Protein AF-0000000071587353 (afdb_homodimer)

pLDDT: mean 92.04, std 7.07, range [58.09, 98.75]

Sequence (510 aa):
MYQLKDVKVVREERVILNVEDLTIDPNALTVVLGHNGSGKSTLVNLLANQFAPEEGEVMLNQQKLTALNAKEFAKKVAFLPQKLPEVAGLNVEELVRLGRYPWRGVLGRFNKDDAVIIEDSMLKTGVNEFRNTLANQLSGGERQRAWVAMLLAQQSDILILDEPTSALDIHHQYQLMELLSDLNQKTGKGIIVILHDLNLTLRYATDIIALKSGDIAFHGKAHHLLDETLLSDLYTTSIKLIDHPEHNHKVAIVCMYQLKDVKVVREERVILNVEDLTIDPNALTVVLGHNGSGKSTLVNLLANQFAPEEGEVMLNQQKLTALNAKEFAKKVAFLPQKLPEVAGLNVEELVRLGRYPWRGVLGRFNKDDAVIIEDSMLKTGVNEFRNTLANQLSGGERQRAWVAMLLAQQSDILILDEPTSALDIHHQYQLMELLSDLNQKTGKGIIVILHDLNLTLRYATDIIALKSGDIAFHGKAHHLLDETLLSDLYTTSIKLIDHPEHNHKVAIVC

Solvent-accessible surface area (backbone atoms only — not comparable to full-atom values): 26531 Å² total; per-residue (Å²): 69,43,38,36,40,49,27,31,33,67,54,95,90,35,77,43,33,47,42,63,71,48,74,47,66,45,55,29,40,29,33,40,36,51,48,73,84,11,28,62,69,59,52,54,36,42,76,63,62,72,53,79,60,79,34,57,46,51,25,47,67,89,34,52,54,87,75,49,51,71,51,63,41,40,46,44,42,28,72,41,61,67,74,71,77,86,54,81,95,34,24,34,48,57,49,20,49,57,23,43,50,58,71,41,53,101,80,45,64,89,45,75,65,51,54,52,40,39,51,50,22,26,55,75,47,68,39,53,93,40,34,82,38,48,42,72,74,45,53,66,36,53,37,48,34,42,51,50,16,12,44,55,31,35,66,28,48,26,40,36,30,36,44,76,45,63,60,37,28,62,44,52,34,52,49,49,52,50,52,52,46,50,46,23,70,75,69,41,31,12,33,39,34,34,57,71,51,63,50,62,45,64,70,60,33,51,24,36,39,30,29,49,80,15,26,75,70,41,74,46,53,36,74,71,58,77,32,46,68,58,44,16,60,63,48,68,38,54,40,44,74,41,77,38,93,87,46,98,46,65,36,70,41,80,105,69,42,39,34,40,49,28,29,34,67,54,98,91,35,77,41,32,47,40,62,72,48,75,45,66,46,53,29,40,28,34,40,35,51,48,73,83,10,30,62,68,58,51,53,36,44,76,63,62,74,53,80,61,78,35,58,46,51,26,48,68,89,32,52,52,87,76,49,51,70,53,64,40,39,47,43,40,29,73,43,60,67,74,72,78,88,53,81,93,35,26,35,48,57,50,20,48,55,23,45,51,58,73,41,53,102,80,45,65,89,46,77,65,52,55,52,40,40,50,49,22,25,56,76,48,67,39,52,92,40,34,82,38,48,42,73,74,46,52,66,37,55,36,47,33,41,53,48,16,12,46,54,31,35,66,28,48,26,40,37,30,36,44,76,47,65,60,37,28,61,43,53,34,53,51,49,52,48,51,52,46,49,47,24,71,74,69,40,30,12,33,39,34,35,56,72,51,63,50,61,44,64,71,61,33,51,24,35,37,30,29,49,81,16,26,75,72,43,72,47,52,36,73,72,58,78,32,44,68,59,44,15,61,63,48,68,39,54,41,44,74,41,77,39,93,86,47,99,44,64,35,69,42,80,105

Foldseek 3Di:
DKWWAQFWADDPRHTQAGEHIDDDQQLFAEEEAFDVSLCRLVVLCVVLVVDDTPDTFMDDPNHTPVVDDPLRSLQAEFEAHPDHDDDPPDFLLRLLLVLCVSVADPPRDDDPVLVVLLVVLCVLLVLVVRRGPRLVPDQPQSNLSSNSSSRSSNVHLEYEYEASCVRPDPVSSLSVLVSVQVCSVVPSRHYYYYHDDPQSCQVRGQWYFQGGSNYTPDTGGSVVVQDQVNVCVRVVFRWDWDADPPDGTIDIDTD/DKWWAQFWADDPRHTQAGEHIDDDQQLFAEEEAFDVSLCRLVVLCVVLVVDDTPDTFMDDPNHTPVPDDPLRSLQAEFEAHPDHDDDPPDFLLRLLLVLCVSVADPPRDCDPVLVVLLVVLCVLLVLVVRRGPRLVPDQPQSNLSSNSSSRSSNVHLEYEYEASCVRPDPVSSLSVLVSVQVCSVPPSRHYYYYHDDPQSCQVRGQWYFQGGSNYTPDTGGSVVVQDQVNVCVRVVFRWDWDADPPDGTIDIDTD

Secondary structure (DSSP, 8-state):
-EEEEEEEEEETTEEEEEEEEEEE-TTSEE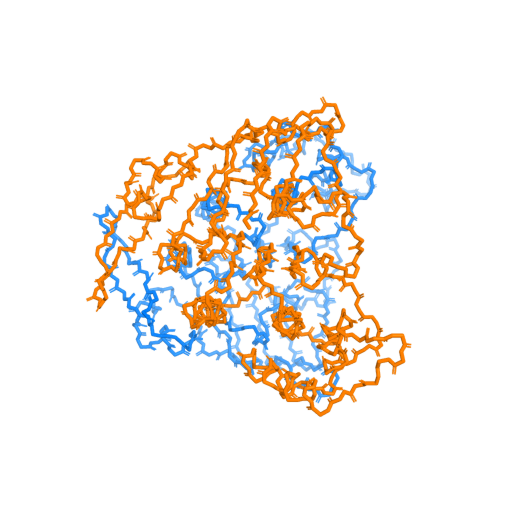EEEE-TTSSHHHHHHHHTTSS--SEEEEEETTEEGGGS-HHHHHHHEEEE-SSPPP--S-BHHHHHHGGGGGG--TT----HHHHHHHHHHHHHHT-GGGTTSBGGGS-HHHHHHHHHHHHHHH--SEEEEESTTTTS-HHHHHHHHHHHHHHHHHH--EEEEE---HHHHHHH-SEEEEEETTEEEEEEEGGGG--HHHHHHHHTS-EEEEE-SSSSSEEEEE-/-EEEEEEEEEETTEEEEEEEEEEE-TTSEEEEEE-TTSSHHHHHHHHTTSS--SEEEEEETTEEGGGS-HHHHHHHEEEE-SSPPP--S-BHHHHHHGGGGGG--TT----HHHHHHHHHHHHHHT-GGGTTSBGGGS-HHHHHHHHHHHHHHH--SEEEEESTTTTS-HHHHHHHHHHHHHHHHHH--EEEEE---HHHHHHH-SEEEEEETTEEEEEEEGGGG--HHHHHHHHTS-EEEEE-SSSSSEEEEE-

Radius of gyration: 23.6 Å; Cα contacts (8 Å, |Δi|>4): 1058; chains: 2; bounding box: 52×68×58 Å

Nearest PDB structures (foldseek):
  4g1u-assembly1_D  TM=8.991E-01  e=6.982E-24  Yersinia pestis
  7lb8-assembly1_C  TM=9.152E-01  e=4.080E-24  Escherichia coli K-12
  6xgz-assembly4_G  TM=8.792E-01  e=3.523E-18  Escherichia coli LAU-EC10
  6xgz-assembly2_C  TM=8.674E-01  e=6.029E-18  Escherichia coli LAU-EC10
  6xgz-assembly3_E  TM=8.321E-01  e=5.679E-18  Escherichia coli LAU-EC10

InterPro domains:
  IPR003439 ABC transporter-like, ATP-binding domain [PF00005] (21-166)
  IPR003439 ABC transporter-like, ATP-binding domain [PS50893] (2-238)
  IPR003593 AAA+ ATPase domain [SM00382] (26-215)
  IPR017871 ABC transporter-like, conserved site [PS00211] (138-152)
  IPR027417 P-loop containing nucleoside triphosphate hydrolase [G3DSA:3.40.50.300] (1-255)
  IPR027417 P-loop containing nucleoside triphosphate hydrolase [SSF52540] (4-229)
  IPR051535 Bacterial siderophore ABC transporter ATP-binding [PTHR42771] (2-254)

Structure (mmCIF, N/CA/C/O backbone):
data_AF-0000000071587353-model_v1
#
loop_
_entity.id
_entity.type
_entity.pdbx_description
1 polymer 'Ferrichrome transport ATP-binding protein FhuC'
#
loop_
_atom_site.group_PDB
_atom_site.id
_atom_site.type_symbol
_atom_site.label_atom_id
_atom_site.label_alt_id
_atom_site.label_comp_id
_atom_site.label_asym_id
_atom_site.label_entity_id
_atom_site.label_seq_id
_atom_site.pdbx_PDB_ins_code
_atom_site.Cartn_x
_atom_site.Cartn_y
_atom_site.Cartn_z
_atom_site.occupancy
_atom_site.B_iso_or_equiv
_atom_site.auth_seq_id
_atom_site.auth_comp_id
_atom_site.auth_asym_id
_atom_site.auth_atom_id
_atom_site.pdbx_PDB_model_num
ATOM 1 N N . MET A 1 1 ? -8.727 23.844 14.5 1 91.88 1 MET A N 1
ATOM 2 C CA . MET A 1 1 ? -9.484 22.688 14.961 1 91.88 1 MET A CA 1
ATOM 3 C C . MET A 1 1 ? -10.617 22.359 13.992 1 91.88 1 MET A C 1
ATOM 5 O O . MET A 1 1 ? -11.32 23.25 13.523 1 91.88 1 MET A O 1
ATOM 9 N N . TYR A 1 2 ? -10.742 21.062 13.609 1 97.75 2 TYR A N 1
ATOM 10 C CA . TYR A 1 2 ? -11.867 20.641 12.781 1 97.75 2 TYR A CA 1
ATOM 11 C C . TYR A 1 2 ? -13.078 20.297 13.641 1 97.75 2 TYR A C 1
ATOM 13 O O . TYR A 1 2 ? -12.945 19.703 14.711 1 97.75 2 TYR A O 1
ATOM 21 N N . GLN A 1 3 ? -14.234 20.703 13.18 1 98.12 3 GLN A N 1
ATOM 22 C CA . GLN A 1 3 ? -15.516 20.312 13.773 1 98.12 3 GLN A CA 1
ATOM 23 C C . GLN A 1 3 ? -16.516 19.891 12.711 1 98.12 3 GLN A C 1
ATOM 25 O O . GLN A 1 3 ? -16.734 20.609 11.734 1 98.12 3 GLN A O 1
ATOM 30 N N . LEU A 1 4 ? -16.984 18.719 12.852 1 98 4 LEU A N 1
ATOM 31 C CA . LEU A 1 4 ? -18.047 18.203 12 1 98 4 LEU A CA 1
ATOM 32 C C . LEU A 1 4 ? -19.344 18.031 12.781 1 98 4 LEU A C 1
ATOM 34 O O . LEU A 1 4 ? -19.344 17.453 13.867 1 98 4 LEU A O 1
ATOM 38 N N . LYS A 1 5 ? -20.391 18.562 12.258 1 97.44 5 LYS A N 1
ATOM 39 C CA . LYS A 1 5 ? -21.703 18.469 12.883 1 97.44 5 LYS A CA 1
ATOM 40 C C . LYS A 1 5 ? -22.75 17.953 11.898 1 97.44 5 LYS A C 1
ATOM 42 O O . LYS A 1 5 ? -23.016 18.609 10.883 1 97.44 5 LYS A O 1
ATOM 47 N N . ASP A 1 6 ? -23.359 16.844 12.18 1 97.38 6 ASP A N 1
ATOM 48 C CA . ASP A 1 6 ? -24.453 16.234 11.43 1 97.38 6 ASP A CA 1
ATOM 49 C C . ASP A 1 6 ? -24.109 16.125 9.945 1 97.38 6 ASP A C 1
ATOM 51 O O . ASP A 1 6 ? -24.891 16.547 9.086 1 97.38 6 ASP A O 1
ATOM 55 N N . VAL A 1 7 ? -22.953 15.586 9.695 1 97.75 7 VAL A N 1
ATOM 56 C CA . VAL A 1 7 ? -22.422 15.539 8.336 1 97.75 7 VAL A CA 1
ATOM 57 C C . VAL A 1 7 ? -22.844 14.227 7.672 1 97.75 7 VAL A C 1
ATOM 59 O O . VAL A 1 7 ? -22.672 13.148 8.25 1 97.75 7 VAL A O 1
ATOM 62 N N . LYS A 1 8 ? -23.391 14.344 6.504 1 97.56 8 LYS A N 1
ATOM 63 C CA . LYS A 1 8 ? -23.719 13.188 5.676 1 97.56 8 LYS A CA 1
ATOM 64 C C . LYS A 1 8 ? -23.172 13.352 4.262 1 97.56 8 LYS A C 1
ATOM 66 O O . LYS A 1 8 ? -23.281 14.422 3.664 1 97.56 8 LYS A O 1
ATOM 71 N N . VAL A 1 9 ? -22.469 12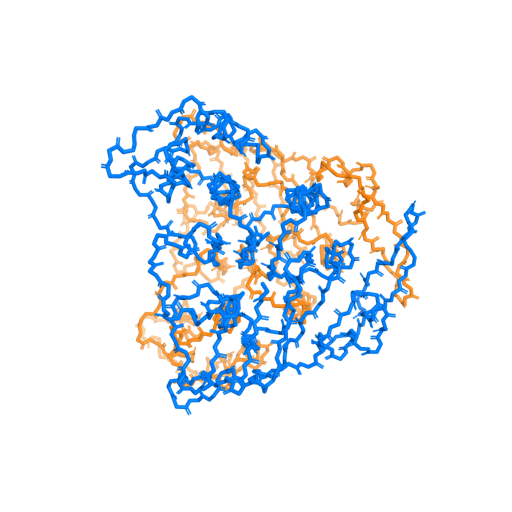.375 3.848 1 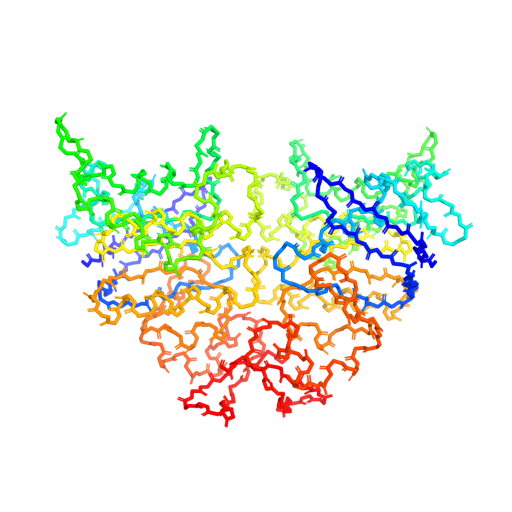96.56 9 VAL A N 1
ATOM 72 C CA . VAL A 1 9 ? -22 12.32 2.465 1 96.56 9 VAL A CA 1
ATOM 73 C C . VAL A 1 9 ? -22.703 11.18 1.729 1 96.56 9 VAL A C 1
ATOM 75 O O . VAL A 1 9 ? -22.688 10.039 2.189 1 96.56 9 VAL A O 1
ATOM 78 N N . VAL A 1 10 ? -23.25 11.508 0.632 1 93.06 10 VAL A N 1
ATOM 79 C CA . VAL A 1 10 ? -24.031 10.555 -0.151 1 93.06 10 VAL A CA 1
ATOM 80 C C . VAL A 1 10 ? -23.438 10.422 -1.548 1 93.06 10 VAL A C 1
ATOM 82 O O . VAL A 1 10 ? -23.078 11.422 -2.174 1 93.06 10 VAL A O 1
ATOM 85 N N . ARG A 1 11 ? -23.156 9.195 -1.943 1 83.88 11 ARG A N 1
ATOM 86 C CA . ARG A 1 11 ? -22.719 8.891 -3.303 1 83.88 11 ARG A CA 1
ATOM 87 C C . ARG A 1 11 ? -23.609 7.836 -3.943 1 83.88 11 ARG A C 1
ATOM 89 O O . ARG A 1 11 ? -23.828 6.766 -3.369 1 83.88 11 ARG A O 1
ATOM 96 N N . GLU A 1 12 ? -24.047 8.086 -5.18 1 80.06 12 GLU A N 1
ATOM 97 C CA . GLU A 1 12 ? -24.906 7.16 -5.906 1 80.06 12 GLU A CA 1
ATOM 98 C C . GLU A 1 12 ? -26.047 6.652 -5.023 1 80.06 12 GLU A C 1
ATOM 100 O O . GLU A 1 12 ? -26.25 5.441 -4.91 1 80.06 12 GLU A O 1
ATOM 105 N N . GLU A 1 13 ? -26.594 7.398 -4.266 1 82.12 13 GLU A N 1
ATOM 106 C CA . GLU A 1 13 ? -27.781 7.16 -3.451 1 82.12 13 GLU A CA 1
ATOM 107 C C . GLU A 1 13 ? -27.438 6.324 -2.219 1 82.12 13 GLU A C 1
ATOM 109 O O . GLU A 1 13 ? -28.328 5.723 -1.606 1 82.12 13 GLU A O 1
ATOM 114 N N . ARG A 1 14 ? -26.266 6.199 -1.945 1 85.69 14 ARG A N 1
ATOM 115 C CA . ARG A 1 14 ? -25.828 5.488 -0.75 1 85.69 14 ARG A CA 1
ATOM 116 C C . ARG A 1 14 ? -25.094 6.422 0.207 1 85.69 14 ARG A C 1
ATOM 118 O O . ARG A 1 14 ? -24.297 7.266 -0.224 1 85.69 14 ARG A O 1
ATOM 125 N N . VAL A 1 15 ? -25.453 6.324 1.495 1 90.56 15 VAL A N 1
ATOM 126 C CA . VAL A 1 15 ? -24.734 7.082 2.508 1 90.56 15 VAL A CA 1
ATOM 127 C C . VAL A 1 15 ? -23.359 6.461 2.736 1 90.56 15 VAL A C 1
ATOM 129 O O . VAL A 1 15 ? -23.25 5.32 3.195 1 90.56 15 VAL A O 1
ATOM 132 N N . ILE A 1 16 ? -22.344 7.242 2.475 1 91.69 16 ILE A N 1
ATOM 133 C CA . ILE A 1 16 ? -20.984 6.73 2.566 1 91.69 16 ILE A CA 1
ATOM 134 C C . ILE A 1 16 ? -20.359 7.188 3.879 1 91.69 16 ILE A C 1
ATOM 136 O O . ILE A 1 16 ? -19.438 6.543 4.387 1 91.69 16 ILE A O 1
ATOM 140 N N . LEU A 1 17 ? -20.812 8.312 4.359 1 96.38 17 LEU A N 1
ATOM 141 C CA . LEU A 1 17 ? -20.297 8.859 5.609 1 96.38 17 LEU A CA 1
ATOM 142 C C . LEU A 1 17 ? -21.422 9.5 6.426 1 96.38 17 LEU A C 1
ATOM 144 O O . LEU A 1 17 ? -22.25 10.234 5.879 1 96.38 17 LEU A O 1
ATOM 148 N N . ASN A 1 18 ? -21.5 9.133 7.574 1 97.38 18 ASN A N 1
ATOM 149 C CA . ASN A 1 18 ? -22.453 9.68 8.531 1 97.38 18 ASN A CA 1
ATOM 150 C C . ASN A 1 18 ? -21.781 10.023 9.859 1 97.38 18 ASN A C 1
ATOM 152 O O . ASN A 1 18 ? -21.578 9.148 10.703 1 97.38 18 ASN A O 1
ATOM 156 N N . VAL A 1 19 ? -21.531 11.312 10.039 1 97.25 19 VAL A N 1
ATOM 157 C CA . VAL A 1 19 ? -20.812 11.781 11.219 1 97.25 19 VAL A CA 1
ATOM 158 C C . VAL A 1 19 ? -21.703 12.758 12.008 1 97.25 19 VAL A C 1
ATOM 160 O O . VAL A 1 19 ? -21.938 13.883 11.562 1 97.25 19 VAL A O 1
ATOM 163 N N . GLU A 1 20 ? -22.156 12.352 13.141 1 96.56 20 GLU A N 1
ATOM 164 C CA . GLU A 1 20 ? -23.016 13.203 13.961 1 96.56 20 GLU A CA 1
ATOM 165 C C . GLU A 1 20 ? -22.219 14.336 14.602 1 96.56 20 GLU A C 1
ATOM 167 O O . GLU A 1 20 ? -22.641 15.492 14.578 1 96.56 20 GLU A O 1
ATOM 172 N N . ASP A 1 21 ? -21.203 13.969 15.25 1 97.19 21 ASP A N 1
ATOM 173 C CA . ASP A 1 21 ? -20.328 14.93 15.922 1 97.19 21 ASP A CA 1
ATOM 174 C C . ASP A 1 21 ? -18.891 14.438 15.961 1 97.19 21 ASP A C 1
ATOM 176 O O . ASP A 1 21 ? -18.625 13.289 16.297 1 97.19 21 ASP A O 1
ATOM 180 N N . LEU A 1 22 ? -17.938 15.281 15.547 1 97.94 22 LEU A N 1
ATOM 181 C CA . LEU A 1 22 ? -16.516 14.953 15.555 1 97.94 22 LEU A CA 1
ATOM 182 C C . LEU A 1 22 ? -15.664 16.203 15.68 1 97.94 22 LEU A C 1
ATOM 184 O O . LEU A 1 22 ? -15.867 17.172 14.938 1 97.94 22 LEU A O 1
ATOM 188 N N . THR A 1 23 ? -14.852 16.219 16.672 1 98.12 23 THR A N 1
ATOM 189 C CA . THR A 1 23 ? -13.867 17.281 16.844 1 98.12 23 THR A CA 1
ATOM 190 C C . THR A 1 23 ? -12.453 16.734 16.781 1 98.12 23 THR A C 1
ATOM 192 O O . THR A 1 23 ? -12.125 15.773 17.484 1 98.12 23 THR A O 1
ATOM 195 N N . ILE A 1 24 ? -11.648 17.281 15.969 1 98 24 ILE A N 1
ATOM 196 C CA . ILE A 1 24 ? -10.289 16.781 15.797 1 98 24 ILE A CA 1
ATOM 197 C C . ILE A 1 24 ? -9.289 17.781 16.375 1 98 24 ILE A C 1
ATOM 199 O O . ILE A 1 24 ? -9.312 18.969 16.031 1 98 24 ILE A O 1
ATOM 203 N N . ASP A 1 25 ? -8.438 17.281 17.219 1 96.38 25 ASP A N 1
ATOM 204 C CA . ASP A 1 25 ? -7.406 18.094 17.859 1 96.38 25 ASP A CA 1
ATOM 205 C C . ASP A 1 25 ? -6.395 18.609 16.844 1 96.38 25 ASP A C 1
ATOM 207 O O . ASP A 1 25 ? -5.742 17.828 16.156 1 96.38 25 ASP A O 1
ATOM 211 N N . PRO A 1 26 ? -6.207 19.875 16.734 1 95.81 26 PRO A N 1
ATOM 212 C CA . PRO A 1 26 ? -5.312 20.469 15.742 1 95.81 26 PRO A CA 1
ATOM 213 C C . PRO A 1 26 ? -3.838 20.266 16.078 1 95.81 26 PRO A C 1
ATOM 215 O O . PRO A 1 26 ? -2.965 20.609 15.273 1 95.81 26 PRO A O 1
ATOM 218 N N . ASN A 1 27 ? -3.559 19.734 17.219 1 97.31 27 ASN A N 1
ATOM 219 C CA . ASN A 1 27 ? -2.172 19.547 17.641 1 97.31 27 ASN A CA 1
ATOM 220 C C . ASN A 1 27 ? -1.81 18.078 17.75 1 97.31 27 ASN A C 1
ATOM 222 O O . ASN A 1 27 ? -0.724 17.734 18.234 1 97.31 27 ASN A O 1
ATOM 226 N N . ALA A 1 28 ? -2.684 17.25 17.281 1 98.19 28 ALA A N 1
ATOM 227 C CA . ALA A 1 28 ? -2.49 15.805 17.438 1 98.19 28 ALA A CA 1
ATOM 228 C C . ALA A 1 28 ? -1.989 15.18 16.125 1 98.19 28 ALA A C 1
ATOM 230 O O . ALA A 1 28 ? -2.107 15.781 15.062 1 98.19 28 ALA A O 1
ATOM 231 N N . LEU A 1 29 ? -1.311 14.102 16.281 1 98.5 29 LEU A N 1
ATOM 232 C CA . LEU A 1 29 ? -1.133 13.164 15.188 1 98.5 29 LEU A CA 1
ATOM 233 C C . LEU A 1 29 ? -2.248 12.117 15.172 1 98.5 29 LEU A C 1
ATOM 235 O O . LEU A 1 29 ? -2.143 11.086 15.836 1 98.5 29 LEU A O 1
ATOM 239 N N . THR A 1 30 ? -3.262 12.422 14.398 1 98.56 30 THR A N 1
ATOM 240 C CA . THR A 1 30 ? -4.473 11.609 14.352 1 98.56 30 THR A CA 1
ATOM 241 C C . THR A 1 30 ? -4.395 10.586 13.219 1 98.56 30 THR A C 1
ATOM 243 O O . THR A 1 30 ? -4.156 10.945 12.07 1 98.56 30 THR A O 1
ATOM 246 N N . VAL A 1 31 ? -4.551 9.344 13.562 1 97.69 31 VAL A N 1
ATOM 247 C CA . VAL A 1 31 ? -4.598 8.289 12.562 1 97.69 31 VAL A CA 1
ATOM 248 C C . VAL A 1 31 ? -6.043 7.867 12.328 1 97.69 31 VAL A C 1
ATOM 250 O O . VAL A 1 31 ? -6.797 7.652 13.281 1 97.69 31 VAL A O 1
ATOM 253 N N . VAL A 1 32 ? -6.41 7.844 11.078 1 96.69 32 VAL A N 1
ATOM 254 C CA . VAL A 1 32 ? -7.727 7.367 10.664 1 96.69 32 VAL A CA 1
ATOM 255 C C . VAL A 1 32 ? -7.641 5.898 10.258 1 96.69 32 VAL A C 1
ATOM 257 O O . VAL A 1 32 ? -6.871 5.539 9.367 1 96.69 32 VAL A O 1
ATOM 260 N N . LEU A 1 33 ? -8.453 5.102 10.93 1 93 33 LEU A N 1
ATOM 261 C CA . LEU A 1 33 ? -8.453 3.656 10.719 1 93 33 LEU A CA 1
ATOM 262 C C . LEU A 1 33 ? -9.82 3.174 10.25 1 93 33 LEU A C 1
ATOM 264 O O . LEU A 1 33 ? -10.828 3.867 10.438 1 93 33 LEU A O 1
ATOM 268 N N . GLY A 1 34 ? -9.812 1.915 9.727 1 89.31 34 GLY A N 1
ATOM 269 C CA . GLY A 1 34 ? -11.031 1.267 9.266 1 89.31 34 GLY A CA 1
ATOM 270 C C . GLY A 1 34 ? -10.805 0.346 8.086 1 89.31 34 GLY A C 1
ATOM 271 O O . GLY A 1 34 ? -9.758 0.411 7.43 1 89.31 34 GLY A O 1
ATOM 272 N N . HIS A 1 35 ? -11.766 -0.451 7.828 1 86.94 35 HIS A N 1
ATOM 273 C CA . HIS A 1 35 ? -11.672 -1.396 6.723 1 86.94 35 HIS A CA 1
ATOM 274 C C . HIS A 1 35 ? -11.828 -0.69 5.379 1 86.94 35 HIS A C 1
ATOM 276 O O . HIS A 1 35 ? -12.18 0.49 5.332 1 86.94 35 HIS A O 1
ATOM 282 N N . ASN A 1 36 ? -11.477 -1.414 4.316 1 85.06 36 ASN A N 1
ATOM 283 C CA . ASN A 1 36 ? -11.719 -0.875 2.984 1 85.06 36 ASN A CA 1
ATOM 284 C C . ASN A 1 36 ? -13.195 -0.533 2.775 1 85.06 36 ASN A C 1
ATOM 286 O O . ASN A 1 36 ? -14.07 -1.323 3.123 1 85.06 36 ASN A O 1
ATOM 290 N N . GLY A 1 37 ? -13.477 0.661 2.34 1 82.69 37 GLY A N 1
ATOM 291 C CA . GLY A 1 37 ? -14.852 1.077 2.1 1 82.69 37 GLY A CA 1
ATOM 292 C C . GLY A 1 37 ? -15.516 1.669 3.326 1 82.69 37 GLY A C 1
ATOM 293 O O . GLY A 1 37 ? -16.703 2.006 3.293 1 82.69 37 GLY A O 1
ATOM 294 N N . SER A 1 38 ? -14.773 1.884 4.371 1 88.75 38 SER A N 1
ATOM 295 C CA . SER A 1 38 ? -15.383 2.348 5.617 1 88.75 38 SER A CA 1
ATOM 296 C C . SER A 1 38 ? -15.648 3.848 5.574 1 88.75 38 SER A C 1
ATOM 298 O O . SER A 1 38 ? -16.359 4.379 6.43 1 88.75 38 SER A O 1
ATOM 300 N N . GLY A 1 39 ? -15.086 4.539 4.637 1 91.56 39 GLY A N 1
ATOM 301 C CA . GLY A 1 39 ? -15.328 5.969 4.508 1 91.56 39 GLY A CA 1
ATOM 302 C C . GLY A 1 39 ? -14.109 6.809 4.848 1 91.56 39 GLY A C 1
ATOM 303 O O . GLY A 1 39 ? -14.188 8.039 4.906 1 91.56 39 GLY A O 1
ATOM 304 N N . LYS A 1 40 ? -12.953 6.184 5.078 1 94 40 LYS A N 1
ATOM 305 C CA . LYS A 1 40 ? -11.734 6.883 5.484 1 94 40 LYS A CA 1
ATOM 306 C C . LYS A 1 40 ? -11.359 7.965 4.477 1 94 40 LYS A C 1
ATOM 308 O O . LYS A 1 40 ? -11.195 9.133 4.844 1 94 40 LYS A O 1
ATOM 313 N N . SER A 1 41 ? -11.258 7.539 3.191 1 92.88 41 SER A N 1
ATOM 314 C CA . SER A 1 41 ? -10.875 8.484 2.148 1 92.88 41 SER A CA 1
ATOM 315 C C . SER A 1 41 ? -11.93 9.578 1.979 1 92.88 41 SER A C 1
ATOM 317 O O . SER A 1 41 ? -11.594 10.734 1.747 1 92.88 41 SER A O 1
ATOM 319 N N . THR A 1 42 ? -13.188 9.234 2.105 1 93.5 42 THR A N 1
ATOM 320 C CA . THR A 1 42 ? -14.266 10.219 2.033 1 93.5 42 THR A CA 1
ATOM 321 C C . THR A 1 42 ? -14.117 11.266 3.137 1 93.5 42 THR A C 1
ATOM 323 O O . THR A 1 42 ? -14.227 12.469 2.881 1 93.5 42 THR A O 1
ATOM 326 N N . LEU A 1 43 ? -13.805 10.758 4.324 1 96.88 43 LEU A N 1
ATOM 327 C CA . LEU A 1 43 ? -13.633 11.672 5.449 1 96.88 43 LEU A CA 1
ATOM 328 C C . LEU A 1 43 ? -12.461 12.617 5.207 1 96.88 43 LEU A C 1
ATOM 330 O O . LEU A 1 43 ? -12.602 13.836 5.332 1 96.88 43 LEU A O 1
ATOM 334 N N . VAL A 1 44 ? -11.32 12.078 4.797 1 96.88 44 VAL A N 1
ATOM 335 C CA . VAL A 1 44 ? -10.117 12.898 4.652 1 96.88 44 VAL A CA 1
ATOM 336 C C . VAL A 1 44 ? -10.297 13.867 3.488 1 96.88 44 VAL A C 1
ATOM 338 O O . VAL A 1 44 ? -9.828 15.008 3.551 1 96.88 44 VAL A O 1
ATOM 341 N N . ASN A 1 45 ? -10.969 13.469 2.436 1 96.5 45 ASN A N 1
ATOM 342 C CA . ASN A 1 45 ? -11.25 14.367 1.322 1 96.5 45 ASN A CA 1
ATOM 343 C C . ASN A 1 45 ? -12.195 15.492 1.735 1 96.5 45 ASN A C 1
ATOM 345 O O . ASN A 1 45 ? -12.062 16.625 1.271 1 96.5 45 ASN A O 1
ATOM 349 N N . LEU A 1 46 ? -13.125 15.125 2.525 1 97 46 LEU A N 1
ATOM 350 C CA . LEU A 1 46 ? -14.039 16.125 3.074 1 97 46 LEU A CA 1
ATOM 351 C C . LEU A 1 46 ? -13.281 17.156 3.895 1 97 46 LEU A C 1
ATOM 353 O O . LEU A 1 46 ? -13.477 18.359 3.719 1 97 46 LEU A O 1
ATOM 357 N N . LEU A 1 47 ? -12.375 16.688 4.777 1 97.88 47 LEU A N 1
ATOM 358 C CA . LEU A 1 47 ? -11.57 17.562 5.613 1 97.88 47 LEU A CA 1
ATOM 359 C C . LEU A 1 47 ? -10.641 18.422 4.762 1 97.88 47 LEU A C 1
ATOM 361 O O . LEU A 1 47 ? -10.336 19.562 5.121 1 97.88 47 LEU A O 1
ATOM 365 N N . ALA A 1 48 ? -10.234 17.875 3.66 1 97.31 48 ALA A N 1
ATOM 366 C CA . ALA A 1 48 ? -9.336 18.578 2.748 1 97.31 48 ALA A CA 1
ATOM 367 C C . ALA A 1 48 ? -10.102 19.531 1.833 1 97.31 48 ALA A C 1
ATOM 369 O O . ALA A 1 48 ? -9.531 20.094 0.9 1 97.31 48 ALA A O 1
ATOM 370 N N . ASN A 1 49 ? -11.367 19.625 2.012 1 96.94 49 ASN A N 1
ATOM 371 C CA . ASN A 1 49 ? -12.234 20.547 1.291 1 96.94 49 ASN A CA 1
ATOM 372 C C . ASN A 1 49 ? -12.281 20.219 -0.199 1 96.94 49 ASN A C 1
ATOM 374 O O . ASN A 1 49 ? -12.344 21.125 -1.034 1 96.94 49 ASN A O 1
ATOM 378 N N . GLN A 1 50 ? -12.164 18.969 -0.475 1 94.62 50 GLN A N 1
ATOM 379 C CA . GLN A 1 50 ? -12.242 18.531 -1.863 1 94.62 50 GLN A CA 1
ATOM 380 C C . GLN A 1 50 ? -13.688 18.547 -2.361 1 94.62 50 GLN A C 1
ATOM 382 O O . GLN A 1 50 ? -13.93 18.562 -3.568 1 94.62 50 GLN A O 1
ATOM 387 N N . PHE A 1 51 ? -14.633 18.453 -1.528 1 93.88 51 PHE A N 1
ATOM 388 C CA . PHE A 1 51 ? -16.062 18.547 -1.812 1 93.88 51 PHE A CA 1
ATOM 389 C C . PHE A 1 51 ? -16.828 18.969 -0.565 1 93.88 51 PHE A C 1
ATOM 391 O O . PHE A 1 51 ? -16.297 18.938 0.543 1 93.88 51 PHE A O 1
ATOM 398 N N . ALA A 1 52 ? -18.078 19.391 -0.769 1 94.62 52 ALA A N 1
ATOM 399 C CA . ALA A 1 52 ? -18.969 19.719 0.341 1 94.62 52 ALA A CA 1
ATOM 400 C C . ALA A 1 52 ? -19.938 18.578 0.638 1 94.62 52 ALA A C 1
ATOM 402 O O . ALA A 1 52 ? -20.359 17.859 -0.276 1 94.62 52 ALA A O 1
ATOM 403 N N . PRO A 1 53 ? -20.219 18.359 1.925 1 95.69 53 PRO A N 1
ATOM 404 C CA . PRO A 1 53 ? -21.203 17.328 2.258 1 95.69 53 PRO A CA 1
ATOM 405 C C . PRO A 1 53 ? -22.625 17.703 1.864 1 95.69 53 PRO A C 1
ATOM 407 O O . PRO A 1 53 ? -22.922 18.891 1.68 1 95.69 53 PRO A O 1
ATOM 410 N N . GLU A 1 54 ? -23.453 16.656 1.696 1 95.81 54 GLU A N 1
ATOM 411 C CA . GLU A 1 54 ? -24.859 16.906 1.363 1 95.81 54 GLU A CA 1
ATOM 412 C C . GLU A 1 54 ? -25.609 17.469 2.559 1 95.81 54 GLU A C 1
ATOM 414 O O . GLU A 1 54 ? -26.547 18.25 2.393 1 95.81 54 GLU A O 1
ATOM 419 N N . GLU A 1 55 ? -25.297 17.016 3.654 1 96.75 55 GLU A N 1
ATOM 420 C CA . GLU A 1 55 ? -25.891 17.5 4.895 1 96.75 55 GLU A CA 1
ATOM 421 C C . GLU A 1 55 ? -24.828 17.828 5.938 1 96.75 55 GLU A C 1
ATOM 423 O O . GLU A 1 55 ? -23.734 17.25 5.91 1 96.75 55 GLU A O 1
ATOM 428 N N . GLY A 1 56 ? -25.141 18.781 6.773 1 96.75 56 GLY A N 1
ATOM 429 C CA . GLY A 1 56 ? -24.266 19.109 7.883 1 96.75 56 GLY A CA 1
ATOM 430 C C . GLY A 1 56 ? -23.219 20.141 7.527 1 96.75 56 GLY A C 1
ATOM 431 O O . GLY A 1 56 ? -23.328 20.812 6.5 1 96.75 56 GLY A O 1
ATOM 432 N N . GLU A 1 57 ? -22.266 20.297 8.484 1 96.31 57 GLU A N 1
ATOM 433 C CA . GLU A 1 57 ? -21.25 21.328 8.273 1 96.31 57 GLU A CA 1
ATOM 434 C C . GLU A 1 57 ? -19.891 20.844 8.766 1 96.31 57 GLU A C 1
ATOM 436 O O . GLU A 1 57 ? -19.797 20.078 9.719 1 96.31 57 GLU A O 1
ATOM 441 N N . VAL A 1 58 ? -18.922 21.281 8.086 1 97.69 58 VAL A N 1
ATOM 442 C CA . VAL A 1 58 ? -17.516 21.094 8.469 1 97.69 58 VAL A CA 1
ATOM 443 C C . VAL A 1 58 ? -16.859 22.453 8.703 1 97.69 58 VAL A C 1
ATOM 445 O O . VAL A 1 58 ? -16.891 23.328 7.824 1 97.69 58 VAL A O 1
ATOM 448 N N . MET A 1 59 ? -16.344 22.578 9.883 1 97.75 59 MET A N 1
ATOM 449 C CA . MET A 1 59 ? -15.703 23.844 10.242 1 97.75 59 MET A CA 1
ATOM 450 C C . MET A 1 59 ? -14.227 23.641 10.539 1 97.75 59 MET A C 1
ATOM 452 O O . MET A 1 59 ? -13.828 22.578 11.039 1 97.75 59 MET A O 1
ATOM 456 N N . LEU A 1 60 ? -13.453 24.578 10.203 1 97.19 60 LEU A N 1
ATOM 457 C CA . LEU A 1 60 ? -12.047 24.688 10.586 1 97.19 60 LEU A CA 1
ATOM 458 C C . LEU A 1 60 ? -11.789 26 11.336 1 97.19 60 LEU A C 1
ATOM 460 O O . LEU A 1 60 ? -12.008 27.078 10.789 1 97.19 60 LEU A O 1
ATOM 464 N N . ASN A 1 61 ? -11.367 25.875 12.562 1 95.5 61 ASN A N 1
ATOM 465 C CA . ASN A 1 61 ? -11.172 27.047 13.414 1 95.5 61 ASN A CA 1
ATOM 466 C C . ASN A 1 61 ? -12.398 27.953 13.422 1 95.5 61 ASN A C 1
ATOM 468 O O . ASN A 1 61 ? -12.297 29.156 13.195 1 95.5 61 ASN A O 1
ATOM 472 N N . GLN A 1 62 ? -13.516 27.359 13.555 1 94.44 62 GLN A N 1
ATOM 473 C CA . GLN A 1 62 ? -14.797 28.016 13.727 1 94.44 62 GLN A CA 1
ATOM 474 C C . GLN A 1 62 ? -15.242 28.703 12.438 1 94.44 62 GLN A C 1
ATOM 476 O O . GLN A 1 62 ? -16.188 29.5 12.445 1 94.44 62 GLN A O 1
ATOM 481 N N . GLN A 1 63 ? -14.602 28.406 11.367 1 95.44 63 GLN A N 1
ATOM 482 C CA . GLN A 1 63 ? -15.008 28.891 10.055 1 95.44 63 GLN A CA 1
ATOM 483 C C . GLN A 1 63 ? -15.438 27.734 9.148 1 95.44 63 GLN A C 1
ATOM 485 O O . GLN A 1 63 ? -14.773 26.688 9.109 1 95.44 63 GLN A O 1
ATOM 490 N N . LYS A 1 64 ? -16.469 28.016 8.445 1 95.31 64 LYS A N 1
ATOM 491 C CA . LYS A 1 64 ? -16.906 27 7.492 1 95.31 64 LYS A CA 1
ATOM 492 C C . LYS A 1 64 ? -15.867 26.781 6.395 1 95.31 64 LYS A C 1
ATOM 494 O O . LYS A 1 64 ? -15.305 27.75 5.875 1 95.31 64 LYS A O 1
ATOM 499 N N . LEU A 1 65 ? -15.648 25.531 6.059 1 95.19 65 LEU A N 1
ATOM 500 C CA . LEU A 1 65 ? -14.672 25.234 5.016 1 95.19 65 LEU A CA 1
ATOM 501 C C . LEU A 1 65 ? -15.086 25.875 3.695 1 95.19 65 LEU A C 1
ATOM 503 O O . LEU A 1 65 ? -14.234 26.375 2.953 1 95.19 65 LEU A O 1
ATOM 507 N N . THR A 1 66 ? -16.375 25.875 3.482 1 90.38 66 THR A N 1
ATOM 508 C CA . THR A 1 66 ? -16.906 26.375 2.219 1 90.38 66 THR A CA 1
ATOM 509 C C . THR A 1 66 ? -16.703 27.891 2.102 1 90.38 66 THR A C 1
ATOM 511 O O . THR A 1 66 ? -16.828 28.453 1.012 1 90.38 66 THR A O 1
ATOM 514 N N . ALA A 1 67 ? -16.422 28.516 3.135 1 92.12 67 ALA A N 1
ATOM 515 C CA . ALA A 1 67 ? -16.234 29.969 3.145 1 92.12 67 ALA A CA 1
ATOM 516 C C . ALA A 1 67 ? -14.789 30.328 2.811 1 92.12 67 ALA A C 1
ATOM 518 O O . ALA A 1 67 ? -14.492 31.484 2.52 1 92.12 67 ALA A O 1
ATOM 519 N N . LEU A 1 68 ? -13.914 29.391 2.881 1 92.69 68 LEU A N 1
ATOM 520 C CA . LEU A 1 68 ? -12.5 29.641 2.609 1 92.69 68 LEU A CA 1
ATOM 521 C C . LEU A 1 68 ? -12.195 29.5 1.12 1 92.69 68 LEU A C 1
ATOM 523 O O . LEU A 1 68 ? -12.664 28.562 0.47 1 92.69 68 LEU A O 1
ATOM 527 N N . ASN A 1 69 ? -11.438 30.484 0.61 1 92.56 69 ASN A N 1
ATOM 528 C CA . ASN A 1 69 ? -10.969 30.281 -0.757 1 92.56 69 ASN A CA 1
ATOM 529 C C . ASN A 1 69 ? -9.781 29.328 -0.806 1 92.56 69 ASN A C 1
ATOM 531 O O . ASN A 1 69 ? -9.227 28.969 0.234 1 92.56 69 ASN A O 1
ATOM 535 N N . ALA A 1 70 ? -9.391 28.984 -1.988 1 92.62 70 ALA A N 1
ATOM 536 C CA . ALA A 1 70 ? -8.391 27.938 -2.188 1 92.62 70 ALA A CA 1
ATOM 537 C C . ALA A 1 70 ? -7.051 28.344 -1.587 1 92.62 70 ALA A C 1
ATOM 539 O O . ALA A 1 70 ? -6.379 27.531 -0.946 1 92.62 70 ALA A O 1
ATOM 540 N N . LYS A 1 71 ? -6.699 29.562 -1.777 1 93.25 71 LYS A N 1
ATOM 541 C CA . LYS A 1 71 ? -5.41 30.047 -1.289 1 93.25 71 LYS A CA 1
ATOM 542 C C . LYS A 1 71 ? -5.375 30.078 0.236 1 93.25 71 LYS A C 1
ATOM 544 O O . LYS A 1 71 ? -4.414 29.609 0.853 1 93.25 71 LYS A O 1
ATOM 549 N N . GLU A 1 72 ? -6.414 30.609 0.803 1 93.31 72 GLU A N 1
ATOM 550 C CA . GLU A 1 72 ? -6.516 30.672 2.258 1 93.31 72 GLU A CA 1
ATOM 551 C C . GLU A 1 72 ? -6.527 29.281 2.871 1 93.31 72 GLU A C 1
ATOM 553 O O . GLU A 1 72 ? -5.871 29.031 3.887 1 93.31 72 GLU A O 1
ATOM 558 N N . PHE A 1 73 ? -7.277 28.438 2.268 1 96.44 73 PHE A N 1
ATOM 559 C CA . PHE A 1 73 ? -7.348 27.062 2.756 1 96.44 73 PHE A CA 1
ATOM 560 C C . PHE A 1 73 ? -5.984 26.391 2.674 1 96.44 73 PHE A C 1
ATOM 562 O O . PHE A 1 73 ? -5.574 25.688 3.604 1 96.44 73 PHE A O 1
ATOM 569 N N . ALA A 1 74 ? -5.281 26.641 1.609 1 95.25 74 ALA A N 1
ATOM 570 C CA . ALA A 1 74 ? -3.99 26 1.375 1 95.25 74 ALA A CA 1
ATOM 571 C C . ALA A 1 74 ? -2.961 26.453 2.41 1 95.25 74 ALA A C 1
ATOM 573 O O . ALA A 1 74 ? -2.023 25.719 2.719 1 95.25 74 ALA A O 1
ATOM 574 N N . LYS A 1 75 ? -3.113 27.578 2.93 1 95.12 75 LYS A N 1
ATOM 575 C CA . LYS A 1 75 ? -2.23 28.062 3.988 1 95.12 75 LYS A CA 1
ATOM 576 C C . LYS A 1 75 ? -2.498 27.328 5.301 1 95.12 75 LYS A C 1
ATOM 578 O O . LYS A 1 75 ? -1.597 27.172 6.129 1 95.12 75 LYS A O 1
ATOM 583 N N . LYS A 1 76 ? -3.691 26.859 5.418 1 96.88 76 LYS A N 1
ATOM 584 C CA . LYS A 1 76 ? -4.102 26.234 6.672 1 96.88 76 LYS A CA 1
ATOM 585 C C . LYS A 1 76 ? -3.932 24.719 6.613 1 96.88 76 LYS A C 1
ATOM 587 O O . LYS A 1 76 ? -3.584 24.094 7.613 1 96.88 76 LYS A O 1
ATOM 592 N N . VAL A 1 77 ? -4.219 24.188 5.434 1 97.88 77 VAL A N 1
ATOM 593 C CA . VAL A 1 77 ? -4.258 22.734 5.316 1 97.88 77 VAL A CA 1
ATOM 594 C C . VAL A 1 77 ? -3.482 22.281 4.078 1 97.88 77 VAL A C 1
ATOM 596 O O . VAL A 1 77 ? -3.721 22.781 2.979 1 97.88 77 VAL A O 1
ATOM 599 N N . ALA A 1 78 ? -2.516 21.406 4.262 1 97.88 78 ALA A N 1
ATOM 600 C CA . ALA A 1 78 ? -1.85 20.703 3.168 1 97.88 78 ALA A CA 1
ATOM 601 C C . ALA A 1 78 ? -2.391 19.281 3.014 1 97.88 78 ALA A C 1
ATOM 603 O O . ALA A 1 78 ? -2.555 18.562 4 1 97.88 78 ALA A O 1
ATOM 604 N N . PHE A 1 79 ? -2.676 18.922 1.796 1 97.75 79 PHE A N 1
ATOM 605 C CA . PHE A 1 79 ? -3.35 17.656 1.576 1 97.75 79 PHE A CA 1
ATOM 606 C C . PHE A 1 79 ? -2.59 16.812 0.562 1 97.75 79 PHE A C 1
ATOM 608 O O . PHE A 1 79 ? -2.215 17.297 -0.505 1 97.75 79 PHE A O 1
ATOM 615 N N . LEU A 1 80 ? -2.264 15.602 0.955 1 97.12 80 LEU A N 1
ATOM 616 C CA . LEU A 1 80 ? -1.712 14.586 0.068 1 97.12 80 LEU A CA 1
ATOM 617 C C . LEU A 1 80 ? -2.734 13.484 -0.2 1 97.12 80 LEU A C 1
ATOM 619 O O . LEU A 1 80 ? -2.994 12.648 0.667 1 97.12 80 LEU A O 1
ATOM 623 N N . PRO A 1 81 ? -3.285 13.383 -1.462 1 94.31 81 PRO A N 1
ATOM 624 C CA . PRO A 1 81 ? -4.285 12.367 -1.779 1 94.31 81 PRO A CA 1
ATOM 625 C C . PRO A 1 81 ? -3.676 10.977 -1.977 1 94.31 81 PRO A C 1
ATOM 627 O O . PRO A 1 81 ? -2.455 10.852 -2.109 1 94.31 81 PRO A O 1
ATOM 630 N N . GLN A 1 82 ? -4.559 10.016 -1.894 1 87.19 82 GLN A N 1
ATOM 631 C CA . GLN A 1 82 ? -4.133 8.633 -2.1 1 87.19 82 GLN A CA 1
ATOM 632 C C . GLN A 1 82 ? -3.496 8.453 -3.475 1 87.19 82 GLN A C 1
ATOM 634 O O . GLN A 1 82 ? -2.391 7.922 -3.588 1 87.19 82 GLN A O 1
ATOM 639 N N . LYS A 1 83 ? -4.238 8.82 -4.445 1 84.44 83 LYS A N 1
ATOM 640 C CA . LYS A 1 83 ? -3.684 8.828 -5.797 1 84.44 83 LYS A CA 1
ATOM 641 C C . LYS A 1 83 ? -2.949 10.133 -6.082 1 84.44 83 LYS A C 1
ATOM 643 O O . LYS A 1 83 ? -3.559 11.203 -6.094 1 84.44 83 LYS A O 1
ATOM 648 N N . LEU A 1 84 ? -1.685 9.984 -6.352 1 89.88 84 LEU A N 1
ATOM 649 C CA . LEU A 1 84 ? -0.884 11.18 -6.613 1 89.88 84 LEU A CA 1
ATOM 650 C C . LEU A 1 84 ? -1.173 11.734 -8 1 89.88 84 LEU A C 1
ATOM 652 O O . LEU A 1 84 ? -1.305 10.977 -8.961 1 89.88 84 LEU A O 1
ATOM 656 N N . PRO A 1 85 ? -1.328 13.023 -8.07 1 87.44 85 PRO A N 1
ATOM 657 C CA . PRO A 1 85 ? -1.549 13.625 -9.391 1 87.44 85 PRO A CA 1
ATOM 658 C C . PRO A 1 85 ? -0.391 13.383 -10.352 1 87.44 85 PRO A C 1
ATOM 660 O O . PRO A 1 85 ? 0.747 13.18 -9.922 1 87.44 85 PRO A O 1
ATOM 663 N N . GLU A 1 86 ? -0.748 13.305 -11.586 1 83.31 86 GLU A N 1
ATOM 664 C CA . GLU A 1 86 ? 0.293 13.211 -12.609 1 83.31 86 GLU A CA 1
ATOM 665 C C . GLU A 1 86 ? 0.96 14.562 -12.836 1 83.31 86 GLU A C 1
ATOM 667 O O . GLU A 1 86 ? 0.289 15.602 -12.859 1 83.31 86 GLU A O 1
ATOM 672 N N . VAL A 1 87 ? 2.221 14.555 -12.641 1 80.88 87 VAL A N 1
ATOM 673 C CA . VAL A 1 87 ? 2.959 15.781 -12.898 1 80.88 87 VAL A CA 1
ATOM 674 C C . VAL A 1 87 ? 3.898 15.578 -14.086 1 80.88 87 VAL A C 1
ATOM 676 O O . VAL A 1 87 ? 4.754 14.688 -14.062 1 80.88 87 VAL A O 1
ATOM 679 N N . ALA A 1 88 ? 3.514 16.188 -15.227 1 81.69 88 ALA A N 1
ATOM 680 C CA . ALA A 1 88 ? 4.395 16.125 -16.391 1 81.69 88 ALA A CA 1
ATOM 681 C C . ALA A 1 88 ? 5.266 17.375 -16.484 1 81.69 88 ALA A C 1
ATOM 683 O O . ALA A 1 88 ? 4.801 18.484 -16.234 1 81.69 88 ALA A O 1
ATOM 684 N N . GLY A 1 89 ? 6.527 17.094 -16.672 1 90.81 89 GLY A N 1
ATOM 685 C CA . GLY A 1 89 ? 7.414 18.188 -17.062 1 90.81 89 GLY A CA 1
ATOM 686 C C . GLY A 1 89 ? 8.062 18.875 -15.867 1 90.81 89 GLY A C 1
ATOM 687 O O . GLY A 1 89 ? 8.82 19.828 -16.031 1 90.81 89 GLY A O 1
ATOM 688 N N . LEU A 1 90 ? 7.695 18.547 -14.648 1 95.56 90 LEU A N 1
ATOM 689 C CA . LEU A 1 90 ? 8.336 19.141 -13.477 1 95.56 90 LEU A CA 1
ATOM 690 C C . LEU A 1 90 ? 9.398 18.203 -12.906 1 95.56 90 LEU A C 1
ATOM 692 O O . LEU A 1 90 ? 9.18 17 -12.805 1 95.56 90 LEU A O 1
ATOM 696 N N . ASN A 1 91 ? 10.43 18.766 -12.578 1 97 91 ASN A N 1
ATOM 697 C CA . ASN A 1 91 ? 11.383 18 -11.789 1 97 91 ASN A CA 1
ATOM 698 C C . ASN A 1 91 ? 11.039 18.031 -10.305 1 97 91 ASN A C 1
ATOM 700 O O . ASN A 1 91 ? 10.078 18.688 -9.898 1 97 91 ASN A O 1
ATOM 704 N N . VAL A 1 92 ? 11.758 17.312 -9.484 1 97.38 92 VAL A N 1
ATOM 705 C CA . VAL A 1 92 ? 11.445 17.141 -8.07 1 97.38 92 VAL A CA 1
ATOM 706 C C . VAL A 1 92 ? 11.477 18.5 -7.363 1 97.38 92 VAL A C 1
ATOM 708 O O . VAL A 1 92 ? 10.57 18.828 -6.602 1 97.38 92 VAL A O 1
ATOM 711 N N . GLU A 1 93 ? 12.492 19.266 -7.629 1 97.69 93 GLU A N 1
ATOM 712 C CA . GLU A 1 93 ? 12.578 20.562 -6.98 1 97.69 93 GLU A CA 1
ATOM 713 C C . GLU A 1 93 ? 11.391 21.453 -7.363 1 97.69 93 GLU A C 1
ATOM 715 O O . GLU A 1 93 ? 10.828 22.156 -6.516 1 97.69 93 GLU A O 1
ATOM 720 N N . GLU A 1 94 ? 11.062 21.438 -8.625 1 97.06 94 GLU A N 1
ATOM 721 C CA . GLU A 1 94 ? 9.922 22.203 -9.109 1 97.06 94 GLU A CA 1
ATOM 722 C C . GLU A 1 94 ? 8.625 21.734 -8.445 1 97.06 94 GLU A C 1
ATOM 724 O O . GLU A 1 94 ? 7.77 22.562 -8.109 1 97.06 94 GLU A O 1
ATOM 729 N N . LEU A 1 95 ? 8.508 20.5 -8.32 1 97.12 95 LEU A N 1
ATOM 730 C CA . LEU A 1 95 ? 7.344 19.953 -7.633 1 97.12 95 LEU A CA 1
ATOM 731 C C . LEU A 1 95 ? 7.266 20.469 -6.199 1 97.12 95 LEU A C 1
ATOM 733 O O . LEU A 1 95 ? 6.215 20.938 -5.766 1 97.12 95 LEU A O 1
ATOM 737 N N . VAL A 1 96 ? 8.391 20.375 -5.5 1 97.5 96 VAL A N 1
ATOM 738 C CA . VAL A 1 96 ? 8.43 20.797 -4.102 1 97.5 96 VAL A CA 1
ATOM 739 C C . VAL A 1 96 ? 8.156 22.297 -4 1 97.5 96 VAL A C 1
ATOM 741 O O . VAL A 1 96 ? 7.5 22.75 -3.061 1 97.5 96 VAL A O 1
ATOM 744 N N . ARG A 1 97 ? 8.531 23.016 -5.012 1 95.81 97 ARG A N 1
ATOM 745 C CA . ARG A 1 97 ? 8.32 24.453 -5.062 1 95.81 97 ARG A CA 1
ATOM 746 C C . ARG A 1 97 ? 6.832 24.781 -5.109 1 95.81 97 ARG A C 1
ATOM 748 O O . ARG A 1 97 ? 6.41 25.844 -4.629 1 95.81 97 ARG A O 1
ATOM 755 N N . LEU A 1 98 ? 6.074 23.953 -5.672 1 94.69 98 LEU A N 1
ATOM 756 C CA . LEU A 1 98 ? 4.637 24.172 -5.73 1 94.69 98 LEU A CA 1
ATOM 757 C C . LEU A 1 98 ? 4.051 24.328 -4.332 1 94.69 98 LEU A C 1
ATOM 759 O O . LEU A 1 98 ? 3.012 24.969 -4.156 1 94.69 98 LEU A O 1
ATOM 763 N N . GLY A 1 99 ? 4.723 23.734 -3.373 1 95.56 99 GLY A N 1
ATOM 764 C CA . GLY A 1 99 ? 4.27 23.844 -1.997 1 95.56 99 GLY A CA 1
ATOM 765 C C . GLY A 1 99 ? 4.297 25.281 -1.483 1 95.56 99 GLY A C 1
ATOM 766 O O . GLY A 1 99 ? 3.602 25.609 -0.521 1 95.56 99 GLY A O 1
ATOM 767 N N . ARG A 1 100 ? 5.043 26.109 -2.121 1 95.31 100 ARG A N 1
ATOM 768 C CA . ARG A 1 100 ? 5.188 27.484 -1.655 1 95.31 100 ARG A CA 1
ATOM 769 C C . ARG A 1 100 ? 4.145 28.391 -2.297 1 95.31 100 ARG A C 1
ATOM 771 O O . ARG A 1 100 ? 4.031 29.562 -1.938 1 95.31 100 ARG A O 1
ATOM 778 N N . TYR A 1 101 ? 3.348 27.844 -3.123 1 90.94 101 TYR A N 1
ATOM 779 C CA . TYR A 1 101 ? 2.436 28.625 -3.955 1 90.94 101 TYR A CA 1
ATOM 780 C C . TYR A 1 101 ? 1.485 29.453 -3.096 1 90.94 101 TYR A C 1
ATOM 782 O O . TYR A 1 101 ? 1.224 30.609 -3.396 1 90.94 101 TYR A O 1
ATOM 790 N N . PRO A 1 102 ? 0.952 28.891 -2.068 1 90.25 102 PRO A N 1
ATOM 791 C CA . PRO A 1 102 ? -0.013 29.656 -1.271 1 90.25 102 PRO A CA 1
ATOM 792 C C . PRO A 1 102 ? 0.601 30.891 -0.626 1 90.25 102 PRO A C 1
ATOM 794 O O . PRO A 1 102 ? -0.125 31.812 -0.22 1 90.25 102 PRO A O 1
ATOM 797 N N . TRP A 1 103 ? 1.79 30.891 -0.513 1 89.75 103 TRP A N 1
ATOM 798 C CA . TRP A 1 103 ? 2.471 31.969 0.213 1 89.75 103 TRP A CA 1
ATOM 799 C C . TRP A 1 103 ? 2.947 33.062 -0.742 1 89.75 103 TRP A C 1
ATOM 801 O O . TRP A 1 103 ? 3.459 34.094 -0.307 1 89.75 103 TRP A O 1
ATOM 811 N N . ARG A 1 104 ? 2.729 32.656 -1.952 1 83.69 104 ARG A N 1
ATOM 812 C CA . ARG A 1 104 ? 3.223 33.625 -2.939 1 83.69 104 ARG A CA 1
ATOM 813 C C . ARG A 1 104 ? 2.217 34.75 -3.16 1 83.69 104 ARG A C 1
ATOM 815 O O . ARG A 1 104 ? 1.009 34.5 -3.201 1 83.69 104 ARG A O 1
ATOM 822 N N . GLY A 1 105 ? 2.545 35.969 -2.701 1 68.62 105 GLY A N 1
ATOM 823 C CA . GLY A 1 105 ? 1.711 37.125 -2.973 1 68.62 105 GLY A CA 1
ATOM 824 C C . GLY A 1 105 ? 1.516 37.406 -4.453 1 68.62 105 GLY A C 1
ATOM 825 O O . GLY A 1 105 ? 1.968 36.625 -5.293 1 68.62 105 GLY A O 1
ATOM 826 N N . VAL A 1 106 ? 0.552 38.406 -4.957 1 58.88 106 VAL A N 1
ATOM 827 C CA . VAL A 1 106 ? 0.252 38.812 -6.328 1 58.88 106 VAL A CA 1
ATOM 828 C C . VAL A 1 106 ? 1.552 39.031 -7.102 1 58.88 106 VAL A C 1
ATOM 830 O O . VAL A 1 106 ? 1.63 38.719 -8.289 1 58.88 106 VAL A O 1
ATOM 833 N N . LEU A 1 107 ? 2.494 39.5 -6.484 1 59.78 107 LEU A N 1
ATOM 834 C CA . LEU A 1 107 ? 3.793 39.719 -7.109 1 59.78 107 LEU A CA 1
ATOM 835 C C . LEU A 1 107 ? 4.844 38.75 -6.551 1 59.78 107 LEU A C 1
ATOM 837 O O . LEU A 1 107 ? 6.039 39.062 -6.582 1 59.78 107 LEU A O 1
ATOM 841 N N . GLY A 1 108 ? 4.402 37.656 -6.004 1 60.84 108 GLY A N 1
ATOM 842 C CA . GLY A 1 108 ? 5.113 36.875 -5 1 60.84 108 GLY A CA 1
ATOM 843 C C . GLY A 1 108 ? 6.254 36.062 -5.578 1 60.84 108 GLY A C 1
ATOM 844 O O . GLY A 1 108 ? 6.027 35.125 -6.363 1 60.84 108 GLY A O 1
ATOM 845 N N . ARG A 1 109 ? 7.379 36.719 -5.68 1 63.47 109 ARG A N 1
ATOM 846 C CA . ARG A 1 109 ? 8.672 36.156 -6.047 1 63.47 109 ARG A CA 1
ATOM 847 C C . ARG A 1 109 ? 9.164 35.188 -4.996 1 63.47 109 ARG A C 1
ATOM 849 O O . ARG A 1 109 ? 8.812 35.281 -3.818 1 63.47 109 ARG A O 1
ATOM 856 N N . PHE A 1 110 ? 9.664 34.094 -5.434 1 61.53 110 PHE A N 1
ATOM 857 C CA . PHE A 1 110 ? 10.398 33.156 -4.613 1 61.53 110 PHE A CA 1
ATOM 858 C C . PHE A 1 110 ? 11.492 33.844 -3.809 1 61.53 110 PHE A C 1
ATOM 860 O O . PHE A 1 110 ? 12.297 34.594 -4.363 1 61.53 110 PHE A O 1
ATOM 867 N N . ASN A 1 111 ? 11.195 34.031 -2.494 1 75.25 111 ASN A N 1
ATOM 868 C CA . ASN A 1 111 ? 12.219 34.688 -1.676 1 75.25 111 ASN A CA 1
ATOM 869 C C . ASN A 1 111 ? 13.188 33.656 -1.073 1 75.25 111 ASN A C 1
ATOM 871 O O . ASN A 1 111 ? 13.008 32.469 -1.241 1 75.25 111 ASN A O 1
ATOM 875 N N . LYS A 1 112 ? 14.25 34.219 -0.516 1 79.19 112 LYS A N 1
ATOM 876 C CA . LYS A 1 112 ? 15.32 33.406 0.08 1 79.19 112 LYS A CA 1
ATOM 877 C C . LYS A 1 112 ? 14.766 32.406 1.094 1 79.19 112 LYS A C 1
ATOM 879 O O . LYS A 1 112 ? 15.242 31.281 1.179 1 79.19 112 LYS A O 1
ATOM 884 N N . ASP A 1 113 ? 13.734 32.688 1.733 1 88.62 113 ASP A N 1
ATOM 885 C CA . ASP A 1 113 ? 13.141 31.812 2.727 1 88.62 113 ASP A CA 1
ATOM 886 C C . ASP A 1 113 ? 12.5 30.594 2.062 1 88.62 113 ASP A C 1
ATOM 888 O O . ASP A 1 113 ? 12.578 29.484 2.588 1 88.62 113 ASP A O 1
ATOM 892 N N . ASP A 1 114 ? 12.023 30.828 0.906 1 91.81 114 ASP A N 1
ATOM 893 C CA . ASP A 1 114 ? 11.391 29.719 0.174 1 91.81 114 ASP A CA 1
ATOM 894 C C . ASP A 1 114 ? 12.422 28.672 -0.234 1 91.81 114 ASP A C 1
ATOM 896 O O . ASP A 1 114 ? 12.164 27.469 -0.136 1 91.81 114 ASP A O 1
ATOM 900 N N . ALA A 1 115 ? 13.57 29.219 -0.613 1 93.38 115 ALA A N 1
ATOM 901 C CA . ALA A 1 115 ? 14.633 28.312 -1.039 1 93.38 115 ALA A CA 1
ATOM 902 C C . ALA A 1 115 ? 15.086 27.422 0.111 1 93.38 115 ALA A C 1
ATOM 904 O O . ALA A 1 115 ? 15.312 26.219 -0.079 1 93.38 115 ALA A O 1
ATOM 905 N N . VAL A 1 116 ? 15.18 27.984 1.242 1 95.75 116 VAL A N 1
ATOM 906 C CA . VAL A 1 116 ? 15.602 27.234 2.424 1 95.75 116 VAL A CA 1
ATOM 907 C C . VAL A 1 116 ? 14.547 26.188 2.783 1 95.75 116 VAL A C 1
ATOM 909 O O . VAL A 1 116 ? 14.875 25.047 3.076 1 95.75 116 VAL A O 1
ATOM 912 N N . ILE A 1 117 ? 13.328 26.578 2.699 1 96.12 117 ILE A N 1
ATOM 913 C CA . ILE A 1 117 ? 12.219 25.688 3.037 1 96.12 117 ILE A CA 1
ATOM 914 C C . ILE A 1 117 ? 12.188 24.516 2.068 1 96.12 117 ILE A C 1
ATOM 916 O O . ILE A 1 117 ? 12.039 23.359 2.486 1 96.12 117 ILE A O 1
ATOM 920 N N . ILE A 1 118 ? 12.367 24.797 0.837 1 96.5 118 ILE A N 1
ATOM 921 C CA . ILE A 1 118 ? 12.367 23.766 -0.205 1 96.5 118 ILE A CA 1
ATOM 922 C C . ILE A 1 118 ? 13.523 22.797 0.019 1 96.5 118 ILE A C 1
ATOM 924 O O . ILE A 1 118 ? 13.328 21.578 0.016 1 96.5 118 ILE A O 1
ATOM 928 N N . GLU A 1 119 ? 14.656 23.391 0.283 1 97.19 119 GLU A N 1
ATOM 929 C CA . GLU A 1 119 ? 15.844 22.562 0.518 1 97.19 119 GLU A CA 1
ATOM 930 C C . GLU A 1 119 ? 15.664 21.672 1.739 1 97.19 119 GLU A C 1
ATOM 932 O O . GLU A 1 119 ? 15.945 20.469 1.681 1 97.19 119 GLU A O 1
ATOM 937 N N . ASP A 1 120 ? 15.164 22.234 2.76 1 97.25 120 ASP A N 1
ATOM 938 C CA . ASP A 1 120 ? 14.953 21.5 4.004 1 97.25 120 ASP A CA 1
ATOM 939 C C . ASP A 1 120 ? 13.945 20.375 3.811 1 97.25 120 ASP A C 1
ATOM 941 O O . ASP A 1 120 ? 14.156 19.266 4.297 1 97.25 120 ASP A O 1
ATOM 945 N N . SER A 1 121 ? 12.875 20.641 3.127 1 97.62 121 SER A N 1
ATOM 946 C CA . SER A 1 121 ? 11.844 19.641 2.867 1 97.62 121 SER A CA 1
ATOM 947 C C . SER A 1 121 ? 12.398 18.469 2.059 1 97.62 121 SER A C 1
ATOM 949 O O . SER A 1 121 ? 12.102 17.312 2.352 1 97.62 121 SER A O 1
ATOM 951 N N . MET A 1 122 ? 13.242 18.781 1.081 1 97.81 122 MET A N 1
ATOM 952 C CA . MET A 1 122 ? 13.836 17.75 0.246 1 97.81 122 MET A CA 1
ATOM 953 C C . MET A 1 122 ? 14.828 16.906 1.044 1 97.81 122 MET A C 1
ATOM 955 O O . MET A 1 122 ? 14.875 15.688 0.9 1 97.81 122 MET A O 1
ATOM 959 N N . LEU A 1 123 ? 15.555 17.516 1.93 1 97.25 123 LEU A N 1
ATOM 960 C CA . LEU A 1 123 ? 16.516 16.812 2.771 1 97.25 123 LEU A CA 1
ATOM 961 C C . LEU A 1 123 ? 15.797 15.898 3.76 1 97.25 123 LEU A C 1
ATOM 963 O O . LEU A 1 123 ? 16.172 14.734 3.92 1 97.25 123 LEU A O 1
ATOM 967 N N . LYS A 1 124 ? 14.758 16.391 4.328 1 96.31 124 LYS A N 1
ATOM 968 C CA . LYS A 1 124 ? 14.016 15.641 5.336 1 96.31 124 LYS A CA 1
ATOM 969 C C . LYS A 1 124 ? 13.367 14.398 4.734 1 96.31 124 LYS A C 1
ATOM 971 O O . LYS A 1 124 ? 13.18 13.391 5.422 1 96.31 124 LYS A O 1
ATOM 976 N N . THR A 1 125 ? 13 14.492 3.443 1 96.38 125 THR A N 1
ATOM 977 C CA . THR A 1 125 ? 12.32 13.375 2.805 1 96.38 125 THR A CA 1
ATOM 978 C C . THR A 1 125 ? 13.297 12.539 1.984 1 96.38 125 THR A C 1
ATOM 980 O O . THR A 1 125 ? 12.906 11.547 1.369 1 96.38 125 THR A O 1
ATOM 983 N N . GLY A 1 126 ? 14.508 12.922 1.905 1 94.19 126 GLY A N 1
ATOM 984 C CA . GLY A 1 126 ? 15.555 12.156 1.248 1 94.19 126 GLY A CA 1
ATOM 985 C C . GLY A 1 126 ? 15.453 12.188 -0.265 1 94.19 126 GLY A C 1
ATOM 986 O O . GLY A 1 126 ? 15.742 11.188 -0.928 1 94.19 126 GLY A O 1
ATOM 987 N N . VAL A 1 127 ? 14.969 13.289 -0.828 1 95.5 127 VAL A N 1
ATOM 988 C CA . VAL A 1 127 ? 14.797 13.289 -2.277 1 95.5 127 VAL A CA 1
ATOM 989 C C . VAL A 1 127 ? 15.734 14.312 -2.912 1 95.5 127 VAL A C 1
ATOM 991 O O . VAL A 1 127 ? 15.609 14.625 -4.098 1 95.5 127 VAL A O 1
ATOM 994 N N . ASN A 1 128 ? 16.641 14.82 -2.08 1 96.25 128 ASN A N 1
ATOM 995 C CA . ASN A 1 128 ? 17.578 15.836 -2.576 1 96.25 128 ASN A CA 1
ATOM 996 C C . ASN A 1 128 ? 18.406 15.305 -3.744 1 96.25 128 ASN A C 1
ATOM 998 O O . ASN A 1 128 ? 18.75 16.062 -4.656 1 96.25 128 ASN A O 1
ATOM 1002 N N . GLU A 1 129 ? 18.734 14.078 -3.742 1 93.5 129 GLU A N 1
ATOM 1003 C CA . GLU A 1 129 ? 19.547 13.477 -4.801 1 93.5 129 GLU A CA 1
ATOM 1004 C C . GLU A 1 129 ? 18.781 13.438 -6.121 1 93.5 129 GLU A C 1
ATOM 1006 O O . GLU A 1 129 ? 19.391 13.297 -7.188 1 93.5 129 GLU A O 1
ATOM 1011 N N . PHE A 1 130 ? 17.484 13.602 -6.047 1 94.25 130 PHE A N 1
ATOM 1012 C CA . PHE A 1 130 ? 16.641 13.547 -7.234 1 94.25 130 PHE A CA 1
ATOM 1013 C C . PHE A 1 130 ? 16.188 14.945 -7.641 1 94.25 130 PHE A C 1
ATOM 1015 O O . PHE A 1 130 ? 15.266 15.094 -8.445 1 94.25 130 PHE A O 1
ATOM 1022 N N . ARG A 1 131 ? 16.781 15.922 -7.152 1 96.81 131 ARG A N 1
ATOM 1023 C CA . ARG A 1 131 ? 16.359 17.312 -7.277 1 96.81 131 ARG A CA 1
ATOM 1024 C C . ARG A 1 131 ? 16.047 17.656 -8.734 1 96.81 131 ARG A C 1
ATOM 1026 O O . ARG A 1 131 ? 15.039 18.297 -9.016 1 96.81 131 ARG A O 1
ATOM 1033 N N . ASN A 1 132 ? 16.844 17.172 -9.664 1 96.25 132 ASN A N 1
ATOM 1034 C CA . ASN A 1 132 ? 16.719 17.578 -11.062 1 96.25 132 ASN A CA 1
ATOM 1035 C C . ASN A 1 132 ? 16.078 16.484 -11.906 1 96.25 132 ASN A C 1
ATOM 1037 O O . ASN A 1 132 ? 15.953 16.625 -13.125 1 96.25 132 ASN A O 1
ATOM 1041 N N . THR A 1 133 ? 15.695 15.523 -11.289 1 93.75 133 THR A N 1
ATOM 1042 C CA . THR A 1 133 ? 15.031 14.422 -11.977 1 93.75 133 THR A CA 1
ATOM 1043 C C . THR A 1 133 ? 13.555 14.734 -12.195 1 93.75 133 THR A C 1
ATOM 1045 O O . THR A 1 133 ? 12.891 15.281 -11.305 1 93.75 133 THR A O 1
ATOM 1048 N N . LEU A 1 134 ? 13.086 14.383 -13.398 1 93.88 134 LEU A N 1
ATOM 1049 C CA . LEU A 1 134 ? 11.656 14.539 -13.641 1 93.88 134 LEU A CA 1
ATOM 1050 C C . LEU A 1 134 ? 10.844 13.672 -12.703 1 93.88 134 LEU A C 1
ATOM 1052 O O . LEU A 1 134 ? 11.148 12.492 -12.508 1 93.88 134 LEU A O 1
ATOM 1056 N N . ALA A 1 135 ? 9.805 14.227 -12.094 1 92.69 135 ALA A N 1
ATOM 1057 C CA . ALA A 1 135 ? 8.992 13.539 -11.094 1 92.69 135 ALA A CA 1
ATOM 1058 C C . ALA A 1 135 ? 8.375 12.266 -11.664 1 92.69 135 ALA A C 1
ATOM 1060 O O . ALA A 1 135 ? 8.219 11.273 -10.953 1 92.69 135 ALA A O 1
ATOM 1061 N N . ASN A 1 136 ? 8.031 12.281 -12.938 1 88 136 ASN A N 1
ATOM 1062 C CA . ASN A 1 136 ? 7.359 11.141 -13.555 1 88 136 ASN A CA 1
ATOM 1063 C C . ASN A 1 136 ? 8.344 10.008 -13.852 1 88 136 ASN A C 1
ATOM 1065 O O . ASN A 1 136 ? 7.93 8.922 -14.258 1 88 136 ASN A O 1
ATOM 1069 N N . GLN A 1 137 ? 9.602 10.227 -13.625 1 83.94 137 GLN A N 1
ATOM 1070 C CA . GLN A 1 137 ? 10.633 9.219 -13.859 1 83.94 137 GLN A CA 1
ATOM 1071 C C . GLN A 1 137 ? 11.016 8.523 -12.555 1 83.94 137 GLN A C 1
ATOM 1073 O O . GLN A 1 137 ? 11.797 7.566 -12.562 1 83.94 137 GLN A O 1
ATOM 1078 N N . LEU A 1 138 ? 10.469 8.992 -11.539 1 86 138 LEU A N 1
ATOM 1079 C CA . LEU A 1 138 ? 10.781 8.438 -10.234 1 86 138 LEU A CA 1
ATOM 1080 C C . LEU A 1 138 ? 10.039 7.121 -10.008 1 86 138 LEU A C 1
ATOM 1082 O O . LEU A 1 138 ? 8.969 6.902 -10.586 1 86 138 LEU A O 1
ATOM 1086 N N . SER A 1 139 ? 10.656 6.246 -9.156 1 78.56 139 SER A N 1
ATOM 1087 C CA . SER A 1 139 ? 9.914 5.086 -8.68 1 78.56 139 SER A CA 1
ATOM 1088 C C . SER A 1 139 ? 8.711 5.504 -7.836 1 78.56 139 SER A C 1
ATOM 1090 O O . SER A 1 139 ? 8.602 6.664 -7.438 1 78.56 139 SER A O 1
ATOM 1092 N N . GLY A 1 140 ? 7.797 4.594 -7.578 1 81.38 140 GLY A N 1
ATOM 1093 C CA . GLY A 1 140 ? 6.637 4.891 -6.758 1 81.38 140 GLY A CA 1
ATOM 1094 C C . GLY A 1 140 ? 6.996 5.453 -5.395 1 81.38 140 GLY A C 1
ATOM 1095 O O . GLY A 1 140 ? 6.434 6.461 -4.965 1 81.38 140 GLY A O 1
ATOM 1096 N N . GLY A 1 141 ? 7.992 4.809 -4.707 1 86.62 141 GLY A N 1
ATOM 1097 C CA . GLY A 1 141 ? 8.43 5.273 -3.4 1 86.62 141 GLY A CA 1
ATOM 1098 C C . GLY A 1 141 ? 9.102 6.633 -3.445 1 86.62 141 GLY A C 1
ATOM 1099 O O . GLY A 1 141 ? 8.875 7.473 -2.576 1 86.62 141 GLY A O 1
ATOM 1100 N N . GLU A 1 142 ? 9.898 6.844 -4.457 1 85.75 142 GLU A N 1
ATOM 1101 C CA . GLU A 1 142 ? 10.562 8.133 -4.637 1 85.75 142 GLU A CA 1
ATOM 1102 C C . GLU A 1 142 ? 9.547 9.242 -4.898 1 85.75 142 GLU A C 1
ATOM 1104 O O . GLU A 1 142 ? 9.656 10.336 -4.34 1 85.75 142 GLU A O 1
ATOM 1109 N N . ARG A 1 143 ? 8.656 8.898 -5.691 1 91.12 143 ARG A N 1
ATOM 1110 C CA . ARG A 1 143 ? 7.605 9.852 -6.027 1 91.12 143 ARG A CA 1
ATOM 1111 C C . ARG A 1 143 ? 6.793 10.234 -4.793 1 91.12 143 ARG A C 1
ATOM 1113 O O . ARG A 1 143 ? 6.504 11.414 -4.57 1 91.12 143 ARG A O 1
ATOM 1120 N N . GLN A 1 144 ? 6.465 9.273 -4.047 1 93 144 GLN A N 1
ATOM 1121 C CA . GLN A 1 144 ? 5.734 9.516 -2.809 1 93 144 GLN A CA 1
ATOM 1122 C C . GLN A 1 144 ? 6.512 10.461 -1.895 1 93 144 GLN A C 1
ATOM 1124 O O . GLN A 1 144 ? 5.941 11.414 -1.349 1 93 144 GLN A O 1
ATOM 1129 N N . ARG A 1 145 ? 7.715 10.211 -1.746 1 94.94 145 ARG A N 1
ATOM 1130 C CA . ARG A 1 145 ? 8.555 11.039 -0.883 1 94.94 145 ARG A CA 1
ATOM 1131 C C . ARG A 1 145 ? 8.672 12.461 -1.431 1 94.94 145 ARG A C 1
ATOM 1133 O O . ARG A 1 145 ? 8.703 13.422 -0.666 1 94.94 145 ARG A O 1
ATOM 1140 N N . ALA A 1 146 ? 8.742 12.57 -2.74 1 96.44 146 ALA A N 1
ATOM 1141 C CA . ALA A 1 146 ? 8.781 13.891 -3.363 1 96.44 146 ALA A CA 1
ATOM 1142 C C . ALA A 1 146 ? 7.504 14.672 -3.061 1 96.44 146 ALA A C 1
ATOM 1144 O O . ALA A 1 146 ? 7.559 15.859 -2.742 1 96.44 146 ALA A O 1
ATOM 1145 N N . TRP A 1 147 ? 6.422 14.039 -3.131 1 96.69 147 TRP A N 1
ATOM 1146 C CA . TRP A 1 147 ? 5.152 14.703 -2.854 1 96.69 147 TRP A CA 1
ATOM 1147 C C . TRP A 1 147 ? 5.043 15.07 -1.378 1 96.69 147 TRP A C 1
ATOM 1149 O O . TRP A 1 147 ? 4.465 16.109 -1.033 1 96.69 147 TRP A O 1
ATOM 1159 N N . VAL A 1 148 ? 5.566 14.242 -0.532 1 97.5 148 VAL A N 1
ATOM 1160 C CA . VAL A 1 148 ? 5.594 14.578 0.886 1 97.5 148 VAL A CA 1
ATOM 1161 C C . VAL A 1 148 ? 6.461 15.82 1.104 1 97.5 148 VAL A C 1
ATOM 1163 O O . VAL A 1 148 ? 6.125 16.688 1.91 1 97.5 148 VAL A O 1
ATOM 1166 N N . ALA A 1 149 ? 7.543 15.875 0.352 1 98 149 ALA A N 1
ATOM 1167 C CA . ALA A 1 149 ? 8.383 17.078 0.417 1 98 149 ALA A CA 1
ATOM 1168 C C . ALA A 1 149 ? 7.594 18.312 0.033 1 98 149 ALA A C 1
ATOM 117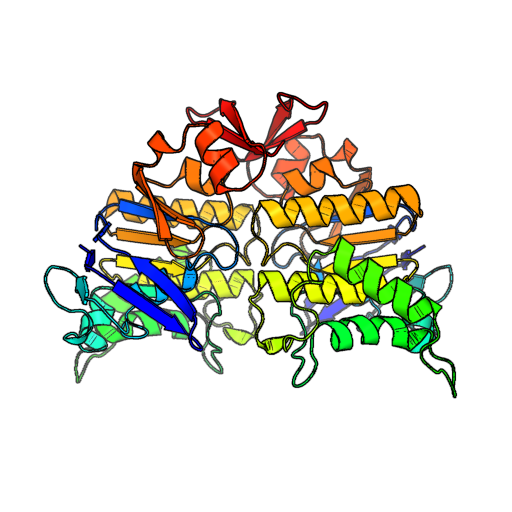0 O O . ALA A 1 149 ? 7.703 19.359 0.69 1 98 149 ALA A O 1
ATOM 1171 N N . MET A 1 150 ? 6.867 18.188 -1.031 1 97.62 150 MET A N 1
ATOM 1172 C CA . MET A 1 150 ? 6.008 19.297 -1.449 1 97.62 150 MET A CA 1
ATOM 1173 C C . MET A 1 150 ? 5.047 19.688 -0.335 1 97.62 150 MET A C 1
ATOM 1175 O O . MET A 1 150 ? 4.859 20.875 -0.06 1 97.62 150 MET A O 1
ATOM 1179 N N . LEU A 1 151 ? 4.477 18.703 0.29 1 97.81 151 LEU A N 1
ATOM 1180 C CA . LEU A 1 151 ? 3.529 18.922 1.376 1 97.81 151 LEU A CA 1
ATOM 1181 C C . LEU A 1 151 ? 4.195 19.641 2.545 1 97.81 151 LEU A C 1
ATOM 1183 O O . LEU A 1 151 ? 3.627 20.578 3.109 1 97.81 151 LEU A O 1
ATOM 1187 N N . LEU A 1 152 ? 5.398 19.25 2.914 1 97.56 152 LEU A N 1
ATOM 1188 C CA . LEU A 1 152 ? 6.141 19.859 4.016 1 97.56 152 LEU A CA 1
ATOM 1189 C C . LEU A 1 152 ? 6.504 21.297 3.695 1 97.56 152 LEU A C 1
ATOM 1191 O O . LEU A 1 152 ? 6.461 22.156 4.574 1 97.56 152 LEU A O 1
ATOM 1195 N N . ALA A 1 153 ? 6.832 21.5 2.436 1 97.5 153 ALA A N 1
ATOM 1196 C CA . ALA A 1 153 ? 7.215 22.844 2.01 1 97.5 153 ALA A CA 1
ATOM 1197 C C . ALA A 1 153 ? 6.047 23.812 2.143 1 97.5 153 ALA A C 1
ATOM 1199 O O . ALA A 1 153 ? 6.25 25.016 2.252 1 97.5 153 ALA A O 1
ATOM 1200 N N . GLN A 1 154 ? 4.906 23.312 2.1 1 96.81 154 GLN A N 1
ATOM 1201 C CA . GLN A 1 154 ? 3.723 24.156 2.191 1 96.81 154 GLN A CA 1
ATOM 1202 C C . GLN A 1 154 ? 3.607 24.797 3.572 1 96.81 154 GLN A C 1
ATOM 1204 O O . GLN A 1 154 ? 3.027 25.875 3.719 1 96.81 154 GLN A O 1
ATOM 1209 N N . GLN A 1 155 ? 4.102 24.109 4.641 1 96.12 155 GLN A N 1
ATOM 1210 C CA . GLN A 1 155 ? 4.18 24.625 6.004 1 96.12 155 GLN A CA 1
ATOM 1211 C C . GLN A 1 155 ? 2.803 25.031 6.516 1 96.12 155 GLN A C 1
ATOM 1213 O O . GLN A 1 155 ? 2.658 26.062 7.176 1 96.12 155 GLN A O 1
ATOM 1218 N N . SER A 1 156 ? 1.815 24.266 6.145 1 97.31 156 SER A N 1
ATOM 1219 C CA . SER A 1 156 ? 0.467 24.516 6.645 1 97.31 156 SER A CA 1
ATOM 1220 C C . SER A 1 156 ? 0.325 24.062 8.094 1 97.31 156 SER A C 1
ATOM 1222 O O . SER A 1 156 ? 1.163 23.312 8.602 1 97.31 156 SER A O 1
ATOM 1224 N N . ASP A 1 157 ? -0.731 24.516 8.719 1 97.19 157 ASP A N 1
ATOM 1225 C CA . ASP A 1 157 ? -0.964 24.219 10.125 1 97.19 157 ASP A CA 1
ATOM 1226 C C . ASP A 1 157 ? -1.391 22.766 10.312 1 97.19 157 ASP A C 1
ATOM 1228 O O . ASP A 1 157 ? -1.109 22.156 11.352 1 97.19 157 ASP A O 1
ATOM 1232 N N . ILE A 1 158 ? -2.072 22.266 9.32 1 98.31 158 ILE A N 1
ATOM 1233 C CA . ILE A 1 158 ? -2.574 20.906 9.375 1 98.31 158 ILE A CA 1
ATOM 1234 C C . ILE A 1 158 ? -2.15 20.141 8.125 1 98.31 158 ILE A C 1
ATOM 1236 O O . ILE A 1 158 ? -2.258 20.672 7.008 1 98.31 158 ILE A O 1
ATOM 1240 N N . LEU A 1 159 ? -1.603 18.984 8.312 1 98.5 159 LEU A N 1
ATOM 1241 C CA . LEU A 1 159 ? -1.272 18.094 7.215 1 98.5 159 LEU A CA 1
ATOM 1242 C C . LEU A 1 159 ? -2.238 16.906 7.164 1 98.5 159 LEU A C 1
ATOM 1244 O O . LEU A 1 159 ? -2.492 16.266 8.188 1 98.5 159 LEU A O 1
ATOM 1248 N N . ILE A 1 160 ? -2.834 16.688 6.047 1 98.62 160 ILE A N 1
ATOM 1249 C CA . ILE A 1 160 ? -3.701 15.539 5.812 1 98.62 160 ILE A CA 1
ATOM 1250 C C . ILE A 1 160 ? -3.082 14.633 4.754 1 98.62 160 ILE A C 1
ATOM 1252 O O . ILE A 1 160 ? -2.814 15.078 3.631 1 98.62 160 ILE A O 1
ATOM 1256 N N . LEU A 1 161 ? -2.791 13.398 5.125 1 98.06 161 LEU A N 1
ATOM 1257 C CA . LEU A 1 161 ? -2.16 12.461 4.203 1 98.06 161 LEU A CA 1
ATOM 1258 C C . LEU A 1 161 ? -3 11.203 4.051 1 98.06 161 LEU A C 1
ATOM 1260 O O . LEU A 1 161 ? -3.275 10.508 5.035 1 98.06 161 LEU A O 1
ATOM 1264 N N . ASP A 1 162 ? -3.42 10.938 2.881 1 95.81 162 ASP A N 1
ATOM 1265 C CA . ASP A 1 162 ? -4.219 9.75 2.59 1 95.81 162 ASP A CA 1
ATOM 1266 C C . ASP A 1 162 ? -3.332 8.594 2.117 1 95.81 162 ASP A C 1
ATOM 1268 O O . ASP A 1 162 ? -2.998 8.508 0.933 1 95.81 162 ASP A O 1
ATOM 1272 N N . GLU A 1 163 ? -2.967 7.734 3.064 1 92.94 163 GLU A N 1
ATOM 1273 C CA . GLU A 1 163 ? -2.18 6.523 2.854 1 92.94 163 GLU A CA 1
ATOM 1274 C C . GLU A 1 163 ? -0.81 6.848 2.266 1 92.94 163 GLU A C 1
ATOM 1276 O O . GLU A 1 163 ? -0.412 6.277 1.249 1 92.94 163 GLU A O 1
ATOM 1281 N N . PRO A 1 164 ? -0.046 7.648 2.996 1 94.62 164 PRO A N 1
ATOM 1282 C CA . PRO A 1 164 ? 1.239 8.109 2.469 1 94.62 164 PRO A CA 1
ATOM 1283 C C . PRO A 1 164 ? 2.309 7.02 2.475 1 94.62 164 PRO A C 1
ATOM 1285 O O . PRO A 1 164 ? 3.371 7.191 1.875 1 94.62 164 PRO A O 1
ATOM 1288 N N . THR A 1 165 ? 2.043 5.895 3.113 1 92.5 165 THR A N 1
ATOM 1289 C CA . THR A 1 165 ? 3.072 4.871 3.271 1 92.5 165 THR A CA 1
ATOM 1290 C C . THR A 1 165 ? 2.857 3.732 2.279 1 92.5 165 THR A C 1
ATOM 1292 O O . THR A 1 165 ? 3.668 2.807 2.205 1 92.5 165 THR A O 1
ATOM 1295 N N . SER A 1 166 ? 1.835 3.77 1.503 1 84.94 166 SER A N 1
ATOM 1296 C CA . SER A 1 166 ? 1.383 2.615 0.735 1 84.94 166 SER A CA 1
ATOM 1297 C C . SER A 1 166 ? 2.426 2.191 -0.293 1 84.94 166 SER A C 1
ATOM 1299 O O . SER A 1 166 ? 2.576 1.002 -0.581 1 84.94 166 SER A O 1
ATOM 1301 N N . ALA A 1 167 ? 3.195 3.131 -0.862 1 82.94 167 ALA A N 1
ATOM 1302 C CA . ALA A 1 167 ? 4.148 2.803 -1.918 1 82.94 167 ALA A CA 1
ATOM 1303 C C . ALA A 1 167 ? 5.562 2.658 -1.356 1 82.94 167 ALA A C 1
ATOM 1305 O O . ALA A 1 167 ? 6.516 2.447 -2.107 1 82.94 167 ALA A O 1
ATOM 1306 N N . LEU A 1 168 ? 5.672 2.703 -0.039 1 89.62 168 LEU A N 1
ATOM 1307 C CA . LEU A 1 168 ? 6.996 2.752 0.578 1 89.62 168 LEU A CA 1
ATOM 1308 C C . LEU A 1 168 ? 7.387 1.387 1.133 1 89.62 168 LEU A C 1
ATOM 1310 O O . LEU A 1 168 ? 6.531 0.641 1.618 1 89.62 168 LEU A O 1
ATOM 1314 N N . ASP A 1 169 ? 8.664 1.089 1.029 1 88.5 169 ASP A N 1
ATOM 1315 C CA . ASP A 1 169 ? 9.172 -0.079 1.743 1 88.5 169 ASP A CA 1
ATOM 1316 C C . ASP A 1 169 ? 9.188 0.164 3.25 1 88.5 169 ASP A C 1
ATOM 1318 O O . ASP A 1 169 ? 8.891 1.27 3.711 1 88.5 169 ASP A O 1
ATOM 1322 N N . ILE A 1 170 ? 9.508 -0.84 3.977 1 87.94 170 ILE A N 1
ATOM 1323 C CA . ILE A 1 170 ? 9.383 -0.807 5.43 1 87.94 170 ILE A CA 1
ATOM 1324 C C . ILE A 1 170 ? 10.258 0.308 5.996 1 87.94 170 ILE A C 1
ATOM 1326 O O . ILE A 1 170 ? 9.812 1.088 6.84 1 87.94 170 ILE A O 1
ATOM 1330 N N . HIS A 1 171 ? 11.43 0.44 5.559 1 89.75 171 HIS A N 1
ATOM 1331 C CA . HIS A 1 171 ? 12.352 1.45 6.059 1 89.75 171 HIS A CA 1
ATOM 1332 C C . HIS A 1 171 ? 11.797 2.855 5.855 1 89.75 171 HIS A C 1
ATOM 1334 O O . HIS A 1 171 ? 11.773 3.658 6.793 1 89.75 171 HIS A O 1
ATOM 1340 N N . HIS A 1 172 ? 11.305 3.09 4.758 1 91.56 172 HIS A N 1
ATOM 1341 C CA . HIS A 1 172 ? 10.82 4.426 4.43 1 91.56 172 HIS A CA 1
ATOM 1342 C C . HIS A 1 172 ? 9.477 4.707 5.094 1 91.56 172 HIS A C 1
ATOM 1344 O O . HIS A 1 172 ? 9.133 5.863 5.344 1 91.56 172 HIS A O 1
ATOM 1350 N N . GLN A 1 173 ? 8.727 3.662 5.32 1 93.06 173 GLN A N 1
ATOM 1351 C CA . GLN A 1 173 ? 7.48 3.848 6.062 1 93.06 173 GLN A CA 1
ATOM 1352 C C . GLN A 1 173 ? 7.754 4.418 7.453 1 93.06 173 GLN A C 1
ATOM 1354 O O . GLN A 1 173 ? 7.148 5.418 7.848 1 93.06 173 GLN A O 1
ATOM 1359 N N . TYR A 1 174 ? 8.695 3.805 8.125 1 91.88 174 TYR A N 1
ATOM 1360 C CA . TYR A 1 174 ? 9.016 4.246 9.477 1 91.88 174 TYR A CA 1
ATOM 1361 C C . TYR A 1 174 ? 9.688 5.609 9.461 1 91.88 174 TYR A C 1
ATOM 1363 O O . TYR A 1 174 ? 9.414 6.457 10.312 1 91.88 174 TYR A O 1
ATOM 1371 N N . GLN A 1 175 ? 10.5 5.805 8.492 1 93.75 175 GLN A N 1
ATOM 1372 C CA . GLN A 1 175 ? 11.156 7.102 8.367 1 93.75 175 GLN A CA 1
ATOM 1373 C C . GLN A 1 175 ? 10.133 8.219 8.188 1 93.75 175 GLN A C 1
ATOM 1375 O O . GLN A 1 175 ? 10.234 9.273 8.82 1 93.75 175 GLN A O 1
ATOM 1380 N N . LEU A 1 176 ? 9.219 7.969 7.336 1 96 176 LEU A N 1
ATOM 1381 C CA . LEU A 1 176 ? 8.195 8.977 7.086 1 96 176 LEU A CA 1
ATOM 1382 C C . LEU A 1 176 ? 7.379 9.25 8.344 1 96 176 LEU A C 1
ATOM 1384 O O . LEU A 1 176 ? 7.156 10.406 8.703 1 96 176 LEU A O 1
ATOM 1388 N N . MET A 1 177 ? 6.961 8.25 8.992 1 96.75 177 MET A N 1
ATOM 1389 C CA . MET A 1 177 ? 6.141 8.438 10.188 1 96.75 177 MET A CA 1
ATOM 1390 C C . MET A 1 177 ? 6.938 9.117 11.297 1 96.75 177 MET A C 1
ATOM 1392 O O . MET A 1 177 ? 6.395 9.922 12.055 1 96.75 177 MET A O 1
ATOM 1396 N N . GLU A 1 178 ? 8.188 8.734 11.367 1 96.25 178 GLU A N 1
ATOM 1397 C CA . GLU A 1 178 ? 9.055 9.43 12.32 1 96.25 178 GLU A CA 1
ATOM 1398 C C . GLU A 1 178 ? 9.148 10.914 12 1 96.25 178 GLU A C 1
ATOM 1400 O O . GLU A 1 178 ? 9.078 11.758 12.898 1 96.25 178 GLU A O 1
ATOM 1405 N N . LEU A 1 179 ? 9.328 11.148 10.789 1 97.06 179 LEU A N 1
ATOM 1406 C CA . LEU A 1 179 ? 9.398 12.531 10.328 1 97.06 179 LEU A CA 1
ATOM 1407 C C . LEU A 1 179 ? 8.133 13.297 10.688 1 97.06 179 LEU A C 1
ATOM 1409 O O . LEU A 1 179 ? 8.195 14.398 11.234 1 97.06 179 LEU A O 1
ATOM 1413 N N . LEU A 1 180 ? 6.996 12.766 10.445 1 98.06 180 LEU A N 1
ATOM 1414 C CA . LEU A 1 180 ? 5.715 13.398 10.742 1 98.06 180 LEU A CA 1
ATOM 1415 C C . LEU A 1 180 ? 5.527 13.547 12.25 1 98.06 180 LEU A C 1
ATOM 1417 O O . LEU A 1 180 ? 5.047 14.586 12.719 1 98.06 180 LEU A O 1
ATOM 1421 N N . SER A 1 181 ? 5.887 12.531 12.961 1 98 181 SER A N 1
ATOM 1422 C CA . SER A 1 181 ? 5.797 12.578 14.422 1 98 181 SER A CA 1
ATOM 1423 C C . SER A 1 181 ? 6.672 13.688 14.992 1 98 181 SER A C 1
ATOM 1425 O O . SER A 1 181 ? 6.227 14.461 15.844 1 98 181 SER A O 1
ATOM 1427 N N . ASP A 1 182 ? 7.898 13.758 14.523 1 97.62 182 ASP A N 1
ATOM 1428 C CA . ASP A 1 182 ? 8.82 14.805 14.961 1 97.62 182 ASP A CA 1
ATOM 1429 C C . ASP A 1 182 ? 8.266 16.188 14.648 1 97.62 182 ASP A C 1
ATOM 1431 O O . ASP A 1 182 ? 8.336 17.094 15.477 1 97.62 182 ASP A O 1
ATOM 1435 N N . LEU A 1 183 ? 7.785 16.297 13.469 1 97.25 183 LEU A N 1
ATOM 1436 C CA . LEU A 1 183 ? 7.188 17.562 13.07 1 97.25 183 LEU A CA 1
ATOM 1437 C C . LEU A 1 183 ? 6.047 17.938 14.008 1 97.25 183 LEU A C 1
ATOM 1439 O O . LEU A 1 183 ? 5.988 19.078 14.484 1 97.25 183 LEU A O 1
ATOM 1443 N N . ASN A 1 184 ? 5.184 17.016 14.234 1 98.19 184 ASN A N 1
ATOM 1444 C CA . ASN A 1 184 ? 4.059 17.234 15.141 1 98.19 184 ASN A CA 1
ATOM 1445 C C . ASN A 1 184 ? 4.531 17.656 16.531 1 98.19 184 ASN A C 1
ATOM 1447 O O . ASN A 1 184 ? 4.035 18.641 17.094 1 98.19 184 ASN A O 1
ATOM 1451 N N . GLN A 1 185 ? 5.473 17 17.047 1 97.31 185 GLN A N 1
ATOM 1452 C CA . GLN A 1 185 ? 5.957 17.234 18.406 1 97.31 185 GLN A CA 1
ATOM 1453 C C . GLN A 1 185 ? 6.691 18.562 18.516 1 97.31 185 GLN A C 1
ATOM 1455 O O . GLN A 1 185 ? 6.52 19.297 19.484 1 97.31 185 GLN A O 1
ATOM 1460 N N . LYS A 1 186 ? 7.422 18.891 17.531 1 96.75 186 LYS A N 1
ATOM 1461 C CA . LYS A 1 186 ? 8.281 20.078 17.578 1 96.75 186 LYS A CA 1
ATOM 1462 C C . LYS A 1 186 ? 7.488 21.344 17.266 1 96.75 186 LYS A C 1
ATOM 1464 O O . LYS A 1 186 ? 7.777 22.406 17.812 1 96.75 186 LYS A O 1
ATOM 1469 N N . THR A 1 187 ? 6.523 21.219 16.406 1 96.38 187 THR A N 1
ATOM 1470 C CA . THR A 1 187 ? 5.871 22.438 15.93 1 96.38 187 THR A CA 1
ATOM 1471 C C . THR A 1 187 ? 4.441 22.516 16.453 1 96.38 187 THR A C 1
ATOM 1473 O O . THR A 1 187 ? 3.826 23.594 16.422 1 96.38 187 THR A O 1
ATOM 1476 N N . GLY A 1 188 ? 3.924 21.422 16.828 1 96.38 188 GLY A N 1
ATOM 1477 C CA . GLY A 1 188 ? 2.539 21.375 17.266 1 96.38 188 GLY A CA 1
ATOM 1478 C C . GLY A 1 188 ? 1.547 21.344 16.125 1 96.38 188 GLY A C 1
ATOM 1479 O O . GLY A 1 188 ? 0.336 21.422 16.344 1 96.38 188 GLY A O 1
ATOM 1480 N N . LYS A 1 189 ? 2.01 21.203 14.914 1 96.62 189 LYS A N 1
ATOM 1481 C CA . LYS A 1 189 ? 1.137 21.109 13.75 1 96.62 189 LYS A CA 1
ATOM 1482 C C . LYS A 1 189 ? 0.289 19.844 13.789 1 96.62 189 LYS A C 1
ATOM 1484 O O . LYS A 1 189 ? 0.769 18.781 14.203 1 96.62 189 LYS A O 1
ATOM 1489 N N . GLY A 1 190 ? -0.969 20.016 13.359 1 98 190 GLY A N 1
ATOM 1490 C CA . GLY A 1 190 ? -1.845 18.859 13.297 1 98 190 GLY A CA 1
ATOM 1491 C C . GLY A 1 190 ? -1.557 17.969 12.109 1 98 190 GLY A C 1
ATOM 1492 O O . GLY A 1 190 ? -1.253 18.438 11.016 1 98 190 GLY A O 1
ATOM 1493 N N . ILE A 1 191 ? -1.628 16.688 12.375 1 98.56 191 ILE A N 1
ATOM 1494 C CA . ILE A 1 191 ? -1.443 15.711 11.312 1 98.56 191 ILE A CA 1
ATOM 1495 C C . ILE A 1 191 ? -2.588 14.703 11.336 1 98.56 191 ILE A C 1
ATOM 1497 O O . ILE A 1 191 ? -2.928 14.164 12.391 1 98.56 191 ILE A O 1
ATOM 1501 N N . ILE A 1 192 ? -3.232 14.555 10.25 1 98.75 192 ILE A N 1
ATOM 1502 C CA . ILE A 1 192 ? -4.254 13.531 10.039 1 98.75 192 ILE A CA 1
ATOM 1503 C C . ILE A 1 192 ? -3.803 12.57 8.945 1 98.75 192 ILE A C 1
ATOM 1505 O O . ILE A 1 192 ? -3.6 12.977 7.797 1 98.75 192 ILE A O 1
ATOM 1509 N N . VAL A 1 193 ? -3.648 11.312 9.289 1 98.19 193 VAL A N 1
ATOM 1510 C CA . VAL A 1 193 ? -3.08 10.383 8.32 1 98.19 193 VAL A CA 1
ATOM 1511 C C . VAL A 1 193 ? -3.883 9.078 8.32 1 98.19 193 VAL A C 1
ATOM 1513 O O . VAL A 1 193 ? -4.281 8.594 9.383 1 98.19 193 VAL A O 1
ATOM 1516 N N . ILE A 1 194 ? -4.219 8.617 7.168 1 96.25 194 ILE A N 1
ATOM 1517 C CA . ILE A 1 194 ? -4.809 7.289 7.027 1 96.25 194 ILE A CA 1
ATOM 1518 C C . ILE A 1 194 ? -3.705 6.242 6.934 1 96.25 194 ILE A C 1
ATOM 1520 O O . ILE A 1 194 ? -2.809 6.348 6.094 1 96.25 194 ILE A O 1
ATOM 1524 N N . LEU A 1 195 ? -3.75 5.23 7.824 1 92.81 195 LEU A N 1
ATOM 1525 C CA . LEU A 1 195 ? -2.797 4.125 7.809 1 92.81 195 LEU A CA 1
ATOM 1526 C C . LEU A 1 195 ? -3.52 2.783 7.828 1 92.81 195 LEU A C 1
ATOM 1528 O O . LEU A 1 195 ? -4.559 2.643 8.477 1 92.81 195 LEU A O 1
ATOM 1532 N N . HIS A 1 196 ? -2.846 1.825 7.227 1 86 196 HIS A N 1
ATOM 1533 C CA . HIS A 1 196 ? -3.338 0.454 7.309 1 86 196 HIS A CA 1
ATOM 1534 C C . HIS A 1 196 ? -2.488 -0.379 8.266 1 86 196 HIS A C 1
ATOM 1536 O O . HIS A 1 196 ? -2.896 -1.468 8.672 1 86 196 HIS A O 1
ATOM 1542 N N . ASP A 1 197 ? -1.384 0.112 8.602 1 87.12 197 ASP A N 1
ATOM 1543 C CA . ASP A 1 197 ? -0.47 -0.636 9.461 1 87.12 197 ASP A CA 1
ATOM 1544 C C . ASP A 1 197 ? -0.753 -0.36 10.93 1 87.12 197 ASP A C 1
ATOM 1546 O O . ASP A 1 197 ? -0.538 0.754 11.414 1 87.12 197 ASP A O 1
ATOM 1550 N N . LEU A 1 198 ? -1.058 -1.381 11.578 1 87.25 198 LEU A N 1
ATOM 1551 C CA . LEU A 1 198 ? -1.454 -1.275 12.977 1 87.25 198 LEU A CA 1
ATOM 1552 C C . LEU A 1 198 ? -0.268 -0.879 13.852 1 87.25 198 LEU A C 1
ATOM 1554 O O . LEU A 1 198 ? -0.416 -0.088 14.781 1 87.25 198 LEU A O 1
ATOM 1558 N N . ASN A 1 199 ? 0.819 -1.382 13.617 1 89.5 199 ASN A N 1
ATOM 1559 C CA . ASN A 1 199 ? 1.973 -1.117 14.477 1 89.5 199 ASN A CA 1
ATOM 1560 C C . ASN A 1 199 ? 2.51 0.296 14.266 1 89.5 199 ASN A C 1
ATOM 1562 O O . ASN A 1 199 ? 2.988 0.927 15.211 1 89.5 199 ASN A O 1
ATOM 1566 N N . LEU A 1 200 ? 2.457 0.75 13.055 1 91 200 LEU A N 1
ATOM 1567 C CA . LEU A 1 200 ? 2.754 2.162 12.844 1 91 200 LEU A CA 1
ATOM 1568 C C . LEU A 1 200 ? 1.783 3.045 13.617 1 91 200 LEU A C 1
ATOM 1570 O O . LEU A 1 200 ? 2.189 4.035 14.227 1 91 200 LEU A O 1
ATOM 1574 N N . THR A 1 201 ? 0.565 2.666 13.594 1 92.75 201 THR A N 1
ATOM 1575 C CA . THR A 1 201 ? -0.471 3.408 14.305 1 92.75 201 THR A CA 1
ATOM 1576 C C . THR A 1 201 ? -0.189 3.428 15.805 1 92.75 201 THR A C 1
ATOM 1578 O O . THR A 1 201 ? -0.156 4.492 16.422 1 92.75 201 THR A O 1
ATOM 1581 N N . LEU A 1 202 ? 0.089 2.318 16.344 1 90.88 202 LEU A N 1
ATOM 1582 C CA . LEU A 1 202 ? 0.298 2.191 17.781 1 90.88 202 LEU A CA 1
ATOM 1583 C C . LEU A 1 202 ? 1.556 2.936 18.219 1 90.88 202 LEU A C 1
ATOM 1585 O O . LEU A 1 202 ? 1.629 3.434 19.344 1 90.88 202 LEU A O 1
ATOM 1589 N N . ARG A 1 203 ? 2.424 3.033 17.344 1 91.06 203 ARG A N 1
ATOM 1590 C CA . ARG A 1 203 ? 3.707 3.631 17.703 1 91.06 203 ARG A CA 1
ATOM 1591 C C . ARG A 1 203 ? 3.637 5.152 17.641 1 91.06 203 ARG A C 1
ATOM 1593 O O . ARG A 1 203 ? 4.238 5.84 18.469 1 91.06 203 ARG A O 1
ATOM 1600 N N . TYR A 1 204 ? 2.836 5.633 16.703 1 95 204 TYR A N 1
ATOM 1601 C CA . TYR A 1 204 ? 3.041 7.047 16.422 1 95 204 TYR A CA 1
ATOM 1602 C C . TYR A 1 204 ? 1.779 7.852 16.703 1 95 204 TYR A C 1
ATOM 1604 O O . TYR A 1 204 ? 1.849 9.055 16.969 1 95 204 TYR A O 1
ATOM 1612 N N . ALA A 1 205 ? 0.654 7.301 16.688 1 96.44 205 ALA A N 1
ATOM 1613 C CA . ALA A 1 205 ? -0.597 8.047 16.812 1 96.44 205 ALA A CA 1
ATOM 1614 C C . ALA A 1 205 ? -0.771 8.602 18.219 1 96.44 205 ALA A C 1
ATOM 1616 O O . ALA A 1 205 ? -0.475 7.922 19.203 1 96.44 205 ALA A O 1
ATOM 1617 N N . THR A 1 206 ? -1.219 9.82 18.344 1 97.38 206 THR A N 1
ATOM 1618 C CA . THR A 1 206 ? -1.668 10.375 19.625 1 97.38 206 THR A CA 1
ATOM 1619 C C . THR A 1 206 ? -3.184 10.266 19.75 1 97.38 206 THR A C 1
ATOM 1621 O O . THR A 1 206 ? -3.705 10.07 20.859 1 97.38 206 THR A O 1
ATOM 1624 N N . ASP A 1 207 ? -3.84 10.43 18.641 1 97.75 207 ASP A N 1
ATOM 1625 C CA . ASP A 1 207 ? -5.293 10.336 18.562 1 97.75 207 ASP A CA 1
ATOM 1626 C C . ASP A 1 207 ? -5.719 9.359 17.469 1 97.75 207 ASP A C 1
ATOM 1628 O O . ASP A 1 207 ? -4.965 9.117 16.516 1 97.75 207 ASP A O 1
ATOM 1632 N N . ILE A 1 208 ? -6.973 8.844 17.656 1 96.69 208 ILE A N 1
ATOM 1633 C CA . ILE A 1 208 ? -7.48 7.844 16.703 1 96.69 208 ILE A CA 1
ATOM 1634 C C . ILE A 1 208 ? -8.906 8.203 16.297 1 96.69 208 ILE A C 1
ATOM 1636 O O . ILE A 1 208 ? -9.719 8.609 17.141 1 96.69 208 ILE A O 1
ATOM 1640 N N . ILE A 1 209 ? -9.164 8.062 15.031 1 97.25 209 ILE A N 1
ATOM 1641 C CA . ILE A 1 209 ? -10.516 8.016 14.492 1 97.25 209 ILE A CA 1
ATOM 1642 C C . ILE A 1 209 ? -10.727 6.699 13.75 1 97.25 209 ILE A C 1
ATOM 1644 O O . ILE A 1 209 ? -10.062 6.43 12.75 1 97.25 209 ILE A O 1
ATOM 1648 N N . ALA A 1 210 ? -11.578 5.906 14.258 1 95 210 ALA A N 1
ATOM 1649 C CA . ALA A 1 210 ? -11.898 4.641 13.602 1 95 210 ALA A CA 1
ATOM 1650 C C . ALA A 1 210 ? -13.273 4.699 12.938 1 95 210 ALA A C 1
ATOM 1652 O O . ALA A 1 210 ? -14.266 5.066 13.578 1 95 210 ALA A O 1
ATOM 1653 N N . LEU A 1 211 ? -13.258 4.332 11.68 1 93.94 211 LEU A N 1
ATOM 1654 C CA . LEU A 1 211 ? -14.508 4.309 10.93 1 93.94 211 LEU A CA 1
ATOM 1655 C C . LEU A 1 211 ? -14.953 2.877 10.656 1 93.94 211 LEU A C 1
ATOM 1657 O O . LEU A 1 211 ? -14.125 1.998 10.414 1 93.94 211 LEU A O 1
ATOM 1661 N N . LYS A 1 212 ? -16.219 2.689 10.766 1 90.25 212 LYS A N 1
ATOM 1662 C CA . LYS A 1 212 ? -16.859 1.424 10.43 1 90.25 212 LYS A CA 1
ATOM 1663 C C . LYS A 1 212 ? -18.172 1.658 9.688 1 90.25 212 LYS A C 1
ATOM 1665 O O . LYS A 1 212 ? -19.109 2.252 10.242 1 90.25 212 LYS A O 1
ATOM 1670 N N . SER A 1 213 ? -18.25 1.216 8.461 1 88.19 213 SER A N 1
ATOM 1671 C CA . SER A 1 213 ? -19.453 1.303 7.633 1 88.19 213 SER A CA 1
ATOM 1672 C C . SER A 1 213 ? -19.953 2.738 7.543 1 88.19 213 SER A C 1
ATOM 1674 O O . SER A 1 213 ? -21.156 2.992 7.688 1 88.19 213 SER A O 1
ATOM 1676 N N . GLY A 1 214 ? -19.047 3.631 7.457 1 92.69 214 GLY A N 1
ATOM 1677 C CA . GLY A 1 214 ? -19.422 5.02 7.219 1 92.69 214 GLY A CA 1
ATOM 1678 C C . GLY A 1 214 ? -19.641 5.805 8.492 1 92.69 214 GLY A C 1
ATOM 1679 O O . GLY A 1 214 ? -19.906 7.008 8.453 1 92.69 214 GLY A O 1
ATOM 1680 N N . ASP A 1 215 ? -19.547 5.102 9.633 1 95.06 215 ASP A N 1
ATOM 1681 C CA . ASP A 1 215 ? -19.766 5.746 10.922 1 95.06 215 ASP A CA 1
ATOM 1682 C C . ASP A 1 215 ? -18.484 5.793 11.742 1 95.06 215 ASP A C 1
ATOM 1684 O O . ASP A 1 215 ? -17.578 4.988 11.531 1 95.06 215 ASP A O 1
ATOM 1688 N N . ILE A 1 216 ? -18.453 6.75 12.664 1 95.94 216 ILE A N 1
ATOM 1689 C CA . ILE A 1 216 ? -17.344 6.777 13.617 1 95.94 216 ILE A CA 1
ATOM 1690 C C . ILE A 1 216 ? -17.547 5.691 14.672 1 95.94 216 ILE A C 1
ATOM 1692 O O . ILE A 1 216 ? -18.453 5.773 15.492 1 95.94 216 ILE A O 1
ATOM 1696 N N . ALA A 1 217 ? -16.734 4.734 14.633 1 92.62 217 ALA A N 1
ATOM 1697 C CA . ALA A 1 217 ? -16.812 3.623 15.586 1 92.62 217 ALA A CA 1
ATOM 1698 C C . ALA A 1 217 ? -16.047 3.943 16.875 1 92.62 217 ALA A C 1
ATOM 1700 O O . ALA A 1 217 ? -16.406 3.455 17.938 1 92.62 217 ALA A O 1
ATOM 1701 N N . PHE A 1 218 ? -15.016 4.691 16.734 1 92.81 218 PHE A N 1
ATOM 1702 C CA . PHE A 1 218 ? -14.195 5.082 17.875 1 92.81 218 PHE A CA 1
ATOM 1703 C C . PHE A 1 218 ? -13.484 6.402 17.594 1 92.81 218 PHE A C 1
ATOM 1705 O O . PHE A 1 218 ? -13.047 6.656 16.469 1 92.81 218 PHE A O 1
ATOM 1712 N N . HIS A 1 219 ? -13.5 7.211 18.531 1 95.62 219 HIS A N 1
ATOM 1713 C CA . HIS A 1 219 ? -12.727 8.453 18.531 1 95.62 219 HIS A CA 1
ATOM 1714 C C . HIS A 1 219 ? -12.141 8.734 19.906 1 95.62 219 HIS A C 1
ATOM 1716 O O . HIS A 1 219 ? -12.883 8.852 20.891 1 95.62 219 HIS A O 1
ATOM 1722 N N . GLY A 1 220 ? -10.812 8.844 19.953 1 95.06 220 GLY A N 1
ATOM 1723 C CA . GLY A 1 220 ? -10.18 9.086 21.25 1 95.06 220 GLY A CA 1
ATOM 1724 C C . GLY A 1 220 ? -8.664 8.977 21.188 1 95.06 220 GLY A C 1
ATOM 1725 O O . GLY A 1 220 ? -8.078 8.992 20.109 1 95.06 220 GLY A O 1
ATOM 1726 N N . LYS A 1 221 ? -8.086 8.977 22.375 1 96.19 221 LYS A N 1
ATOM 1727 C CA . LYS A 1 221 ? -6.637 8.875 22.5 1 96.19 221 LYS A CA 1
ATOM 1728 C C . LYS A 1 221 ? -6.152 7.488 22.078 1 96.19 221 LYS A C 1
ATOM 1730 O O . LYS A 1 221 ? -6.863 6.496 22.25 1 96.19 221 LYS A O 1
ATOM 1735 N N . ALA A 1 222 ? -4.926 7.449 21.562 1 93.44 222 ALA A N 1
ATOM 1736 C CA . ALA A 1 222 ? -4.359 6.223 21 1 93.44 222 ALA A CA 1
ATOM 1737 C C . ALA A 1 222 ? -4.254 5.133 22.062 1 93.44 222 ALA A C 1
ATOM 1739 O O . ALA A 1 222 ? -4.43 3.949 21.766 1 93.44 222 ALA A O 1
ATOM 1740 N N . HIS A 1 223 ? -4.012 5.508 23.281 1 91.19 223 HIS A N 1
ATOM 1741 C CA . HIS A 1 223 ? -3.812 4.508 24.312 1 91.19 223 HIS A CA 1
ATOM 1742 C C . HIS A 1 223 ? -5.09 3.715 24.578 1 91.19 223 HIS A C 1
ATOM 1744 O O . HIS A 1 223 ? -5.043 2.6 25.094 1 91.19 223 HIS A O 1
ATOM 1750 N N . HIS A 1 224 ? -6.211 4.285 24.156 1 90.06 224 HIS A N 1
ATOM 1751 C CA . HIS A 1 224 ? -7.477 3.576 24.297 1 90.06 224 HIS A CA 1
ATOM 1752 C C . HIS A 1 224 ? -7.574 2.416 23.312 1 90.06 224 HIS A C 1
ATOM 1754 O O . HIS A 1 224 ? -8.398 1.519 23.484 1 90.06 224 HIS A O 1
ATOM 1760 N N . LEU A 1 225 ? -6.719 2.4 22.312 1 86.88 225 LEU A N 1
ATOM 1761 C CA . LEU A 1 225 ? -6.703 1.33 21.328 1 86.88 225 LEU A CA 1
ATOM 1762 C C . LEU A 1 225 ? -5.922 0.126 21.844 1 86.88 225 LEU A C 1
ATOM 1764 O O . LEU A 1 225 ? -5.957 -0.947 21.234 1 86.88 225 LEU A O 1
ATOM 1768 N N . LEU A 1 226 ? -5.25 0.323 22.969 1 90.06 226 LEU A N 1
ATOM 1769 C CA . LEU A 1 226 ? -4.512 -0.788 23.547 1 90.06 226 LEU A CA 1
ATOM 1770 C C . LEU A 1 226 ? -5.457 -1.773 24.234 1 90.06 226 LEU A C 1
ATOM 1772 O O . LEU A 1 226 ? -5.371 -1.992 25.438 1 90.06 226 LEU A O 1
ATOM 1776 N N . ASP A 1 227 ? -6.355 -2.225 23.516 1 91.44 227 ASP A N 1
ATOM 1777 C CA . ASP A 1 227 ? -7.406 -3.18 23.859 1 91.44 227 ASP A CA 1
ATOM 1778 C C . ASP A 1 227 ? -7.586 -4.215 22.75 1 91.44 227 ASP A C 1
ATOM 1780 O O . ASP A 1 227 ? -8.141 -3.912 21.688 1 91.44 227 ASP A O 1
ATOM 1784 N N . GLU A 1 228 ? -7.176 -5.453 23.062 1 91.94 228 GLU A N 1
ATOM 1785 C CA . GLU A 1 228 ? -7.184 -6.52 22.062 1 91.94 228 GLU A CA 1
ATOM 1786 C C . GLU A 1 228 ? -8.578 -6.727 21.484 1 91.94 228 GLU A C 1
ATOM 1788 O O . GLU A 1 228 ? -8.734 -6.973 20.281 1 91.94 228 GLU A O 1
ATOM 1793 N N . THR A 1 229 ? -9.523 -6.656 22.359 1 92.62 229 THR A N 1
ATOM 1794 C CA . THR A 1 229 ? -10.906 -6.859 21.922 1 92.62 229 THR A CA 1
ATOM 1795 C C . THR A 1 229 ? -11.336 -5.758 20.953 1 92.62 229 THR A C 1
ATOM 1797 O O . THR A 1 229 ? -11.898 -6.043 19.906 1 92.62 229 THR A O 1
ATOM 1800 N N . LEU A 1 230 ? -11.039 -4.57 21.312 1 89.06 230 LEU A N 1
ATOM 1801 C CA . LEU A 1 230 ? -11.391 -3.428 20.484 1 89.06 230 LEU A CA 1
ATOM 1802 C C . LEU A 1 230 ? -10.695 -3.51 19.125 1 89.06 230 LEU A C 1
ATOM 1804 O O . LEU A 1 230 ? -11.336 -3.326 18.078 1 89.06 230 LEU A O 1
ATOM 1808 N N . LEU A 1 231 ? -9.453 -3.83 19.156 1 88.38 231 LEU A N 1
ATOM 1809 C CA . LEU A 1 231 ? -8.672 -3.922 17.938 1 88.38 231 LEU A CA 1
ATOM 1810 C C . LEU A 1 231 ? -9.18 -5.055 17.047 1 88.38 231 LEU A C 1
ATOM 1812 O O . LEU A 1 231 ? -9.344 -4.875 15.836 1 88.38 231 LEU A O 1
ATOM 1816 N N . SER A 1 232 ? -9.414 -6.16 17.656 1 90.62 232 SER A N 1
ATOM 1817 C CA . SER A 1 232 ? -9.883 -7.32 16.906 1 90.62 232 SER A CA 1
ATOM 1818 C C . SER A 1 232 ? -11.227 -7.039 16.234 1 90.62 232 SER A C 1
ATOM 1820 O O . SER A 1 232 ? -11.453 -7.438 15.094 1 90.62 232 SER A O 1
ATOM 1822 N N . ASP A 1 233 ? -12.008 -6.328 16.938 1 88.12 233 ASP A N 1
ATOM 1823 C CA . ASP A 1 233 ? -13.32 -5.961 16.391 1 88.12 233 ASP A CA 1
ATOM 1824 C C . ASP A 1 233 ? -13.18 -4.957 15.258 1 88.12 233 ASP A C 1
ATOM 1826 O O . ASP A 1 233 ? -13.828 -5.102 14.211 1 88.12 233 ASP A O 1
ATOM 1830 N N . LEU A 1 234 ? -12.359 -4.012 15.445 1 83.81 234 LEU A N 1
ATOM 1831 C CA . LEU A 1 234 ? -12.164 -2.939 14.477 1 83.81 234 LEU A CA 1
ATOM 1832 C C . LEU A 1 234 ? -11.609 -3.486 13.164 1 83.81 234 LEU A C 1
ATOM 1834 O O . LEU A 1 234 ? -12.016 -3.055 12.086 1 83.81 234 LEU A O 1
ATOM 1838 N N . TYR A 1 235 ? -10.719 -4.477 13.32 1 84.62 235 TYR A N 1
ATOM 1839 C CA . TYR A 1 235 ? -10.031 -4.969 12.141 1 84.62 235 TYR A CA 1
ATOM 1840 C C . TYR A 1 235 ? -10.625 -6.285 11.664 1 84.62 235 TYR A C 1
ATOM 1842 O O . TYR A 1 235 ? -10.203 -6.836 10.641 1 84.62 235 TYR A O 1
ATOM 1850 N N . THR A 1 236 ? -11.586 -6.762 12.391 1 85.38 236 THR A N 1
ATOM 1851 C CA . THR A 1 236 ? -12.25 -8.023 12.086 1 85.38 236 THR A CA 1
ATOM 1852 C C . THR A 1 236 ? -11.234 -9.148 11.93 1 85.38 236 THR A C 1
ATOM 1854 O O . THR A 1 236 ? -11.32 -9.945 10.992 1 85.38 236 THR A O 1
ATOM 1857 N N . THR A 1 237 ? -10.273 -9.102 12.742 1 87.12 237 THR A N 1
ATOM 1858 C CA . THR A 1 237 ? -9.211 -10.102 12.805 1 87.12 237 THR A CA 1
ATOM 1859 C C . THR A 1 237 ? -8.703 -10.266 14.234 1 87.12 237 THR A C 1
ATOM 1861 O O . THR A 1 237 ? -8.695 -9.305 15.008 1 87.12 237 THR A O 1
ATOM 1864 N N . SER A 1 238 ? -8.312 -11.438 14.547 1 90.31 238 SER A N 1
ATOM 1865 C CA . SER A 1 238 ? -7.773 -11.68 15.883 1 90.31 238 SER A CA 1
ATOM 1866 C C . SER A 1 238 ? -6.422 -11 16.062 1 90.31 238 SER A C 1
ATOM 1868 O O . SER A 1 238 ? -5.465 -11.305 15.344 1 90.31 238 SER A O 1
ATOM 1870 N N . ILE A 1 239 ? -6.395 -10.086 17.016 1 89.56 239 ILE A N 1
ATOM 1871 C CA . ILE A 1 239 ? -5.184 -9.312 17.281 1 89.56 239 ILE A CA 1
ATOM 1872 C C . ILE A 1 239 ? -4.766 -9.469 18.734 1 89.56 239 ILE A C 1
ATOM 1874 O O . ILE A 1 239 ? -5.602 -9.414 19.641 1 89.56 239 ILE A O 1
ATOM 1878 N N . LYS A 1 240 ? -3.559 -9.672 18.953 1 90.38 240 LYS A N 1
ATOM 1879 C CA . LYS A 1 240 ? -2.963 -9.719 20.281 1 90.38 240 LYS A CA 1
ATOM 1880 C C . LYS A 1 240 ? -1.937 -8.609 20.469 1 90.38 240 LYS A C 1
ATOM 1882 O O . LYS A 1 240 ? -1.278 -8.195 19.5 1 90.38 240 LYS A O 1
ATOM 1887 N N . LEU A 1 241 ? -1.906 -8.156 21.688 1 90.44 241 LEU A N 1
ATOM 1888 C CA . LEU A 1 241 ? -0.932 -7.125 22.031 1 90.44 241 LEU A CA 1
ATOM 1889 C C . LEU A 1 241 ? 0.173 -7.703 22.922 1 90.44 241 LEU A C 1
ATOM 1891 O O . LEU A 1 241 ? -0.107 -8.375 23.906 1 90.44 241 LEU A O 1
ATOM 1895 N N . ILE A 1 242 ? 1.394 -7.426 22.453 1 86.56 242 ILE A N 1
ATOM 1896 C CA . ILE A 1 242 ? 2.533 -7.883 23.234 1 86.56 242 ILE A CA 1
ATOM 1897 C C . ILE A 1 242 ? 3.48 -6.719 23.5 1 86.56 242 ILE A C 1
ATOM 1899 O O . ILE A 1 242 ? 3.381 -5.668 22.859 1 86.56 242 ILE A O 1
ATOM 1903 N N . ASP A 1 243 ? 4.355 -6.91 24.5 1 84.38 243 ASP A N 1
ATOM 1904 C CA . ASP A 1 243 ? 5.34 -5.875 24.797 1 84.38 243 ASP A CA 1
ATOM 1905 C C . ASP A 1 243 ? 6.441 -5.84 23.75 1 84.38 243 ASP A C 1
ATOM 1907 O O . ASP A 1 243 ? 6.895 -6.887 23.281 1 84.38 243 ASP A O 1
ATOM 1911 N N . HIS A 1 244 ? 6.77 -4.672 23.344 1 82 244 HIS A N 1
ATOM 1912 C CA . HIS A 1 244 ? 7.961 -4.547 22.516 1 82 244 HIS A CA 1
ATOM 1913 C C . HIS A 1 244 ? 9.211 -4.98 23.266 1 82 244 HIS A C 1
ATOM 1915 O O . HIS A 1 244 ? 9.367 -4.668 24.453 1 82 244 HIS A O 1
ATOM 1921 N N . PRO A 1 245 ? 10.086 -5.664 22.656 1 78.19 245 PRO A N 1
ATOM 1922 C CA . PRO A 1 245 ? 11.234 -6.227 23.359 1 78.19 245 PRO A CA 1
ATOM 1923 C C . PRO A 1 245 ? 12.227 -5.156 23.828 1 78.19 245 PRO A C 1
ATOM 1925 O O . PRO A 1 245 ? 12.93 -5.352 24.828 1 78.19 245 PRO A O 1
ATOM 1928 N N . GLU A 1 246 ? 12.211 -3.982 23.141 1 81.75 246 GLU A N 1
ATOM 1929 C CA . GLU A 1 246 ? 13.234 -2.99 23.438 1 81.75 246 GLU A CA 1
ATOM 1930 C C . GLU A 1 246 ? 12.617 -1.67 23.891 1 81.75 246 GLU A C 1
ATOM 1932 O O . GLU A 1 246 ? 13.281 -0.853 24.531 1 81.75 246 GLU A O 1
ATOM 1937 N N . HIS A 1 247 ? 11.414 -1.484 23.469 1 78.81 247 HIS A N 1
ATOM 1938 C CA . HIS A 1 247 ? 10.789 -0.196 23.75 1 78.81 247 HIS A CA 1
ATOM 1939 C C . HIS A 1 247 ? 9.531 -0.365 24.609 1 78.81 247 HIS A C 1
ATOM 1941 O O . HIS A 1 247 ? 8.961 -1.458 24.672 1 78.81 247 HIS A O 1
ATOM 1947 N N . ASN A 1 248 ? 9.234 0.746 25.172 1 77.5 248 ASN A N 1
ATOM 1948 C CA . ASN A 1 248 ? 8.086 0.722 26.062 1 77.5 248 ASN A CA 1
ATOM 1949 C C . ASN A 1 248 ? 6.781 0.996 25.328 1 77.5 248 ASN A C 1
ATOM 1951 O O . ASN A 1 248 ? 6.125 2.014 25.562 1 77.5 248 ASN A O 1
ATOM 1955 N N . HIS A 1 249 ? 6.504 0.135 24.438 1 79.94 249 HIS A N 1
ATOM 1956 C CA . HIS A 1 249 ? 5.207 0.22 23.766 1 79.94 249 HIS A CA 1
ATOM 1957 C C . HIS A 1 249 ? 4.727 -1.156 23.328 1 79.94 249 HIS A C 1
ATOM 1959 O O . HIS A 1 249 ? 5.5 -2.119 23.328 1 79.94 249 HIS A O 1
ATOM 1965 N N . LYS A 1 250 ? 3.52 -1.201 23.031 1 83.31 250 LYS A N 1
ATOM 1966 C CA . LYS A 1 250 ? 2.914 -2.465 22.625 1 83.31 250 LYS A CA 1
ATOM 1967 C C . LYS A 1 250 ? 3.021 -2.662 21.125 1 83.31 250 LYS A C 1
ATOM 1969 O O . LYS A 1 250 ? 3.092 -1.688 20.359 1 83.31 250 LYS A O 1
ATOM 1974 N N . VAL A 1 251 ? 3.123 -3.871 20.797 1 86.19 251 VAL A N 1
ATOM 1975 C CA . VAL A 1 251 ? 3.1 -4.281 19.391 1 86.19 251 VAL A CA 1
ATOM 1976 C C . VAL A 1 251 ? 1.896 -5.188 19.141 1 86.19 251 VAL A C 1
ATOM 1978 O O . VAL A 1 251 ? 1.565 -6.039 19.969 1 86.19 251 VAL A O 1
ATOM 1981 N N . ALA A 1 252 ? 1.312 -4.902 18.047 1 85.19 252 ALA A N 1
ATOM 1982 C CA . ALA A 1 252 ? 0.157 -5.711 17.672 1 85.19 252 ALA A CA 1
ATOM 1983 C C . ALA A 1 252 ? 0.569 -6.852 16.734 1 85.19 252 ALA A C 1
ATOM 1985 O O . ALA A 1 252 ? 1.383 -6.66 15.836 1 85.19 252 ALA A O 1
ATOM 1986 N N . ILE A 1 253 ? 0.038 -7.992 17.078 1 84.38 253 ILE A N 1
ATOM 1987 C CA . ILE A 1 253 ? 0.277 -9.188 16.281 1 84.38 253 ILE A CA 1
ATOM 1988 C C . ILE A 1 253 ? -1.055 -9.75 15.789 1 84.38 253 ILE A C 1
ATOM 1990 O O . ILE A 1 253 ? -1.986 -9.93 16.578 1 84.38 253 ILE A O 1
ATOM 1994 N N . VAL A 1 254 ? -1.103 -9.961 14.531 1 81.75 254 VAL A N 1
ATOM 1995 C CA . VAL A 1 254 ? -2.291 -10.594 13.969 1 81.75 254 VAL A CA 1
ATOM 1996 C C . VAL A 1 254 ? -2.207 -12.109 14.156 1 81.75 254 VAL A C 1
ATOM 1998 O O . VAL A 1 254 ? -1.168 -12.711 13.883 1 81.75 254 VAL A O 1
ATOM 2001 N N . CYS A 1 255 ? -3.25 -12.688 14.664 1 82 255 CYS A N 1
ATOM 2002 C CA . CYS A 1 255 ? -3.238 -14.117 14.945 1 82 255 CYS A CA 1
ATOM 2003 C C . CYS A 1 255 ? -3.98 -14.898 13.867 1 82 255 CYS A C 1
ATOM 2005 O O . CYS A 1 255 ? -4.867 -14.359 13.203 1 82 255 CYS A O 1
ATOM 2007 N N . MET B 1 1 ? 9.375 -24.906 -13.68 1 92 1 MET B N 1
ATOM 2008 C CA . MET B 1 1 ? 10.477 -24.297 -12.922 1 92 1 MET B CA 1
ATOM 2009 C C . MET B 1 1 ? 11.102 -23.156 -13.695 1 92 1 MET B C 1
ATOM 2011 O O . MET B 1 1 ? 11.336 -23.25 -14.906 1 92 1 MET B O 1
ATOM 2015 N N . TYR B 1 2 ? 11.305 -22 -13.031 1 97.81 2 TYR B N 1
ATOM 2016 C CA . TYR B 1 2 ? 12.008 -20.875 -13.648 1 97.81 2 TYR B CA 1
ATOM 2017 C C . TYR B 1 2 ? 13.516 -21.031 -13.477 1 97.81 2 TYR B C 1
ATOM 2019 O O . TYR B 1 2 ? 13.992 -21.422 -12.414 1 97.81 2 TYR B O 1
ATOM 2027 N N . GLN B 1 3 ? 14.242 -20.719 -14.523 1 98.12 3 GLN B N 1
ATOM 2028 C CA . GLN B 1 3 ? 15.695 -20.625 -14.492 1 98.12 3 GLN B CA 1
ATOM 2029 C C . GLN B 1 3 ? 16.188 -19.359 -15.195 1 98.12 3 GLN B C 1
ATOM 2031 O O . GLN B 1 3 ? 15.797 -19.094 -16.328 1 98.12 3 GLN B O 1
ATOM 2036 N N . LEU B 1 4 ? 16.891 -18.594 -14.484 1 98 4 LEU B N 1
ATOM 2037 C CA . LEU B 1 4 ? 17.547 -17.422 -15.039 1 98 4 LEU B CA 1
ATOM 2038 C C . LEU B 1 4 ? 19.062 -17.609 -15.062 1 98 4 LEU B C 1
ATOM 2040 O O . LEU B 1 4 ? 19.672 -18 -14.062 1 98 4 LEU B O 1
ATOM 2044 N N . LYS B 1 5 ? 19.641 -17.344 -16.188 1 97.44 5 LYS B N 1
ATOM 2045 C CA . LYS B 1 5 ? 21.078 -17.469 -16.359 1 97.44 5 LYS B CA 1
ATOM 2046 C C . LYS B 1 5 ? 21.672 -16.203 -16.984 1 97.44 5 LYS B C 1
ATOM 2048 O O . LYS B 1 5 ? 21.312 -15.836 -18.109 1 97.44 5 LYS B O 1
ATOM 2053 N N . ASP B 1 6 ? 22.562 -15.539 -16.297 1 97.38 6 ASP B N 1
ATOM 2054 C CA . ASP B 1 6 ? 23.312 -14.367 -16.75 1 97.38 6 ASP B CA 1
ATOM 2055 C C . ASP B 1 6 ? 22.375 -13.297 -17.297 1 97.38 6 ASP B C 1
ATOM 2057 O O . ASP B 1 6 ? 22.578 -12.797 -18.406 1 97.38 6 ASP B O 1
ATOM 2061 N N . VAL B 1 7 ? 21.359 -13 -16.531 1 97.69 7 VAL B N 1
ATOM 2062 C CA . VAL B 1 7 ? 20.312 -12.086 -16.984 1 97.69 7 VAL B CA 1
ATOM 2063 C C . VAL B 1 7 ? 20.656 -10.656 -16.562 1 97.69 7 VAL B C 1
ATOM 2065 O O . VAL B 1 7 ? 21 -10.406 -15.406 1 97.69 7 VAL B O 1
ATOM 2068 N N . LYS B 1 8 ? 20.609 -9.781 -17.516 1 97.56 8 LYS B N 1
ATOM 2069 C CA . LYS B 1 8 ? 20.781 -8.352 -17.266 1 97.56 8 LYS B CA 1
ATOM 2070 C C . LYS B 1 8 ? 19.641 -7.551 -17.891 1 97.56 8 LYS B C 1
ATOM 2072 O O . LYS B 1 8 ? 19.25 -7.801 -19.031 1 97.56 8 LYS B O 1
ATOM 2077 N N . VAL B 1 9 ? 19.031 -6.758 -17.094 1 96.56 9 VAL B N 1
ATOM 2078 C CA . VAL B 1 9 ? 18.016 -5.82 -17.594 1 96.56 9 VAL B CA 1
ATOM 2079 C C . VAL B 1 9 ? 18.547 -4.391 -17.469 1 96.56 9 VAL B C 1
ATOM 2081 O O . VAL B 1 9 ? 18.969 -3.971 -16.391 1 96.56 9 VAL B O 1
ATOM 2084 N N . VAL B 1 10 ? 18.469 -3.701 -18.531 1 93 10 VAL B N 1
ATOM 2085 C CA . VAL B 1 10 ? 19 -2.342 -18.594 1 93 10 VAL B CA 1
ATOM 2086 C C . VAL B 1 10 ? 17.891 -1.371 -18.984 1 93 10 VAL B C 1
ATOM 2088 O O . VAL B 1 10 ? 17.094 -1.654 -19.891 1 93 10 VAL B O 1
ATOM 2091 N N . ARG B 1 11 ? 17.719 -0.329 -18.172 1 83.62 11 ARG B N 1
ATOM 2092 C CA . ARG B 1 11 ? 16.797 0.759 -18.484 1 83.62 11 ARG B CA 1
ATOM 2093 C C . ARG B 1 11 ? 17.516 2.105 -18.453 1 83.62 11 ARG B C 1
ATOM 2095 O O . ARG B 1 11 ? 18.172 2.441 -17.484 1 83.62 11 ARG B O 1
ATOM 2102 N N . GLU B 1 12 ? 17.297 2.936 -19.5 1 79.88 12 GLU B N 1
ATOM 2103 C CA . GLU B 1 12 ? 17.922 4.254 -19.594 1 79.88 12 GLU B CA 1
ATOM 2104 C C . GLU B 1 12 ? 19.406 4.188 -19.266 1 79.88 12 GLU B C 1
ATOM 2106 O O . GLU B 1 12 ? 19.891 4.949 -18.422 1 79.88 12 GLU B O 1
ATOM 2111 N N . GLU B 1 13 ? 20.062 3.266 -19.625 1 82.06 13 GLU B N 1
ATOM 2112 C CA . GLU B 1 13 ? 21.5 3.086 -19.547 1 82.06 13 GLU B CA 1
ATOM 2113 C C . GLU B 1 13 ? 21.922 2.674 -18.141 1 82.06 13 GLU B C 1
ATOM 2115 O O . GLU B 1 13 ? 23.094 2.807 -17.766 1 82.06 13 GLU B O 1
ATOM 2120 N N . ARG B 1 14 ? 21.047 2.305 -17.375 1 85.69 14 ARG B N 1
ATOM 2121 C CA . ARG B 1 14 ? 21.328 1.815 -16.031 1 85.69 14 ARG B CA 1
ATOM 2122 C C . ARG B 1 14 ? 20.922 0.354 -15.883 1 85.69 14 ARG B C 1
ATOM 2124 O O . ARG B 1 14 ? 19.875 -0.056 -16.375 1 85.69 14 ARG B O 1
ATOM 2131 N N . VAL B 1 15 ? 21.828 -0.438 -15.289 1 90.5 15 VAL B N 1
ATOM 2132 C CA . VAL B 1 15 ? 21.484 -1.823 -14.984 1 90.5 15 VAL B CA 1
ATOM 2133 C C . VAL B 1 15 ? 20.516 -1.869 -13.805 1 90.5 15 VAL B C 1
ATOM 2135 O O . VAL B 1 15 ? 20.859 -1.466 -12.688 1 90.5 15 VAL B O 1
ATOM 2138 N N . ILE B 1 16 ? 19.359 -2.404 -14.078 1 91.69 16 ILE B N 1
ATOM 2139 C CA . ILE B 1 16 ? 18.312 -2.422 -13.055 1 91.69 16 ILE B CA 1
ATOM 2140 C C . ILE B 1 16 ? 18.25 -3.801 -12.406 1 91.69 16 ILE B C 1
ATOM 2142 O O . ILE B 1 16 ? 17.812 -3.936 -11.266 1 91.69 16 ILE B O 1
ATOM 2146 N N . LEU B 1 17 ? 18.641 -4.797 -13.172 1 96.38 17 LEU B N 1
ATOM 2147 C CA . LEU B 1 17 ? 18.625 -6.168 -12.672 1 96.38 17 LEU B CA 1
ATOM 2148 C C . LEU B 1 17 ? 19.844 -6.941 -13.195 1 96.38 17 LEU B C 1
ATOM 2150 O O . LEU B 1 17 ? 20.172 -6.855 -14.375 1 96.38 17 LEU B O 1
ATOM 2154 N N . ASN B 1 18 ? 20.484 -7.516 -12.352 1 97.38 18 ASN B N 1
ATOM 2155 C CA . ASN B 1 18 ? 21.641 -8.367 -12.656 1 97.38 18 ASN B CA 1
ATOM 2156 C C . ASN B 1 18 ? 21.562 -9.695 -11.898 1 97.38 18 ASN B C 1
ATOM 2158 O O . ASN B 1 18 ? 21.938 -9.773 -10.734 1 97.38 18 ASN B O 1
ATOM 2162 N N . VAL B 1 19 ? 21.141 -10.727 -12.617 1 97.25 19 VAL B N 1
ATOM 2163 C CA . VAL B 1 19 ? 20.938 -12.039 -12.016 1 97.25 19 VAL B CA 1
ATOM 2164 C C . VAL B 1 19 ? 21.859 -13.062 -12.688 1 97.25 19 VAL B C 1
ATOM 2166 O O . VAL B 1 19 ? 21.625 -13.445 -13.844 1 97.25 19 VAL B O 1
ATOM 2169 N N . GLU B 1 20 ? 22.844 -13.531 -12.008 1 96.5 20 GLU B N 1
ATOM 2170 C CA . GLU B 1 20 ? 23.781 -14.5 -12.57 1 96.5 20 GLU B CA 1
ATOM 2171 C C . GLU B 1 20 ? 23.141 -15.875 -12.695 1 96.5 20 GLU B C 1
ATOM 2173 O O . GLU B 1 20 ? 23.266 -16.531 -13.727 1 96.5 20 GLU B O 1
ATOM 2178 N N . ASP B 1 21 ? 22.625 -16.312 -11.633 1 97.12 21 ASP B N 1
ATOM 2179 C CA . ASP B 1 21 ? 21.969 -17.609 -11.586 1 97.12 21 ASP B CA 1
ATOM 2180 C C . ASP B 1 21 ? 20.828 -17.625 -10.57 1 97.12 21 ASP B C 1
ATOM 2182 O O . ASP B 1 21 ? 21 -17.172 -9.438 1 97.12 21 ASP B O 1
ATOM 2186 N N . LEU B 1 22 ? 19.641 -18.078 -10.984 1 97.88 22 LEU B N 1
ATOM 2187 C CA . LEU B 1 22 ? 18.469 -18.156 -10.109 1 97.88 22 LEU B CA 1
ATOM 2188 C C . LEU B 1 22 ? 17.516 -19.25 -10.578 1 97.88 22 LEU B C 1
ATOM 2190 O O . LEU B 1 22 ? 17.172 -19.328 -11.758 1 97.88 22 LEU B O 1
ATOM 2194 N N . THR B 1 23 ? 17.25 -20.141 -9.703 1 98.12 23 THR B N 1
ATOM 2195 C CA . THR B 1 23 ? 16.25 -21.188 -9.945 1 98.12 23 THR B CA 1
ATOM 2196 C C . THR B 1 23 ? 15.102 -21.062 -8.945 1 98.12 23 THR B C 1
ATOM 2198 O O . THR B 1 23 ? 15.328 -21.016 -7.734 1 98.12 23 THR B O 1
ATOM 2201 N N . ILE B 1 24 ? 13.914 -21.016 -9.43 1 98 24 ILE B N 1
ATOM 2202 C CA . ILE B 1 24 ? 12.75 -20.844 -8.57 1 98 24 ILE B CA 1
ATOM 2203 C C . ILE B 1 24 ? 11.93 -22.125 -8.539 1 98 24 ILE B C 1
ATOM 2205 O O . ILE B 1 24 ? 11.547 -22.656 -9.594 1 98 24 ILE B O 1
ATOM 2209 N N . ASP B 1 25 ? 11.672 -22.578 -7.348 1 96.38 25 ASP B N 1
ATOM 2210 C CA . ASP B 1 25 ? 10.891 -23.797 -7.133 1 96.38 25 ASP B CA 1
ATOM 2211 C C . ASP B 1 25 ? 9.445 -23.609 -7.602 1 96.38 25 ASP B C 1
ATOM 2213 O O . ASP B 1 25 ? 8.734 -22.734 -7.109 1 96.38 25 ASP B O 1
ATOM 2217 N N . PRO B 1 26 ? 8.961 -24.406 -8.5 1 95.75 26 PRO B N 1
ATOM 2218 C CA . PRO B 1 26 ? 7.613 -24.25 -9.062 1 95.75 26 PRO B CA 1
ATOM 2219 C C . PRO B 1 26 ? 6.516 -24.672 -8.094 1 95.75 26 PRO B C 1
ATOM 2221 O O . PRO B 1 26 ? 5.328 -24.484 -8.375 1 95.75 26 PRO B O 1
ATOM 2224 N N . ASN B 1 27 ? 6.887 -25.203 -6.973 1 97.25 27 ASN B N 1
ATOM 2225 C CA . ASN B 1 27 ? 5.895 -25.672 -6.012 1 97.25 27 ASN B CA 1
ATOM 2226 C C . ASN B 1 27 ? 5.938 -24.859 -4.719 1 97.25 27 ASN B C 1
ATOM 2228 O O . ASN B 1 27 ? 5.266 -25.203 -3.744 1 97.25 27 ASN B O 1
ATOM 2232 N N . ALA B 1 28 ? 6.672 -23.797 -4.754 1 98.12 28 ALA B N 1
ATOM 2233 C CA . ALA B 1 28 ? 6.867 -23 -3.547 1 98.12 28 ALA B CA 1
ATOM 2234 C C . ALA B 1 28 ? 5.984 -21.75 -3.562 1 98.12 28 ALA B C 1
ATOM 2236 O O . ALA B 1 28 ? 5.492 -21.344 -4.617 1 98.12 28 ALA B O 1
ATOM 2237 N N . LEU B 1 29 ? 5.684 -21.297 -2.4 1 98.5 29 LEU B N 1
ATOM 2238 C CA . LEU B 1 29 ? 5.234 -19.922 -2.227 1 98.5 29 LEU B CA 1
ATOM 2239 C C . LEU B 1 29 ? 6.418 -19 -1.974 1 98.5 29 LEU B C 1
ATOM 2241 O O . LEU B 1 29 ? 6.824 -18.797 -0.826 1 98.5 29 LEU B O 1
ATOM 2245 N N . THR B 1 30 ? 6.898 -18.422 -3.057 1 98.56 30 THR B N 1
ATOM 2246 C CA . THR B 1 30 ? 8.109 -17.594 -3.025 1 98.56 30 THR B CA 1
ATOM 2247 C C . THR B 1 30 ? 7.754 -16.125 -2.855 1 98.56 30 THR B C 1
ATOM 2249 O O . THR B 1 30 ? 6.961 -15.578 -3.623 1 98.56 30 THR B O 1
ATOM 2252 N N . VAL B 1 31 ? 8.297 -15.523 -1.842 1 97.69 31 VAL B N 1
ATOM 2253 C CA . VAL B 1 31 ? 8.109 -14.086 -1.637 1 97.69 31 VAL B CA 1
ATOM 2254 C C . VAL B 1 31 ? 9.359 -13.336 -2.092 1 97.69 31 VAL B C 1
ATOM 2256 O O . VAL B 1 31 ? 10.484 -13.727 -1.762 1 97.69 31 VAL B O 1
ATOM 2259 N N . VAL B 1 32 ? 9.133 -12.336 -2.902 1 96.69 32 VAL B N 1
ATOM 2260 C CA . VAL B 1 32 ? 10.203 -11.453 -3.355 1 96.69 32 VAL B CA 1
ATOM 2261 C C . VAL B 1 32 ? 10.25 -10.211 -2.473 1 96.69 32 VAL B C 1
ATOM 2263 O O . VAL B 1 32 ? 9.258 -9.484 -2.348 1 96.69 32 VAL B O 1
ATOM 2266 N N . LEU B 1 33 ? 11.43 -10 -1.897 1 92.94 33 LEU B N 1
ATOM 2267 C CA . LEU B 1 33 ? 11.633 -8.891 -0.965 1 92.94 33 LEU B CA 1
ATOM 2268 C C . LEU B 1 33 ? 12.727 -7.957 -1.467 1 92.94 33 LEU B C 1
ATOM 2270 O O . LEU B 1 33 ? 13.547 -8.344 -2.305 1 92.94 33 LEU B O 1
ATOM 2274 N N . GLY B 1 34 ? 12.742 -6.75 -0.842 1 89.19 34 GLY B N 1
ATOM 2275 C CA . GLY B 1 34 ? 13.734 -5.734 -1.155 1 89.19 34 GLY B CA 1
ATOM 2276 C C . GLY B 1 34 ? 13.203 -4.32 -1.026 1 89.19 34 GLY B C 1
ATOM 2277 O O . GLY B 1 34 ? 11.992 -4.109 -0.969 1 89.19 34 GLY B O 1
ATOM 2278 N N . HIS B 1 35 ? 14.086 -3.408 -1.008 1 86.94 35 HIS B N 1
ATOM 2279 C CA . HIS B 1 35 ? 13.711 -2.006 -0.874 1 86.94 35 HIS B CA 1
ATOM 2280 C C . HIS B 1 35 ? 13.109 -1.47 -2.166 1 86.94 35 HIS B C 1
ATOM 2282 O O . HIS B 1 35 ? 13.148 -2.141 -3.201 1 86.94 35 HIS B O 1
ATOM 2288 N N . ASN B 1 36 ? 12.484 -0.293 -2.047 1 85.19 36 ASN B N 1
ATOM 2289 C CA . ASN B 1 36 ? 12 0.369 -3.252 1 85.19 36 ASN B CA 1
ATOM 2290 C C . ASN B 1 36 ? 13.125 0.602 -4.258 1 85.19 36 ASN B C 1
ATOM 2292 O O . ASN B 1 36 ? 14.211 1.055 -3.887 1 85.19 36 ASN B O 1
ATOM 2296 N N . GLY B 1 37 ? 12.938 0.194 -5.48 1 82.69 37 GLY B N 1
ATOM 2297 C CA . GLY B 1 37 ? 13.945 0.38 -6.512 1 82.69 37 GLY B CA 1
ATOM 2298 C C . GLY B 1 37 ? 14.945 -0.759 -6.582 1 82.69 37 GLY B C 1
ATOM 2299 O O . GLY B 1 37 ? 15.891 -0.708 -7.363 1 82.69 37 GLY B O 1
ATOM 2300 N N . SER B 1 38 ? 14.703 -1.813 -5.859 1 88.81 38 SER B N 1
ATOM 2301 C CA . SER B 1 38 ? 15.68 -2.893 -5.797 1 88.81 38 SER B CA 1
ATOM 2302 C C . SER B 1 38 ? 15.586 -3.795 -7.023 1 88.81 38 SER B C 1
ATOM 2304 O O . SER B 1 38 ? 16.469 -4.617 -7.266 1 88.81 38 SER B O 1
ATOM 2306 N N . GLY B 1 39 ? 14.547 -3.689 -7.777 1 91.5 39 GLY B N 1
ATOM 2307 C CA . GLY B 1 39 ? 14.398 -4.492 -8.984 1 91.5 39 GLY B CA 1
ATOM 2308 C C . GLY B 1 39 ? 13.312 -5.543 -8.875 1 91.5 39 GLY B C 1
ATOM 2309 O O . GLY B 1 39 ? 13.156 -6.379 -9.766 1 91.5 39 GLY B O 1
ATOM 2310 N N . LYS B 1 40 ? 12.539 -5.543 -7.785 1 93.94 40 LYS B N 1
ATOM 2311 C CA . LYS B 1 40 ? 11.516 -6.555 -7.535 1 93.94 40 LYS B CA 1
ATOM 2312 C C . LYS B 1 40 ? 10.516 -6.621 -8.688 1 93.94 40 LYS B C 1
ATOM 2314 O O . LYS B 1 40 ? 10.289 -7.688 -9.266 1 93.94 40 LYS B O 1
ATOM 2319 N N . SER B 1 41 ? 9.938 -5.438 -9.016 1 92.81 41 SER B N 1
ATOM 2320 C CA . SER B 1 41 ? 8.953 -5.387 -10.086 1 92.81 41 SER B CA 1
ATOM 2321 C C . SER B 1 41 ? 9.57 -5.766 -11.43 1 92.81 41 SER B C 1
ATOM 2323 O O . SER B 1 41 ? 8.938 -6.438 -12.242 1 92.81 41 SER B O 1
ATOM 2325 N N . THR B 1 42 ? 10.797 -5.367 -11.68 1 93.56 42 THR B N 1
ATOM 2326 C CA . THR B 1 42 ? 11.5 -5.738 -12.898 1 93.56 42 THR B CA 1
ATOM 2327 C C . THR B 1 42 ? 11.641 -7.254 -13 1 93.56 42 THR B C 1
ATOM 2329 O O . THR B 1 42 ? 11.375 -7.84 -14.055 1 93.56 42 THR B O 1
ATOM 2332 N N . LEU B 1 43 ? 12 -7.848 -11.875 1 96.88 43 LEU B N 1
ATOM 2333 C CA . LEU B 1 43 ? 12.164 -9.297 -11.859 1 96.88 43 LEU B CA 1
ATOM 2334 C C . LEU B 1 43 ? 10.836 -9.992 -12.148 1 96.88 43 LEU B C 1
ATOM 2336 O O . LEU B 1 43 ? 10.766 -10.859 -13.023 1 96.88 43 LEU B O 1
ATOM 2340 N N . VAL B 1 44 ? 9.758 -9.586 -11.469 1 96.94 44 VAL B N 1
ATOM 2341 C CA . VAL B 1 44 ? 8.484 -10.273 -11.609 1 96.94 44 VAL B CA 1
ATOM 2342 C C . VAL B 1 44 ? 7.922 -10.039 -13.016 1 96.94 44 VAL B C 1
ATOM 2344 O O . VAL B 1 44 ? 7.305 -10.93 -13.602 1 96.94 44 VAL B O 1
ATOM 2347 N N . ASN B 1 45 ? 8.125 -8.867 -13.578 1 96.5 45 ASN B N 1
ATOM 2348 C CA . ASN B 1 45 ? 7.695 -8.594 -14.945 1 96.5 45 ASN B CA 1
ATOM 2349 C C . ASN B 1 45 ? 8.469 -9.438 -15.961 1 96.5 45 ASN B C 1
ATOM 2351 O O . ASN B 1 45 ? 7.914 -9.875 -16.969 1 96.5 45 ASN B O 1
ATOM 2355 N N . LEU B 1 46 ? 9.719 -9.57 -15.68 1 97 46 LEU B N 1
ATOM 2356 C CA . LEU B 1 46 ? 10.547 -10.438 -16.516 1 97 46 LEU B CA 1
ATOM 2357 C C . LEU B 1 46 ? 10.031 -11.867 -16.5 1 97 46 LEU B C 1
ATOM 2359 O O . LEU B 1 46 ? 9.875 -12.492 -17.547 1 97 46 LEU B O 1
ATOM 2363 N N . LEU B 1 47 ? 9.734 -12.391 -15.273 1 97.88 47 LEU B N 1
ATOM 2364 C CA . LEU B 1 47 ? 9.211 -13.742 -15.109 1 97.88 47 LEU B CA 1
ATOM 2365 C C . LEU B 1 47 ? 7.848 -13.891 -15.773 1 97.88 47 LEU B C 1
ATOM 2367 O O . LEU B 1 47 ? 7.504 -14.961 -16.266 1 97.88 47 LEU B O 1
ATOM 2371 N N . ALA B 1 48 ? 7.117 -12.812 -15.789 1 97.31 48 ALA B N 1
ATOM 2372 C CA . ALA B 1 48 ? 5.781 -12.805 -16.375 1 97.31 48 ALA B CA 1
ATOM 2373 C C . ALA B 1 48 ? 5.852 -12.609 -17.891 1 97.31 48 ALA B C 1
ATOM 2375 O O . ALA B 1 48 ? 4.824 -12.43 -18.547 1 97.31 48 ALA B O 1
ATOM 2376 N N . ASN B 1 49 ? 7.023 -12.523 -18.422 1 96.94 49 ASN B N 1
ATOM 2377 C CA . ASN B 1 49 ? 7.27 -12.438 -19.859 1 96.94 49 ASN B CA 1
ATOM 2378 C C . ASN B 1 49 ? 6.727 -11.133 -20.438 1 96.94 49 ASN B C 1
ATOM 2380 O O . ASN B 1 49 ? 6.219 -11.117 -21.562 1 96.94 49 ASN B O 1
ATOM 2384 N N . GLN B 1 50 ? 6.754 -10.141 -19.625 1 94.62 50 GLN B N 1
ATOM 2385 C CA . GLN B 1 50 ? 6.297 -8.828 -20.078 1 94.62 50 GLN B CA 1
ATOM 2386 C C . GLN B 1 50 ? 7.332 -8.172 -21 1 94.62 50 GLN B C 1
ATOM 2388 O O . GLN B 1 50 ? 7.004 -7.266 -21.766 1 94.62 50 GLN B O 1
ATOM 2393 N N . PHE B 1 51 ? 8.547 -8.516 -20.906 1 93.88 51 PHE B N 1
ATOM 2394 C CA . PHE B 1 51 ? 9.641 -8.07 -21.766 1 93.88 51 PHE B CA 1
ATOM 2395 C C . PHE B 1 51 ? 10.789 -9.078 -21.734 1 93.88 51 PHE B C 1
ATOM 2397 O O . PHE B 1 51 ? 10.812 -9.977 -20.891 1 93.88 51 PHE B O 1
ATOM 2404 N N . ALA B 1 52 ? 11.695 -8.961 -22.703 1 94.56 52 ALA B N 1
ATOM 2405 C CA . ALA B 1 52 ? 12.898 -9.789 -22.734 1 94.56 52 ALA B CA 1
ATOM 2406 C C . ALA B 1 52 ? 14.102 -9.047 -22.172 1 94.56 52 ALA B C 1
ATOM 2408 O O . ALA B 1 52 ? 14.219 -7.828 -22.344 1 94.56 52 ALA B O 1
ATOM 2409 N N . PRO B 1 53 ? 14.969 -9.773 -21.453 1 95.69 53 PRO B N 1
ATOM 2410 C CA . PRO B 1 53 ? 16.188 -9.125 -20.969 1 95.69 53 PRO B CA 1
ATOM 2411 C C . PRO B 1 53 ? 17.172 -8.797 -22.078 1 95.69 53 PRO B C 1
ATOM 2413 O O . PRO B 1 53 ? 17.109 -9.383 -23.156 1 95.69 53 PRO B O 1
ATOM 2416 N N . GLU B 1 54 ? 18.047 -7.812 -21.766 1 95.81 54 GLU B N 1
ATOM 2417 C CA . GLU B 1 54 ? 19.062 -7.438 -22.734 1 95.81 54 GLU B CA 1
ATOM 2418 C C . GLU B 1 54 ? 20.141 -8.516 -22.844 1 95.81 54 GLU B C 1
ATOM 2420 O O . GLU B 1 54 ? 20.734 -8.719 -23.906 1 95.81 54 GLU B O 1
ATOM 2425 N N . GLU B 1 55 ? 20.438 -9.078 -21.797 1 96.69 55 GLU B N 1
ATOM 2426 C CA . GLU B 1 55 ? 21.422 -10.172 -21.75 1 96.69 55 GLU B CA 1
ATOM 2427 C C . GLU B 1 55 ? 20.875 -11.359 -20.953 1 96.69 55 GLU B C 1
ATOM 2429 O O . GLU B 1 55 ? 20.031 -11.188 -20.062 1 96.69 55 GLU B O 1
ATOM 2434 N N . GLY B 1 56 ? 21.328 -12.531 -21.344 1 96.75 56 GLY B N 1
ATOM 2435 C CA . GLY B 1 56 ? 20.984 -13.734 -20.609 1 96.75 56 GLY B CA 1
ATOM 2436 C C . GLY B 1 56 ? 19.688 -14.383 -21.078 1 96.75 56 GLY B C 1
ATOM 2437 O O . GLY B 1 56 ? 19.203 -14.062 -22.172 1 96.75 56 GLY B O 1
ATOM 2438 N N . GLU B 1 57 ? 19.25 -15.375 -20.266 1 96.25 57 GLU B N 1
ATOM 2439 C CA . GLU B 1 57 ? 18.062 -16.109 -20.672 1 96.25 57 GLU B CA 1
ATOM 2440 C C . GLU B 1 57 ? 17.188 -16.438 -19.469 1 96.25 57 GLU B C 1
ATOM 2442 O O . GLU B 1 57 ? 17.688 -16.625 -18.359 1 96.25 57 GLU B O 1
ATOM 2447 N N . VAL B 1 58 ? 15.953 -16.453 -19.719 1 97.69 58 VAL B N 1
ATOM 2448 C CA . VAL B 1 58 ? 14.938 -16.891 -18.766 1 97.69 58 VAL B CA 1
ATOM 2449 C C . VAL B 1 58 ? 14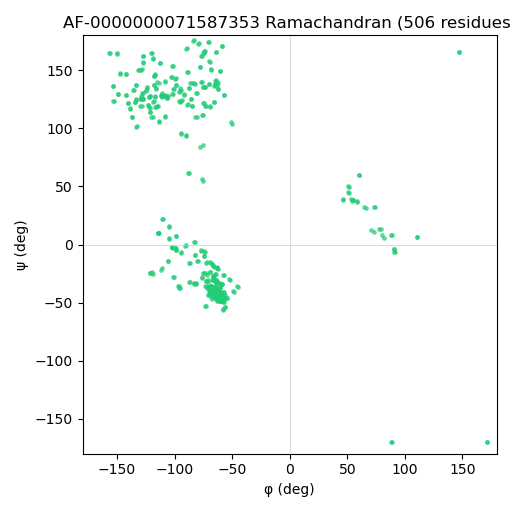.188 -18.094 -19.344 1 97.69 58 VAL B C 1
ATOM 2451 O O . VAL B 1 58 ? 13.641 -18.031 -20.438 1 97.69 58 VAL B O 1
ATOM 2454 N N . MET B 1 59 ? 14.234 -19.141 -18.578 1 97.75 59 MET B N 1
ATOM 2455 C CA . MET B 1 59 ? 13.57 -20.359 -19.016 1 97.75 59 MET B CA 1
ATOM 2456 C C . MET B 1 59 ? 12.453 -20.75 -18.047 1 97.75 59 MET B C 1
ATOM 2458 O O . MET B 1 59 ? 12.547 -20.5 -16.844 1 97.75 59 MET B O 1
ATOM 2462 N N . LEU B 1 60 ? 11.438 -21.281 -18.562 1 97.19 60 LEU B N 1
ATOM 2463 C CA . LEU B 1 60 ? 10.359 -21.938 -17.828 1 97.19 60 LEU B CA 1
ATOM 2464 C C . LEU B 1 60 ? 10.195 -23.391 -18.25 1 97.19 60 LEU B C 1
ATOM 2466 O O . LEU B 1 60 ? 9.914 -23.672 -19.422 1 97.19 60 LEU B O 1
ATOM 2470 N N . ASN B 1 61 ? 10.406 -24.297 -17.328 1 95.5 61 ASN B N 1
ATOM 2471 C CA . ASN B 1 61 ? 10.375 -25.719 -17.625 1 95.5 61 ASN B CA 1
ATOM 2472 C C . ASN B 1 61 ? 11.273 -26.062 -18.812 1 95.5 61 ASN B C 1
ATOM 2474 O O . ASN B 1 61 ? 10.828 -26.719 -19.766 1 95.5 61 ASN B O 1
ATOM 2478 N N . GLN B 1 62 ? 12.406 -25.516 -18.812 1 94.38 62 GLN B N 1
ATOM 2479 C CA . GLN B 1 62 ? 13.469 -25.812 -19.766 1 94.38 62 GLN B CA 1
ATOM 2480 C C . GLN B 1 62 ? 13.148 -25.219 -21.141 1 94.38 62 GLN B C 1
ATOM 2482 O O . GLN B 1 62 ? 13.805 -25.562 -22.141 1 94.38 62 GLN B O 1
ATOM 2487 N N . GLN B 1 63 ? 12.164 -24.406 -21.219 1 95.44 63 GLN B N 1
ATOM 2488 C CA . GLN B 1 63 ? 11.836 -23.688 -22.438 1 95.44 63 GLN B CA 1
ATOM 2489 C C . GLN B 1 63 ? 12.055 -22.188 -22.281 1 95.44 63 GLN B C 1
ATOM 2491 O O . GLN B 1 63 ? 11.664 -21.609 -21.266 1 95.44 63 GLN B O 1
ATOM 2496 N N . LYS B 1 64 ? 12.594 -21.641 -23.312 1 95.25 64 LYS B N 1
ATOM 2497 C CA . LYS B 1 64 ? 12.758 -20.188 -23.281 1 95.25 64 LYS B CA 1
ATOM 2498 C C . LYS B 1 64 ? 11.414 -19.484 -23.25 1 95.25 64 LYS B C 1
ATOM 2500 O O . LYS B 1 64 ? 10.492 -19.859 -23.984 1 95.25 64 LYS B O 1
ATOM 2505 N N . LEU B 1 65 ? 11.32 -18.453 -22.422 1 95.12 65 LEU B N 1
ATOM 2506 C CA . LEU B 1 65 ? 10.062 -17.719 -22.344 1 95.12 65 LEU B CA 1
ATOM 2507 C C . LEU B 1 65 ? 9.703 -17.109 -23.688 1 95.12 65 LEU B C 1
ATOM 2509 O O . LEU B 1 65 ? 8.531 -17.078 -24.062 1 95.12 65 LEU B O 1
ATOM 2513 N N . THR B 1 66 ? 10.727 -16.688 -24.375 1 89.94 66 THR B N 1
ATOM 2514 C CA . THR B 1 66 ? 10.531 -15.992 -25.641 1 89.94 66 THR B CA 1
ATOM 2515 C C . THR B 1 66 ? 9.992 -16.953 -26.703 1 89.94 66 THR B C 1
ATOM 2517 O O . THR B 1 66 ? 9.492 -16.516 -27.75 1 89.94 66 THR B O 1
ATOM 2520 N N . ALA B 1 67 ? 10.07 -18.172 -26.484 1 91.94 67 ALA B N 1
ATOM 2521 C CA . ALA B 1 67 ? 9.609 -19.188 -27.438 1 91.94 67 ALA B CA 1
ATOM 2522 C C . ALA B 1 67 ? 8.125 -19.484 -27.25 1 91.94 67 ALA B C 1
ATOM 2524 O O . ALA B 1 67 ? 7.492 -20.109 -28.094 1 91.94 67 ALA B O 1
ATOM 2525 N N . LEU B 1 68 ? 7.586 -19.078 -26.141 1 92.56 68 LEU B N 1
ATOM 2526 C CA . LEU B 1 68 ? 6.18 -19.344 -25.844 1 92.56 68 LEU B CA 1
ATOM 2527 C C . LEU B 1 68 ? 5.289 -18.25 -26.406 1 92.56 68 LEU B C 1
ATOM 2529 O O . LEU B 1 68 ? 5.602 -17.062 -26.281 1 92.56 68 LEU B O 1
ATOM 2533 N N . ASN B 1 69 ? 4.191 -18.672 -27.047 1 92.56 69 ASN B N 1
ATOM 2534 C CA . ASN B 1 69 ? 3.225 -17.641 -27.422 1 92.56 69 ASN B CA 1
ATOM 2535 C C . ASN B 1 69 ? 2.357 -17.234 -26.234 1 92.56 69 ASN B C 1
ATOM 2537 O O . ASN B 1 69 ? 2.406 -17.859 -25.172 1 92.56 69 ASN B O 1
ATOM 2541 N N . ALA B 1 70 ? 1.581 -16.234 -26.438 1 92.56 70 ALA B N 1
ATOM 2542 C CA . ALA B 1 70 ? 0.834 -15.617 -25.344 1 92.56 70 ALA B CA 1
ATOM 2543 C C . ALA B 1 70 ? -0.154 -16.594 -24.734 1 92.56 70 ALA B C 1
ATOM 2545 O O . ALA B 1 70 ? -0.287 -16.672 -23.5 1 92.56 70 ALA B O 1
ATOM 2546 N N . LYS B 1 71 ? -0.801 -17.344 -25.562 1 93.38 71 LYS B N 1
ATOM 2547 C CA . LYS B 1 71 ? -1.808 -18.281 -25.078 1 93.38 71 LYS B CA 1
ATOM 2548 C C . LYS B 1 71 ? -1.166 -19.422 -24.281 1 93.38 71 LYS B C 1
ATOM 2550 O O . LYS B 1 71 ? -1.635 -19.75 -23.188 1 93.38 71 LYS B O 1
ATOM 2555 N N . GLU B 1 72 ? -0.117 -19.953 -24.812 1 93.31 72 GLU B N 1
ATOM 2556 C CA . GLU B 1 72 ? 0.604 -21.031 -24.125 1 93.31 72 GLU B CA 1
ATOM 2557 C C . GLU B 1 72 ? 1.174 -20.547 -22.797 1 93.31 72 GLU B C 1
ATOM 2559 O O . GLU B 1 72 ? 1.101 -21.25 -21.797 1 93.31 72 GLU B O 1
ATOM 2564 N N . PHE B 1 73 ? 1.734 -19.391 -22.844 1 96.44 73 PHE B N 1
ATOM 2565 C CA . PHE B 1 73 ? 2.297 -18.812 -21.625 1 96.44 73 PHE B CA 1
ATOM 2566 C C . PHE B 1 73 ? 1.211 -18.594 -20.578 1 96.44 73 PHE B C 1
ATOM 2568 O O . PHE B 1 73 ? 1.408 -18.906 -19.406 1 96.44 73 PHE B O 1
ATOM 2575 N N . ALA B 1 74 ? 0.077 -18.156 -21.016 1 95.25 74 ALA B N 1
ATOM 2576 C CA . ALA B 1 74 ? -1.023 -17.844 -20.109 1 95.25 74 ALA B CA 1
ATOM 2577 C C . ALA B 1 74 ? -1.555 -19.094 -19.438 1 95.25 74 ALA B C 1
ATOM 2579 O O . ALA B 1 74 ? -2.084 -19.031 -18.328 1 95.25 74 ALA B O 1
ATOM 2580 N N . LYS B 1 75 ? -1.427 -20.172 -20.031 1 95.06 75 LYS B N 1
ATOM 2581 C CA . LYS B 1 75 ? -1.827 -21.438 -19.422 1 95.06 75 LYS B CA 1
ATOM 2582 C C . LYS B 1 75 ? -0.858 -21.859 -18.328 1 95.06 75 LYS B C 1
ATOM 2584 O O . LYS B 1 75 ? -1.245 -22.547 -17.375 1 95.06 75 LYS B O 1
ATOM 2589 N N . LYS B 1 76 ? 0.329 -21.375 -18.453 1 96.81 76 LYS B N 1
ATOM 2590 C CA . LYS B 1 76 ? 1.374 -21.781 -17.516 1 96.81 76 LYS B CA 1
ATOM 2591 C C . LYS B 1 76 ? 1.513 -20.781 -16.391 1 96.81 76 LYS B C 1
ATOM 2593 O O . LYS B 1 76 ? 1.781 -21.156 -15.242 1 96.81 76 LYS B O 1
ATOM 2598 N N . VAL B 1 77 ? 1.351 -19.5 -16.75 1 97.88 77 VAL B N 1
ATOM 2599 C CA . VAL B 1 77 ? 1.636 -18.453 -15.781 1 97.88 77 VAL B CA 1
ATOM 2600 C C . VAL B 1 77 ? 0.504 -17.438 -15.781 1 97.88 77 VAL B C 1
ATOM 2602 O O . VAL B 1 77 ? 0.125 -16.922 -16.828 1 97.88 77 VAL B O 1
ATOM 2605 N N . ALA B 1 78 ? -0.08 -17.188 -14.617 1 97.81 78 ALA B N 1
ATOM 2606 C CA . ALA B 1 78 ? -1 -16.062 -14.406 1 97.81 78 ALA B CA 1
ATOM 2607 C C . ALA B 1 78 ? -0.302 -14.906 -13.703 1 97.81 78 ALA B C 1
ATOM 2609 O O . ALA B 1 78 ? 0.429 -15.109 -12.727 1 97.81 78 ALA B O 1
ATOM 2610 N N . PHE B 1 79 ? -0.515 -13.734 -14.211 1 97.75 79 PHE B N 1
ATOM 2611 C CA . PHE B 1 79 ? 0.239 -12.594 -13.711 1 97.75 79 PHE B CA 1
ATOM 2612 C C . PHE B 1 79 ? -0.698 -11.461 -13.305 1 97.75 79 PHE B C 1
ATOM 2614 O O . PHE B 1 79 ? -1.598 -11.094 -14.062 1 97.75 79 PHE B O 1
ATOM 2621 N N . LEU B 1 80 ? -0.569 -11.023 -12.078 1 97.12 80 LEU B N 1
ATOM 2622 C CA . LEU B 1 80 ? -1.234 -9.828 -11.57 1 97.12 80 LEU B CA 1
ATOM 2623 C C . LEU B 1 80 ? -0.234 -8.695 -11.367 1 97.12 80 LEU B C 1
ATOM 2625 O O . LEU B 1 80 ? 0.552 -8.711 -10.422 1 97.12 80 LEU B O 1
ATOM 2629 N N . PRO B 1 81 ? -0.287 -7.602 -12.211 1 94.31 81 PRO B N 1
ATOM 2630 C CA . PRO B 1 81 ? 0.656 -6.484 -12.086 1 94.31 81 PRO B CA 1
ATOM 2631 C C . PRO B 1 81 ? 0.32 -5.559 -10.914 1 94.31 81 PRO B C 1
ATOM 2633 O O . PRO B 1 81 ? -0.778 -5.633 -10.359 1 94.31 81 PRO B O 1
ATOM 2636 N N . GLN B 1 82 ? 1.319 -4.801 -10.562 1 87 82 GLN B N 1
ATOM 2637 C CA . GLN B 1 82 ? 1.141 -3.832 -9.484 1 87 82 GLN B CA 1
ATOM 2638 C C . GLN B 1 82 ? 0.013 -2.854 -9.805 1 87 82 GLN B C 1
ATOM 2640 O O . GLN B 1 82 ? -0.889 -2.65 -8.992 1 87 82 GLN B O 1
ATOM 2645 N N . LYS B 1 83 ? 0.168 -2.23 -10.914 1 84.38 83 LYS B N 1
ATOM 2646 C CA . LYS B 1 83 ? -0.915 -1.376 -11.398 1 84.38 83 LYS B CA 1
ATOM 2647 C C . LYS B 1 83 ? -1.951 -2.186 -12.172 1 84.38 83 LYS B C 1
ATOM 2649 O O . LYS B 1 83 ? -1.646 -2.752 -13.219 1 84.38 83 LYS B O 1
ATOM 2654 N N . LEU B 1 84 ? -3.15 -2.164 -11.656 1 89.88 84 LEU B N 1
ATOM 2655 C CA . LEU B 1 84 ? -4.211 -2.928 -12.305 1 89.88 84 LEU B CA 1
ATOM 2656 C C . LEU B 1 84 ? -4.688 -2.227 -13.57 1 89.88 84 LEU B C 1
ATOM 2658 O O . LEU B 1 84 ? -4.84 -1.004 -13.594 1 89.88 84 LEU B O 1
ATOM 2662 N N . PRO B 1 85 ? -4.848 -2.986 -14.617 1 87.44 85 PRO B N 1
ATOM 2663 C CA . PRO B 1 85 ? -5.359 -2.385 -15.844 1 87.44 85 PRO B CA 1
ATOM 2664 C C . PRO B 1 85 ? -6.746 -1.769 -15.672 1 87.44 85 PRO B C 1
ATOM 2666 O O . PRO B 1 85 ? -7.504 -2.186 -14.789 1 87.44 85 PRO B O 1
ATOM 2669 N N . GLU B 1 86 ? -6.965 -0.759 -16.422 1 83.38 86 GLU B N 1
ATOM 2670 C CA . GLU B 1 86 ? -8.312 -0.188 -16.453 1 83.38 86 GLU B CA 1
ATOM 2671 C C . GLU B 1 86 ? -9.273 -1.063 -17.25 1 83.38 86 GLU B C 1
ATOM 2673 O O . GLU B 1 86 ? -8.906 -1.595 -18.297 1 83.38 86 GLU B O 1
ATOM 2678 N N . VAL B 1 87 ? -10.273 -1.454 -16.578 1 80.94 87 VAL B N 1
ATOM 2679 C CA . VAL B 1 87 ? -11.289 -2.236 -17.266 1 80.94 87 VAL B CA 1
ATOM 2680 C C . VAL B 1 87 ? -12.594 -1.445 -17.344 1 80.94 87 VAL B C 1
ATOM 2682 O O . VAL B 1 87 ? -13.148 -1.055 -16.312 1 80.94 87 VAL B O 1
ATOM 2685 N N . ALA B 1 88 ? -12.883 -0.941 -18.562 1 81.62 88 ALA B N 1
ATOM 2686 C CA . ALA B 1 88 ? -14.148 -0.241 -18.75 1 81.62 88 ALA B CA 1
ATOM 2687 C C . ALA B 1 88 ? -15.219 -1.178 -19.312 1 81.62 88 ALA B C 1
ATOM 2689 O O . ALA B 1 88 ? -14.93 -2.006 -20.188 1 81.62 88 ALA B O 1
ATOM 2690 N N . GLY B 1 89 ? -16.359 -1.105 -18.656 1 90.69 89 GLY B N 1
ATOM 2691 C CA . GLY B 1 89 ? -17.531 -1.731 -19.25 1 90.69 89 GLY B CA 1
ATOM 2692 C C . GLY B 1 89 ? -17.703 -3.178 -18.828 1 90.69 89 GLY B C 1
ATOM 2693 O O . GLY B 1 89 ? -18.656 -3.842 -19.266 1 90.69 89 GLY B O 1
ATOM 2694 N N . LEU B 1 90 ? -16.781 -3.785 -18.109 1 95.56 90 LEU B N 1
ATOM 2695 C CA . LEU B 1 90 ? -16.953 -5.156 -17.641 1 95.56 90 LEU B CA 1
ATOM 2696 C C . LEU B 1 90 ? -17.422 -5.18 -16.188 1 95.56 90 LEU B C 1
ATOM 2698 O O . LEU B 1 90 ? -16.938 -4.406 -15.352 1 95.56 90 LEU B O 1
ATOM 2702 N N . ASN B 1 91 ? -18.297 -5.988 -15.961 1 97 91 ASN B N 1
ATOM 2703 C CA . ASN B 1 91 ? -18.625 -6.258 -14.562 1 97 91 ASN B CA 1
ATOM 2704 C C . ASN B 1 91 ? -17.672 -7.285 -13.953 1 97 91 ASN B C 1
ATOM 2706 O O . ASN B 1 91 ? -16.797 -7.812 -14.641 1 97 91 ASN B O 1
ATOM 2710 N N . VAL B 1 92 ? -17.797 -7.559 -12.688 1 97.38 92 VAL B N 1
ATOM 2711 C CA . VAL B 1 92 ? -16.859 -8.398 -11.945 1 97.38 92 VAL B CA 1
ATOM 2712 C C . VAL B 1 92 ? -16.844 -9.805 -12.539 1 97.38 92 VAL B C 1
ATOM 2714 O O . VAL B 1 92 ? -15.789 -10.383 -12.773 1 97.38 92 VAL B O 1
ATOM 2717 N N . GLU B 1 93 ? -18 -10.336 -12.773 1 97.69 93 GLU B N 1
ATOM 2718 C CA . GLU B 1 93 ? -18.062 -11.68 -13.344 1 97.69 93 GLU B CA 1
ATOM 2719 C C . GLU B 1 93 ? -17.375 -11.734 -14.703 1 97.69 93 GLU B C 1
ATOM 2721 O O . GLU B 1 93 ? -16.656 -12.688 -15 1 97.69 93 GLU B O 1
ATOM 2726 N N . GLU B 1 94 ? -17.641 -10.742 -15.508 1 97 94 GLU B N 1
ATOM 2727 C CA . GLU B 1 94 ? -17.016 -10.664 -16.828 1 97 94 GLU B CA 1
ATOM 2728 C C . GLU B 1 94 ? -15.5 -10.562 -16.703 1 97 94 GLU B C 1
ATOM 2730 O O . GLU B 1 94 ? -14.773 -11.172 -17.484 1 97 94 GLU B O 1
ATOM 2735 N N . LEU B 1 95 ? -15.094 -9.812 -15.797 1 97.12 95 LEU B N 1
ATOM 2736 C CA . LEU B 1 95 ? -13.656 -9.695 -15.547 1 97.12 95 LEU B CA 1
ATOM 2737 C C . LEU B 1 95 ? -13.062 -11.055 -15.188 1 97.12 95 LEU B C 1
ATOM 2739 O O . LEU B 1 95 ? -12.047 -11.461 -15.766 1 97.12 95 LEU B O 1
ATOM 2743 N N . VAL B 1 96 ? -13.711 -11.734 -14.258 1 97.5 96 VAL B N 1
ATOM 2744 C CA . VAL B 1 96 ? -13.211 -13.023 -13.797 1 97.5 96 VAL B CA 1
ATOM 2745 C C . VAL B 1 96 ? -13.234 -14.031 -14.945 1 97.5 96 VAL B C 1
ATOM 2747 O O . VAL B 1 96 ? -12.344 -14.867 -15.062 1 97.5 96 VAL B O 1
ATOM 2750 N N . ARG B 1 97 ? -14.164 -13.859 -15.836 1 95.81 97 ARG B N 1
ATOM 2751 C CA . ARG B 1 97 ? -14.297 -14.727 -17 1 95.81 97 ARG B CA 1
ATOM 2752 C C . ARG B 1 97 ? -13.086 -14.602 -17.922 1 95.81 97 ARG B C 1
ATOM 2754 O O . ARG B 1 97 ? -12.727 -15.555 -18.609 1 95.81 97 ARG B O 1
ATOM 2761 N N . LEU B 1 98 ? -12.5 -13.484 -17.953 1 94.75 98 LEU B N 1
ATOM 2762 C CA . LEU B 1 98 ? -11.32 -13.289 -18.781 1 94.75 98 LEU B CA 1
ATOM 2763 C C . LEU B 1 98 ? -10.219 -14.281 -18.406 1 94.75 98 LEU B C 1
ATOM 2765 O O . LEU B 1 98 ? -9.367 -14.609 -19.234 1 94.75 98 LEU B O 1
ATOM 2769 N N . GLY B 1 99 ? -10.266 -14.711 -17.172 1 95.56 99 GLY B N 1
ATOM 2770 C CA . GLY B 1 99 ? -9.281 -15.688 -16.719 1 95.56 99 GLY B CA 1
ATOM 2771 C C . GLY B 1 99 ? -9.375 -17 -17.469 1 95.56 99 GLY B C 1
ATOM 2772 O O . GLY B 1 99 ? -8.406 -17.766 -17.5 1 95.56 99 GLY B O 1
ATOM 2773 N N . ARG B 1 100 ? -10.477 -17.25 -18.062 1 95.31 100 ARG B N 1
ATOM 2774 C CA . ARG B 1 100 ? -10.68 -18.531 -18.75 1 95.31 100 ARG B CA 1
ATOM 2775 C C . ARG B 1 100 ? -10.25 -18.438 -20.203 1 95.31 100 ARG B C 1
ATOM 2777 O O . ARG B 1 100 ? -10.234 -19.453 -20.922 1 95.31 100 ARG B O 1
ATOM 2784 N N . TYR B 1 101 ? -9.805 -17.328 -20.609 1 90.94 101 TYR B N 1
ATOM 2785 C CA . TYR B 1 101 ? -9.539 -17.047 -22.016 1 90.94 101 TYR B CA 1
ATOM 2786 C C . TYR B 1 101 ? -8.5 -18.016 -22.578 1 90.94 101 TYR B C 1
ATOM 2788 O O . TYR B 1 101 ? -8.641 -18.516 -23.688 1 90.94 101 TYR B O 1
ATOM 2796 N N . PRO B 1 102 ? -7.465 -18.266 -21.875 1 90.06 102 PRO B N 1
ATOM 2797 C CA . PRO B 1 102 ? -6.422 -19.141 -22.422 1 90.06 102 PRO B CA 1
ATOM 2798 C C . PRO B 1 102 ? -6.926 -20.547 -22.703 1 90.06 102 PRO B C 1
ATOM 2800 O O . PRO B 1 102 ? -6.301 -21.297 -23.469 1 90.06 102 PRO B O 1
ATOM 2803 N N . TRP B 1 103 ? -7.906 -20.891 -22.125 1 89.62 103 TRP B N 1
ATOM 2804 C CA . TRP B 1 103 ? -8.398 -22.266 -22.219 1 89.62 103 TRP B CA 1
ATOM 2805 C C . TRP B 1 103 ? -9.453 -22.406 -23.297 1 89.62 103 TRP B C 1
ATOM 2807 O O . TRP B 1 103 ? -9.914 -23.5 -23.594 1 89.62 103 TRP B O 1
ATOM 2817 N N . ARG B 1 104 ? -9.742 -21.234 -23.75 1 83.56 104 ARG B N 1
ATOM 2818 C CA . ARG B 1 104 ? -10.805 -21.25 -24.75 1 83.56 104 ARG B CA 1
ATOM 2819 C C . ARG B 1 104 ? -10.258 -21.641 -26.125 1 83.56 104 ARG B C 1
ATOM 2821 O O . ARG B 1 104 ? -9.164 -21.203 -26.5 1 83.56 104 ARG B O 1
ATOM 2828 N N . GLY B 1 105 ? -10.594 -22.859 -26.625 1 68.06 105 GLY B N 1
ATOM 2829 C CA . GLY B 1 105 ? -10.227 -23.25 -27.969 1 68.06 105 GLY B CA 1
ATOM 2830 C C . GLY B 1 105 ? -10.766 -22.328 -29.047 1 68.06 105 GLY B C 1
ATOM 2831 O O . GLY B 1 105 ? -11.367 -21.297 -28.734 1 68.06 105 GLY B O 1
ATOM 2832 N N . VAL B 1 106 ? -10.359 -22.422 -30.484 1 58.09 106 VAL B N 1
ATOM 2833 C CA . VAL B 1 106 ? -10.781 -21.641 -31.641 1 58.09 106 VAL B CA 1
ATOM 2834 C C . VAL B 1 106 ? -12.305 -21.469 -31.625 1 58.09 106 VAL B C 1
ATOM 2836 O O . VAL B 1 106 ? -12.82 -20.422 -32 1 58.09 106 VAL B O 1
ATOM 2839 N N . LEU B 1 107 ? -12.938 -22.422 -31.219 1 59.06 107 LEU B N 1
ATOM 2840 C CA . LEU B 1 107 ? -14.398 -22.391 -31.141 1 59.06 107 LEU B CA 1
ATOM 2841 C C . LEU B 1 107 ? -14.867 -22.359 -29.703 1 59.06 107 LEU B C 1
ATOM 2843 O O . LEU B 1 107 ? -16 -22.75 -29.406 1 59.06 107 LEU B O 1
ATOM 2847 N N . GLY B 1 108 ? -14.039 -21.938 -28.797 1 60.59 108 GLY B N 1
ATOM 2848 C CA . GLY B 1 108 ? -14.039 -22.312 -27.375 1 60.59 108 GLY B CA 1
ATOM 2849 C C . GLY B 1 108 ? -15.109 -21.594 -26.578 1 60.59 108 GLY B C 1
ATOM 2850 O O . GLY B 1 108 ? -15.039 -20.375 -26.406 1 60.59 108 GLY B O 1
ATOM 2851 N N . ARG B 1 109 ? -16.297 -22.172 -26.641 1 62.75 109 ARG B N 1
ATOM 2852 C CA . ARG B 1 109 ? -17.453 -21.812 -25.859 1 62.75 109 ARG B CA 1
ATOM 2853 C C . ARG B 1 109 ? -17.203 -22.031 -24.359 1 62.75 109 ARG B C 1
ATOM 2855 O O . ARG B 1 109 ? -16.406 -22.891 -23.984 1 62.75 109 ARG B O 1
ATOM 2862 N N . PHE B 1 110 ? -17.609 -21.109 -23.594 1 60.97 110 PHE B N 1
ATOM 2863 C CA . PHE B 1 110 ? -17.672 -21.234 -22.141 1 60.97 110 PHE B CA 1
ATOM 2864 C C . PHE B 1 110 ? -18.406 -22.516 -21.75 1 60.97 110 PHE B C 1
ATOM 2866 O O . PHE B 1 110 ? -19.516 -22.766 -22.219 1 60.97 110 PHE B O 1
ATOM 2873 N N . ASN B 1 111 ? -17.625 -23.531 -21.297 1 74.12 111 ASN B N 1
ATOM 2874 C CA . ASN B 1 111 ? -18.281 -24.766 -20.891 1 74.12 111 ASN B CA 1
ATOM 2875 C C . ASN B 1 111 ? -18.656 -24.734 -19.406 1 74.12 111 ASN B C 1
ATOM 2877 O O . ASN B 1 111 ? -18.312 -23.797 -18.703 1 74.12 111 ASN B O 1
ATOM 2881 N N . LYS B 1 112 ? -19.469 -25.703 -19.031 1 78.31 112 LYS B N 1
ATOM 2882 C CA . LYS B 1 112 ? -19.969 -25.844 -17.672 1 78.31 112 LYS B CA 1
ATOM 2883 C C . LYS B 1 112 ? -18.828 -25.812 -16.656 1 78.31 112 LYS B C 1
ATOM 2885 O O . LYS B 1 112 ? -18.969 -25.219 -15.578 1 78.31 112 LYS B O 1
ATOM 2890 N N . ASP B 1 113 ? -17.688 -26.234 -16.969 1 88.44 113 ASP B N 1
ATOM 2891 C CA . ASP B 1 113 ? -16.547 -26.234 -16.062 1 88.44 113 ASP B CA 1
ATOM 2892 C C . ASP B 1 113 ? -16.031 -24.812 -15.82 1 88.44 113 ASP B C 1
ATOM 2894 O O . ASP B 1 113 ? -15.641 -24.484 -14.695 1 88.44 113 ASP B O 1
ATOM 2898 N N . ASP B 1 114 ? -16.188 -24.016 -16.797 1 91.69 114 ASP B N 1
ATOM 2899 C CA . ASP B 1 114 ? -15.742 -22.641 -16.672 1 91.69 114 ASP B CA 1
ATOM 2900 C C . ASP B 1 114 ? -16.609 -21.875 -15.68 1 91.69 114 ASP B C 1
ATOM 2902 O O . ASP B 1 114 ? -16.094 -21.094 -14.875 1 91.69 114 ASP B O 1
ATOM 2906 N N . ALA B 1 115 ? -17.891 -22.203 -15.773 1 93.31 115 ALA B N 1
ATOM 2907 C CA . ALA B 1 115 ? -18.812 -21.516 -14.875 1 93.31 115 ALA B CA 1
ATOM 2908 C C . ALA B 1 115 ? -18.516 -21.844 -13.422 1 93.31 115 ALA B C 1
ATOM 2910 O O . ALA B 1 115 ? -18.547 -20.969 -12.555 1 93.31 115 ALA B O 1
ATOM 2911 N N . VAL B 1 116 ? -18.219 -23.047 -13.18 1 95.69 116 VAL B N 1
ATOM 2912 C CA . VAL B 1 116 ? -17.906 -23.5 -11.828 1 95.69 116 VAL B CA 1
ATOM 2913 C C . VAL B 1 116 ? -16.609 -22.844 -11.352 1 95.69 116 VAL B C 1
ATOM 2915 O O . VAL B 1 116 ? -16.531 -22.375 -10.219 1 95.69 116 VAL B O 1
ATOM 2918 N N . ILE B 1 117 ? -15.664 -22.781 -12.203 1 96.06 117 ILE B N 1
ATOM 2919 C CA . ILE B 1 117 ? -14.367 -22.219 -11.875 1 96.06 117 ILE B CA 1
ATOM 2920 C C . ILE B 1 117 ? -14.523 -20.734 -11.547 1 96.06 117 ILE B C 1
ATOM 2922 O O . ILE B 1 117 ? -13.961 -20.234 -10.562 1 96.06 117 ILE B O 1
ATOM 2926 N N . ILE B 1 118 ? -15.289 -20.062 -12.336 1 96.5 118 ILE B N 1
ATOM 2927 C CA . ILE B 1 118 ? -15.531 -18.641 -12.156 1 96.5 118 ILE B CA 1
ATOM 2928 C C . ILE B 1 118 ? -16.25 -18.406 -10.828 1 96.5 118 ILE B C 1
ATOM 2930 O O . ILE B 1 118 ? -15.828 -17.562 -10.039 1 96.5 118 ILE B O 1
ATOM 2934 N N . GLU B 1 119 ? -17.234 -19.219 -10.602 1 97.19 119 GLU B N 1
ATOM 2935 C CA . GLU B 1 119 ? -18 -19.094 -9.367 1 97.19 119 GLU B CA 1
ATOM 2936 C C . GLU B 1 119 ? -17.125 -19.344 -8.148 1 97.19 119 GLU B C 1
ATOM 2938 O O . GLU B 1 119 ? -17.141 -18.578 -7.188 1 97.19 119 GLU B O 1
ATOM 2943 N N . ASP B 1 120 ? -16.359 -20.359 -8.234 1 97.25 120 ASP B N 1
ATOM 2944 C CA . ASP B 1 120 ? -15.469 -20.719 -7.133 1 97.25 120 ASP B CA 1
ATOM 2945 C C . ASP B 1 120 ? -14.438 -19.625 -6.863 1 97.25 120 ASP B C 1
ATOM 2947 O O . ASP B 1 120 ? -14.172 -19.281 -5.711 1 97.25 120 ASP B O 1
ATOM 2951 N N . SER B 1 121 ? -13.859 -19.094 -7.895 1 97.56 121 SER B N 1
ATOM 2952 C CA . SER B 1 121 ? -12.867 -18.031 -7.77 1 97.56 121 SER B CA 1
ATOM 2953 C C . SER B 1 121 ? -13.469 -16.781 -7.109 1 97.56 121 SER B C 1
ATOM 2955 O O . SER B 1 121 ? -12.836 -16.172 -6.246 1 97.56 121 SER B O 1
ATOM 2957 N N . MET B 1 122 ? -14.703 -16.469 -7.48 1 97.75 122 MET B N 1
ATOM 2958 C CA . MET B 1 122 ? -15.375 -15.305 -6.914 1 97.75 122 MET B CA 1
ATOM 2959 C C . MET B 1 122 ? -15.719 -15.531 -5.445 1 97.75 122 MET B C 1
ATOM 2961 O O . MET B 1 122 ? -15.57 -14.633 -4.621 1 97.75 122 MET B O 1
ATOM 2965 N N . LEU B 1 123 ? -16.078 -16.734 -5.098 1 97.25 123 LEU B N 1
ATOM 2966 C CA . LEU B 1 123 ? -16.391 -17.062 -3.717 1 97.25 123 LEU B CA 1
ATOM 2967 C C . LEU B 1 123 ? -15.141 -17.031 -2.846 1 97.25 123 LEU B C 1
ATOM 2969 O O . LEU B 1 123 ? -15.156 -16.453 -1.757 1 97.25 123 LEU B O 1
ATOM 2973 N N . LYS B 1 124 ? -14.094 -17.547 -3.352 1 96.25 124 LYS B N 1
ATOM 2974 C CA . LYS B 1 124 ? -12.836 -17.625 -2.605 1 96.25 124 LYS B CA 1
ATOM 2975 C C . LYS B 1 124 ? -12.281 -16.234 -2.314 1 96.25 124 LYS B C 1
ATOM 2977 O O . LYS B 1 124 ? -11.609 -16.031 -1.304 1 96.25 124 LYS B O 1
ATOM 2982 N N . THR B 1 125 ? -12.562 -15.289 -3.225 1 96.25 125 THR B N 1
ATOM 2983 C CA . THR B 1 125 ? -12.016 -13.945 -3.059 1 96.25 125 THR B CA 1
ATOM 2984 C C . THR B 1 125 ? -13.055 -13.008 -2.459 1 96.25 125 THR B C 1
ATOM 2986 O O . THR B 1 125 ? -12.781 -11.828 -2.232 1 96.25 125 THR B O 1
ATOM 2989 N N . GLY B 1 126 ? -14.219 -13.453 -2.244 1 94.19 126 GLY B N 1
ATOM 2990 C CA . GLY B 1 126 ? -15.273 -12.695 -1.581 1 94.19 126 GLY B CA 1
ATOM 2991 C C . GLY B 1 126 ? -15.859 -11.602 -2.451 1 94.19 126 GLY B C 1
ATOM 2992 O O . GLY B 1 126 ? -16.203 -10.523 -1.957 1 94.19 126 GLY B O 1
ATOM 2993 N N . VAL B 1 127 ? -15.914 -11.82 -3.764 1 95.5 127 VAL B N 1
ATOM 2994 C CA . VAL B 1 127 ? -16.406 -10.742 -4.617 1 95.5 127 VAL B CA 1
ATOM 2995 C C . VAL B 1 127 ? -17.719 -11.164 -5.277 1 95.5 127 VAL B C 1
ATOM 2997 O O . VAL B 1 127 ? -18.203 -10.492 -6.191 1 95.5 127 VAL B O 1
ATOM 3000 N N . ASN B 1 128 ? -18.25 -12.281 -4.801 1 96.25 128 ASN B N 1
ATOM 3001 C CA . ASN B 1 128 ? -19.484 -12.789 -5.387 1 96.25 128 ASN B CA 1
ATOM 3002 C C . ASN B 1 128 ? -20.625 -11.781 -5.258 1 96.25 128 ASN B C 1
ATOM 3004 O O . ASN B 1 128 ? -21.484 -11.688 -6.137 1 96.25 128 ASN B O 1
ATOM 3008 N N . GLU B 1 129 ? -20.656 -11.047 -4.211 1 93.56 129 GLU B N 1
ATOM 3009 C CA . GLU B 1 129 ? -21.703 -10.062 -3.986 1 93.56 129 GLU B CA 1
ATOM 3010 C C . GLU B 1 129 ? -21.625 -8.922 -4.996 1 93.56 129 GLU B C 1
ATOM 3012 O O . GLU B 1 129 ? -22.594 -8.18 -5.188 1 93.56 129 GLU B O 1
ATOM 3017 N N . PHE B 1 130 ? -20.484 -8.805 -5.641 1 94.31 130 PHE B N 1
ATOM 3018 C CA . PHE B 1 130 ? -20.281 -7.73 -6.602 1 94.31 130 PHE B CA 1
ATOM 3019 C C . PHE B 1 130 ? -20.344 -8.258 -8.031 1 94.31 130 PHE B C 1
ATOM 3021 O O . PHE B 1 130 ? -19.938 -7.582 -8.969 1 94.31 130 PHE B O 1
ATOM 3028 N N . ARG B 1 131 ? -20.844 -9.375 -8.219 1 96.75 131 ARG B N 1
ATOM 3029 C CA . ARG B 1 131 ? -20.828 -10.117 -9.484 1 96.75 131 ARG B CA 1
ATOM 3030 C C . ARG B 1 131 ? -21.266 -9.234 -10.641 1 96.75 131 ARG B C 1
ATOM 3032 O O . ARG B 1 131 ? -20.656 -9.234 -11.703 1 96.75 131 ARG B O 1
ATOM 3039 N N . ASN B 1 132 ? -22.281 -8.406 -10.438 1 96.25 132 ASN B N 1
ATOM 3040 C CA . ASN B 1 132 ? -22.875 -7.633 -11.523 1 96.25 132 ASN B CA 1
ATOM 3041 C C . ASN B 1 132 ? -22.469 -6.164 -11.461 1 96.25 132 ASN B C 1
ATOM 3043 O O . ASN B 1 132 ? -22.922 -5.352 -12.258 1 96.25 132 ASN B O 1
ATOM 3047 N N . THR B 1 133 ? -21.656 -5.902 -10.609 1 93.88 133 THR B N 1
ATOM 3048 C CA . THR B 1 133 ? -21.156 -4.539 -10.477 1 93.88 133 THR B CA 1
ATOM 3049 C C . THR B 1 133 ? -20.016 -4.277 -11.469 1 93.88 133 THR B C 1
ATOM 3051 O O . THR B 1 133 ? -19.156 -5.141 -11.68 1 93.88 133 THR B O 1
ATOM 3054 N N . LEU B 1 134 ? -20.078 -3.082 -12.047 1 93.94 134 LEU B N 1
ATOM 3055 C CA . LEU B 1 134 ? -18.969 -2.707 -12.93 1 93.94 134 LEU B CA 1
ATOM 3056 C C . LEU B 1 134 ? -17.656 -2.645 -12.156 1 93.94 134 LEU B C 1
ATOM 3058 O O . LEU B 1 134 ? -17.594 -2.07 -11.07 1 93.94 134 LEU B O 1
ATOM 3062 N N . ALA B 1 135 ? -16.594 -3.229 -12.703 1 92.75 135 ALA B N 1
ATOM 3063 C CA . ALA B 1 135 ? -15.305 -3.334 -12.031 1 92.75 135 ALA B CA 1
ATOM 3064 C C . ALA B 1 135 ? -14.75 -1.953 -11.688 1 92.75 135 ALA B C 1
ATOM 3066 O O . ALA B 1 135 ? -14.094 -1.78 -10.664 1 92.75 135 ALA B O 1
ATOM 3067 N N . ASN B 1 136 ? -15.016 -0.967 -12.523 1 88 136 ASN B N 1
ATOM 3068 C CA . ASN B 1 136 ? -14.469 0.37 -12.328 1 88 136 ASN B CA 1
ATOM 3069 C C . ASN B 1 136 ? -15.227 1.129 -11.234 1 88 136 ASN B C 1
ATOM 3071 O O . ASN B 1 136 ? -14.82 2.227 -10.852 1 88 136 ASN B O 1
ATOM 3075 N N . GLN B 1 137 ? -16.281 0.557 -10.719 1 83.94 137 GLN B N 1
ATOM 3076 C CA . GLN B 1 137 ? -17.062 1.171 -9.656 1 83.94 137 GLN B CA 1
ATOM 3077 C C . GLN B 1 137 ? -16.688 0.609 -8.289 1 83.94 137 GLN B C 1
ATOM 3079 O O . GLN B 1 137 ? -17.188 1.072 -7.262 1 83.94 137 GLN B O 1
ATOM 3084 N N . LEU B 1 138 ? -15.867 -0.318 -8.32 1 85.94 138 LEU B N 1
ATOM 3085 C CA . LEU B 1 138 ? -15.445 -0.961 -7.086 1 85.94 138 LEU B CA 1
ATOM 3086 C C . LEU B 1 138 ? -14.422 -0.1 -6.348 1 85.94 138 LEU B C 1
ATOM 3088 O O . LEU B 1 138 ? -13.695 0.679 -6.969 1 85.94 138 LEU B O 1
ATOM 3092 N N . SER B 1 139 ? -14.391 -0.273 -4.98 1 78.19 139 SER B N 1
ATOM 3093 C CA . SER B 1 139 ? -13.297 0.309 -4.223 1 78.19 139 SER B CA 1
ATOM 3094 C C . SER B 1 139 ? -11.961 -0.323 -4.605 1 78.19 139 SER B C 1
ATOM 3096 O O . SER B 1 139 ? -11.93 -1.354 -5.281 1 78.19 139 SER B O 1
ATOM 3098 N N . GLY B 1 140 ? -10.867 0.283 -4.219 1 81.25 140 GLY B N 1
ATOM 3099 C CA . GLY B 1 140 ? -9.547 -0.26 -4.512 1 81.25 140 GLY B CA 1
ATOM 3100 C C . GLY B 1 140 ? -9.375 -1.688 -4.031 1 81.25 140 GLY B C 1
ATOM 3101 O O . GLY B 1 140 ? -8.898 -2.545 -4.781 1 81.25 140 GLY B O 1
ATOM 3102 N N . GLY B 1 141 ? -9.797 -1.958 -2.766 1 86.44 141 GLY B N 1
ATOM 3103 C CA . GLY B 1 141 ? -9.688 -3.299 -2.215 1 86.44 141 GLY B CA 1
ATOM 3104 C C . GLY B 1 141 ? -10.578 -4.305 -2.92 1 86.44 141 GLY B C 1
ATOM 3105 O O . GLY B 1 141 ? -10.172 -5.441 -3.17 1 86.44 141 GLY B O 1
ATOM 3106 N N . GLU B 1 142 ? -11.766 -3.887 -3.258 1 85.69 142 GLU B N 1
ATOM 3107 C CA . GLU B 1 142 ? -12.688 -4.75 -3.99 1 85.69 142 GLU B CA 1
ATOM 3108 C C . GLU B 1 142 ? -12.148 -5.078 -5.379 1 85.69 142 GLU B C 1
ATOM 3110 O O . GLU B 1 142 ? -12.219 -6.227 -5.824 1 85.69 142 GLU B O 1
ATOM 3115 N N . ARG B 1 143 ? -11.656 -4.098 -5.949 1 91.06 143 ARG B N 1
ATOM 3116 C CA . ARG B 1 143 ? -11.086 -4.266 -7.281 1 91.06 143 ARG B CA 1
ATOM 3117 C C . ARG B 1 143 ? -9.914 -5.234 -7.258 1 91.06 143 ARG B C 1
ATOM 3119 O O . ARG B 1 143 ? -9.805 -6.109 -8.117 1 91.06 143 ARG B O 1
ATOM 3126 N N . GLN B 1 144 ? -9.102 -5.062 -6.316 1 92.94 144 GLN B N 1
ATOM 3127 C CA . GLN B 1 144 ? -7.965 -5.969 -6.16 1 92.94 144 GLN B CA 1
ATOM 3128 C C . GLN B 1 144 ? -8.43 -7.414 -6.016 1 92.94 144 GLN B C 1
ATOM 3130 O O . GLN B 1 144 ? -7.887 -8.312 -6.66 1 92.94 144 GLN B O 1
ATOM 3135 N N . ARG B 1 145 ? -9.359 -7.605 -5.215 1 94.81 145 ARG B N 1
ATOM 3136 C CA . ARG B 1 145 ? -9.875 -8.953 -4.984 1 94.81 145 ARG B CA 1
ATOM 3137 C C . ARG B 1 145 ? -10.516 -9.516 -6.246 1 94.81 145 ARG B C 1
ATOM 3139 O O . ARG B 1 145 ? -10.398 -10.711 -6.527 1 94.81 145 ARG B O 1
ATOM 3146 N N . ALA B 1 146 ? -11.18 -8.656 -6.996 1 96.44 146 ALA B N 1
ATOM 3147 C CA . ALA B 1 146 ? -11.758 -9.086 -8.266 1 96.44 146 ALA B CA 1
ATOM 3148 C C . ALA B 1 146 ? -10.68 -9.547 -9.234 1 96.44 146 ALA B C 1
ATOM 3150 O O . ALA B 1 146 ? -10.828 -10.578 -9.898 1 96.44 146 ALA B O 1
ATOM 3151 N N . TRP B 1 147 ? -9.633 -8.867 -9.297 1 96.69 147 TRP B N 1
ATOM 3152 C CA . TRP B 1 147 ? -8.539 -9.234 -10.188 1 96.69 147 TRP B CA 1
ATOM 3153 C C . TRP B 1 147 ? -7.863 -10.516 -9.719 1 96.69 147 TRP B C 1
ATOM 3155 O O . TRP B 1 147 ? -7.418 -11.328 -10.539 1 96.69 147 TRP B O 1
ATOM 3165 N N . VAL B 1 148 ? -7.773 -10.688 -8.438 1 97.44 148 VAL B N 1
ATOM 3166 C CA . VAL B 1 148 ? -7.242 -11.938 -7.914 1 97.44 148 VAL B CA 1
ATOM 3167 C C . VAL B 1 148 ? -8.164 -13.094 -8.312 1 97.44 148 VAL B C 1
ATOM 3169 O O . VAL B 1 148 ? -7.691 -14.18 -8.664 1 97.44 148 VAL B O 1
ATOM 3172 N N . ALA B 1 149 ? -9.453 -12.82 -8.281 1 98 149 ALA B N 1
ATOM 3173 C CA . ALA B 1 149 ? -10.398 -13.828 -8.734 1 98 149 ALA B CA 1
ATOM 3174 C C . ALA B 1 149 ? -10.141 -14.211 -10.188 1 98 149 ALA B C 1
ATOM 3176 O O . ALA B 1 149 ? -10.164 -15.391 -10.547 1 98 149 ALA B O 1
ATOM 3177 N N . MET B 1 150 ? -9.953 -13.203 -10.992 1 97.62 150 MET B N 1
ATOM 3178 C CA . MET B 1 150 ? -9.617 -13.453 -12.391 1 97.62 150 MET B CA 1
ATOM 3179 C C . MET B 1 150 ? -8.367 -14.312 -12.508 1 97.62 150 MET B C 1
ATOM 3181 O O . MET B 1 150 ? -8.328 -15.258 -13.297 1 97.62 150 MET B O 1
ATOM 3185 N N . LEU B 1 151 ? -7.391 -14 -11.711 1 97.81 151 LEU B N 1
ATOM 3186 C CA . LEU B 1 151 ? -6.129 -14.727 -11.711 1 97.81 151 LEU B CA 1
ATOM 3187 C C . LEU B 1 151 ? -6.344 -16.188 -11.312 1 97.81 151 LEU B C 1
ATOM 3189 O O . LEU B 1 151 ? -5.797 -17.094 -11.945 1 97.81 151 LEU B O 1
ATOM 3193 N N . LEU B 1 152 ? -7.145 -16.438 -10.297 1 97.5 152 LEU B N 1
ATOM 3194 C CA . LEU B 1 152 ? -7.434 -17.797 -9.82 1 97.5 152 LEU B CA 1
ATOM 3195 C C . LEU B 1 152 ? -8.188 -18.594 -10.883 1 97.5 152 LEU B C 1
ATOM 3197 O O . LEU B 1 152 ? -7.945 -19.781 -11.055 1 97.5 152 LEU B O 1
ATOM 3201 N N . ALA B 1 153 ? -9.07 -17.875 -11.547 1 97.5 153 ALA B N 1
ATOM 3202 C CA . ALA B 1 153 ? -9.875 -18.531 -12.578 1 97.5 153 ALA B CA 1
ATOM 3203 C C . ALA B 1 153 ? -8.992 -19.031 -13.719 1 97.5 153 ALA B C 1
ATOM 3205 O O . ALA B 1 153 ? -9.367 -19.953 -14.445 1 97.5 153 ALA B O 1
ATOM 3206 N N . GLN B 1 154 ? -7.914 -18.438 -13.883 1 96.75 154 GLN B N 1
ATOM 3207 C CA . GLN B 1 154 ? -7.016 -18.812 -14.969 1 96.75 154 GLN B CA 1
ATOM 3208 C C . GLN B 1 154 ? -6.434 -20.203 -14.742 1 96.75 154 GLN B C 1
ATOM 3210 O O . GLN B 1 154 ? -6.086 -20.906 -15.695 1 96.75 154 GLN B O 1
ATOM 3215 N N . GLN B 1 155 ? -6.25 -20.625 -13.453 1 96.06 155 GLN B N 1
ATOM 3216 C CA . GLN B 1 155 ? -5.828 -21.969 -13.07 1 96.06 155 GLN B CA 1
ATOM 3217 C C . GLN B 1 155 ? -4.477 -22.312 -13.695 1 96.06 155 GLN B C 1
ATOM 3219 O O . GLN B 1 155 ? -4.27 -23.438 -14.148 1 96.06 155 GLN B O 1
ATOM 3224 N N . SER B 1 156 ? -3.621 -21.344 -13.781 1 97.25 156 SER B N 1
ATOM 3225 C CA . SER B 1 156 ? -2.273 -21.578 -14.281 1 97.25 156 SER B CA 1
ATOM 3226 C C . SER B 1 156 ? -1.415 -22.297 -13.242 1 97.25 156 SER B C 1
ATOM 3228 O O . SER B 1 156 ? -1.768 -22.344 -12.062 1 97.25 156 SER B O 1
ATOM 3230 N N . ASP B 1 157 ? -0.305 -22.828 -13.711 1 97.19 157 ASP B N 1
ATOM 3231 C CA . ASP B 1 157 ? 0.583 -23.594 -12.844 1 97.19 157 ASP B CA 1
ATOM 3232 C C . ASP B 1 157 ? 1.337 -22.688 -11.883 1 97.19 157 ASP B C 1
ATOM 3234 O O . ASP B 1 157 ? 1.679 -23.094 -10.766 1 97.19 157 ASP B O 1
ATOM 3238 N N . ILE B 1 158 ? 1.593 -21.5 -12.352 1 98.31 158 ILE B N 1
ATOM 3239 C CA . ILE B 1 158 ? 2.338 -20.531 -11.555 1 98.31 158 ILE B CA 1
ATOM 3240 C C . ILE B 1 158 ? 1.568 -19.203 -11.492 1 98.31 158 ILE B C 1
ATOM 3242 O O . ILE B 1 158 ? 1.062 -18.734 -12.508 1 98.31 158 ILE B O 1
ATOM 3246 N N . LEU B 1 159 ? 1.411 -18.703 -10.305 1 98.5 159 LEU B N 1
ATOM 3247 C CA . LEU B 1 159 ? 0.818 -17.391 -10.102 1 98.5 159 LEU B CA 1
ATOM 3248 C C . LEU B 1 159 ? 1.882 -16.375 -9.703 1 98.5 159 LEU B C 1
ATOM 3250 O O . LEU B 1 159 ? 2.686 -16.625 -8.805 1 98.5 159 LEU B O 1
ATOM 3254 N N . ILE B 1 160 ? 1.957 -15.297 -10.406 1 98.62 160 ILE B N 1
ATOM 3255 C CA . ILE B 1 160 ? 2.848 -14.188 -10.078 1 98.62 160 ILE B CA 1
ATOM 3256 C C . ILE B 1 160 ? 2.027 -12.953 -9.719 1 98.62 160 ILE B C 1
ATOM 3258 O O . ILE B 1 160 ? 1.203 -12.492 -10.508 1 98.62 160 ILE B O 1
ATOM 3262 N N . LEU B 1 161 ? 2.186 -12.469 -8.5 1 98.06 161 LEU B N 1
ATOM 3263 C CA . LEU B 1 161 ? 1.424 -11.312 -8.039 1 98.06 161 LEU B CA 1
ATOM 3264 C C . LEU B 1 161 ? 2.354 -10.195 -7.578 1 98.06 161 LEU B C 1
ATOM 3266 O O . LEU B 1 161 ? 3.172 -10.398 -6.676 1 98.06 161 LEU B O 1
ATOM 3270 N N . ASP B 1 162 ? 2.26 -9.078 -8.195 1 95.81 162 ASP B N 1
ATOM 3271 C CA . ASP B 1 162 ? 3.072 -7.922 -7.84 1 95.81 162 ASP B CA 1
ATOM 3272 C C . ASP B 1 162 ? 2.33 -7.004 -6.871 1 95.81 162 ASP B C 1
ATOM 3274 O O . ASP B 1 162 ? 1.527 -6.168 -7.289 1 95.81 162 ASP B O 1
ATOM 3278 N N . GLU B 1 163 ? 2.611 -7.195 -5.582 1 92.88 163 GLU B N 1
ATOM 3279 C CA . GLU B 1 163 ? 2.086 -6.406 -4.473 1 92.88 163 GLU B CA 1
ATOM 3280 C C . GLU B 1 163 ? 0.562 -6.48 -4.414 1 92.88 163 GLU B C 1
ATOM 3282 O O . GLU B 1 163 ? -0.113 -5.449 -4.367 1 92.88 163 GLU B O 1
ATOM 3287 N N . PRO B 1 164 ? 0.055 -7.688 -4.258 1 94.62 164 PRO B N 1
ATOM 3288 C CA . PRO B 1 164 ? -1.397 -7.875 -4.305 1 94.62 164 PRO B CA 1
ATOM 3289 C C . PRO B 1 164 ? -2.098 -7.383 -3.041 1 94.62 164 PRO B C 1
ATOM 3291 O O . PRO B 1 164 ? -3.326 -7.277 -3.014 1 94.62 164 PRO B O 1
ATOM 3294 N N . THR B 1 165 ? -1.346 -7.055 -2.004 1 92.44 165 THR B N 1
ATOM 3295 C CA . THR B 1 165 ? -1.962 -6.707 -0.728 1 92.44 165 THR B CA 1
ATOM 3296 C C . THR B 1 165 ? -1.974 -5.195 -0.525 1 92.44 165 THR B C 1
ATOM 3298 O O . THR B 1 165 ? -2.52 -4.699 0.463 1 92.44 165 THR B O 1
ATOM 3301 N N . SER B 1 166 ? -1.432 -4.441 -1.418 1 84.81 166 SER B N 1
ATOM 3302 C CA . SER B 1 166 ? -1.14 -3.031 -1.193 1 84.81 166 SER B CA 1
ATOM 3303 C C . SER B 1 166 ? -2.418 -2.229 -0.975 1 84.81 166 SER B C 1
ATOM 3305 O O . SER B 1 166 ? -2.43 -1.267 -0.205 1 84.81 166 SER B O 1
ATOM 3307 N N . ALA B 1 167 ? -3.535 -2.596 -1.607 1 82.75 167 ALA B N 1
ATOM 3308 C CA . ALA B 1 167 ? -4.77 -1.817 -1.511 1 82.75 167 ALA B CA 1
ATOM 3309 C C . ALA B 1 167 ? -5.723 -2.426 -0.487 1 82.75 167 ALA B C 1
ATOM 3311 O O . ALA B 1 167 ? -6.848 -1.948 -0.317 1 82.75 167 ALA B O 1
ATOM 3312 N N . LEU B 1 168 ? -5.242 -3.424 0.232 1 89.56 168 LEU B N 1
ATOM 3313 C CA . LEU B 1 168 ? -6.133 -4.18 1.107 1 89.56 168 LEU B CA 1
ATOM 3314 C C . LEU B 1 168 ? -5.941 -3.766 2.562 1 89.56 168 LEU B C 1
ATOM 3316 O O . LEU B 1 168 ? -4.828 -3.447 2.982 1 89.56 168 LEU B O 1
ATOM 3320 N N . ASP B 1 169 ? -7.043 -3.764 3.283 1 88.5 169 ASP B N 1
ATOM 3321 C CA . ASP B 1 169 ? -6.926 -3.615 4.73 1 88.5 169 ASP B CA 1
ATOM 3322 C C . ASP B 1 169 ? -6.332 -4.871 5.367 1 88.5 169 ASP B C 1
ATOM 3324 O O . ASP B 1 169 ? -6.105 -5.871 4.684 1 88.5 169 ASP B O 1
ATOM 3328 N N . ILE B 1 170 ? -6.086 -4.797 6.621 1 88 170 ILE B N 1
ATOM 3329 C CA . ILE B 1 170 ? -5.348 -5.848 7.316 1 88 170 ILE B CA 1
ATOM 3330 C C . ILE B 1 170 ? -6.098 -7.172 7.195 1 88 170 ILE B C 1
ATOM 3332 O O . ILE B 1 170 ? -5.496 -8.203 6.875 1 88 170 ILE B O 1
ATOM 3336 N N . HIS B 1 171 ? -7.336 -7.191 7.379 1 89.81 171 HIS B N 1
ATOM 3337 C CA . HIS B 1 171 ? -8.133 -8.406 7.316 1 89.81 171 HIS B CA 1
ATOM 3338 C C . HIS B 1 171 ? -8.023 -9.07 5.949 1 89.81 171 HIS B C 1
ATOM 3340 O O . HIS B 1 171 ? -7.758 -10.273 5.852 1 89.81 171 HIS B O 1
ATOM 3346 N N . HIS B 1 172 ? -8.133 -8.336 4.977 1 91.62 172 HIS B N 1
ATOM 3347 C CA . HIS B 1 172 ? -8.133 -8.875 3.623 1 91.62 172 HIS B CA 1
ATOM 3348 C C . HIS B 1 172 ? -6.727 -9.258 3.182 1 91.62 172 HIS B C 1
ATOM 3350 O O . HIS B 1 172 ? -6.555 -10.125 2.326 1 91.62 172 HIS B O 1
ATOM 3356 N N . GLN B 1 173 ? -5.746 -8.57 3.719 1 93 173 GLN B N 1
ATOM 3357 C CA . GLN B 1 173 ? -4.371 -8.977 3.43 1 93 173 GLN B CA 1
ATOM 3358 C C . GLN B 1 173 ? -4.113 -10.406 3.875 1 93 173 GLN B C 1
ATOM 3360 O O . GLN B 1 173 ? -3.619 -11.227 3.096 1 93 173 GLN B O 1
ATOM 3365 N N . TYR B 1 174 ? -4.512 -10.688 5.105 1 91.88 174 TYR B N 1
ATOM 3366 C CA . TYR B 1 174 ? -4.285 -12.016 5.648 1 91.88 174 TYR B CA 1
ATOM 3367 C C . TYR B 1 174 ? -5.168 -13.047 4.949 1 91.88 174 TYR B C 1
ATOM 3369 O O . TYR B 1 174 ? -4.727 -14.164 4.668 1 91.88 174 TYR B O 1
ATOM 3377 N N . GLN B 1 175 ? -6.336 -12.648 4.648 1 93.69 175 GLN B N 1
ATOM 3378 C CA . GLN B 1 175 ? -7.238 -13.547 3.936 1 93.69 175 GLN B CA 1
ATOM 3379 C C . GLN B 1 175 ? -6.664 -13.938 2.576 1 93.69 175 GLN B C 1
ATOM 3381 O O . GLN B 1 175 ? -6.691 -15.109 2.197 1 93.69 175 GLN B O 1
ATOM 3386 N N . LEU B 1 176 ? -6.184 -12.969 1.901 1 95.94 176 LEU B N 1
ATOM 3387 C CA . LEU B 1 176 ? -5.609 -13.234 0.588 1 95.94 176 LEU B CA 1
ATOM 3388 C C . LEU B 1 176 ? -4.402 -14.164 0.701 1 95.94 176 LEU B C 1
ATOM 3390 O O . LEU B 1 176 ? -4.289 -15.133 -0.046 1 95.94 176 LEU B O 1
ATOM 3394 N N . MET B 1 177 ? -3.547 -13.883 1.584 1 96.75 177 MET B N 1
ATOM 3395 C CA . MET B 1 177 ? -2.344 -14.695 1.725 1 96.75 177 MET B CA 1
ATOM 3396 C C . MET B 1 177 ? -2.695 -16.109 2.176 1 96.75 177 MET B C 1
ATOM 3398 O O . MET B 1 177 ? -2.057 -17.078 1.755 1 96.75 177 MET B O 1
ATOM 3402 N N . GLU B 1 178 ? -3.678 -16.172 3.037 1 96.19 178 GLU B N 1
ATOM 3403 C CA . GLU B 1 178 ? -4.16 -17.5 3.426 1 96.19 178 GLU B CA 1
ATOM 3404 C C . GLU B 1 178 ? -4.691 -18.266 2.221 1 96.19 178 GLU B C 1
ATOM 3406 O O . GLU B 1 178 ? -4.402 -19.453 2.061 1 96.19 178 GLU B O 1
ATOM 3411 N N . LEU B 1 179 ? -5.422 -17.594 1.486 1 97.06 179 LEU B N 1
ATOM 3412 C CA . LEU B 1 179 ? -5.973 -18.188 0.273 1 97.06 179 LEU B CA 1
ATOM 3413 C C . LEU B 1 179 ? -4.863 -18.688 -0.641 1 97.06 179 LEU B C 1
ATOM 3415 O O . LEU B 1 179 ? -4.91 -19.828 -1.115 1 97.06 179 LEU B O 1
ATOM 3419 N N . LEU B 1 180 ? -3.871 -17.922 -0.893 1 98 180 LEU B N 1
ATOM 3420 C CA . LEU B 1 180 ? -2.752 -18.297 -1.754 1 98 180 LEU B CA 1
ATOM 3421 C C . LEU B 1 180 ? -1.955 -19.438 -1.146 1 98 180 LEU B C 1
ATOM 3423 O O . LEU B 1 180 ? -1.544 -20.359 -1.856 1 98 180 LEU B O 1
ATOM 3427 N N . SER B 1 181 ? -1.749 -19.359 0.134 1 98 181 SER B N 1
ATOM 3428 C CA . SER B 1 181 ? -1.04 -20.422 0.835 1 98 181 SER B CA 1
ATOM 3429 C C . SER B 1 181 ? -1.782 -21.75 0.722 1 98 181 SER B C 1
ATOM 3431 O O . SER B 1 181 ? -1.179 -22.781 0.42 1 98 181 SER B O 1
ATOM 3433 N N . ASP B 1 182 ? -3.07 -21.719 0.962 1 97.62 182 ASP B N 1
ATOM 3434 C CA . ASP B 1 182 ? -3.898 -22.906 0.844 1 97.62 182 ASP B CA 1
ATOM 3435 C C . ASP B 1 182 ? -3.84 -23.484 -0.571 1 97.62 182 ASP B C 1
ATOM 3437 O O . ASP B 1 182 ? -3.723 -24.688 -0.751 1 97.62 182 ASP B O 1
ATOM 3441 N N . LEU B 1 183 ? -3.965 -22.594 -1.485 1 97.19 183 LEU B N 1
ATOM 3442 C CA . LEU B 1 183 ? -3.881 -23.016 -2.881 1 97.19 183 LEU B CA 1
ATOM 3443 C C . LEU B 1 183 ? -2.553 -23.719 -3.16 1 97.19 183 LEU B C 1
ATOM 3445 O O . LEU B 1 183 ? -2.523 -24.797 -3.756 1 97.19 183 LEU B O 1
ATOM 3449 N N . ASN B 1 184 ? -1.496 -23.094 -2.744 1 98.19 184 ASN B N 1
ATOM 3450 C CA . ASN B 1 184 ? -0.161 -23.656 -2.912 1 98.19 184 ASN B CA 1
ATOM 3451 C C . ASN B 1 184 ? -0.051 -25.031 -2.27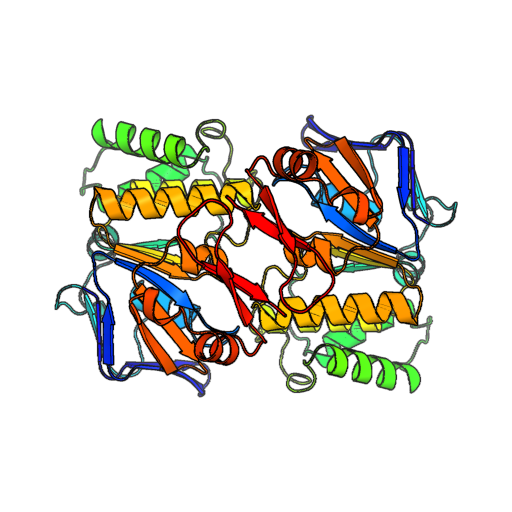3 1 98.19 184 ASN B C 1
ATOM 3453 O O . ASN B 1 184 ? 0.425 -25.969 -2.906 1 98.19 184 ASN B O 1
ATOM 3457 N N . GLN B 1 185 ? -0.513 -25.172 -1.107 1 97.25 185 GLN B N 1
ATOM 3458 C CA . GLN B 1 185 ? -0.381 -26.406 -0.339 1 97.25 185 GLN B CA 1
ATOM 3459 C C . GLN B 1 185 ? -1.254 -27.516 -0.923 1 97.25 185 GLN B C 1
ATOM 3461 O O . GLN B 1 185 ? -0.827 -28.656 -1.012 1 97.25 185 GLN B O 1
ATOM 3466 N N . LYS B 1 186 ? -2.396 -27.172 -1.354 1 96.69 186 LYS B N 1
ATOM 3467 C CA . LYS B 1 186 ? -3.367 -28.172 -1.8 1 96.69 186 LYS B CA 1
ATOM 3468 C C . LYS B 1 186 ? -3.078 -28.609 -3.23 1 96.69 186 LYS B C 1
ATOM 3470 O O . LYS B 1 186 ? -3.312 -29.766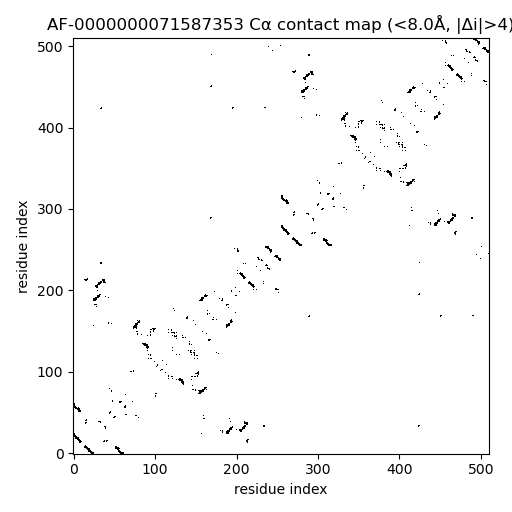 -3.584 1 96.69 186 LYS B O 1
ATOM 3475 N N . THR B 1 187 ? -2.582 -27.719 -4.023 1 96.25 187 THR B N 1
ATOM 3476 C CA . THR B 1 187 ? -2.479 -28.031 -5.441 1 96.25 187 THR B CA 1
ATOM 3477 C C . THR B 1 187 ? -1.017 -28.172 -5.859 1 96.25 187 THR B C 1
ATOM 3479 O O . THR B 1 187 ? -0.719 -28.734 -6.922 1 96.25 187 THR B O 1
ATOM 3482 N N . GLY B 1 188 ? -0.169 -27.594 -5.094 1 96.31 188 GLY B N 1
ATOM 3483 C CA . GLY B 1 188 ? 1.242 -27.609 -5.449 1 96.31 188 GLY B CA 1
ATOM 3484 C C . GLY B 1 188 ? 1.611 -26.547 -6.465 1 96.31 188 GLY B C 1
ATOM 3485 O O . GLY B 1 188 ? 2.746 -26.516 -6.949 1 96.31 188 GLY B O 1
ATOM 3486 N N . LYS B 1 189 ? 0.697 -25.688 -6.809 1 96.5 189 LYS B N 1
ATOM 3487 C CA . LYS B 1 189 ? 0.965 -24.594 -7.75 1 96.5 189 LYS B CA 1
ATOM 3488 C C . LYS B 1 189 ? 1.985 -23.625 -7.184 1 96.5 189 LYS B C 1
ATOM 3490 O O . LYS B 1 189 ? 1.96 -23.312 -5.988 1 96.5 189 LYS B O 1
ATOM 3495 N N . GLY B 1 190 ? 2.859 -23.156 -8.094 1 97.94 190 GLY B N 1
ATOM 3496 C CA . GLY B 1 190 ? 3.836 -22.156 -7.672 1 97.94 190 GLY B CA 1
ATOM 3497 C C . GLY B 1 190 ? 3.25 -20.766 -7.527 1 97.94 190 GLY B C 1
ATOM 3498 O O . GLY B 1 190 ? 2.402 -20.359 -8.32 1 97.94 190 GLY B O 1
ATOM 3499 N N . ILE B 1 191 ? 3.689 -20.109 -6.496 1 98.56 191 ILE B N 1
ATOM 3500 C CA . ILE B 1 191 ? 3.264 -18.734 -6.27 1 98.56 191 ILE B CA 1
ATOM 3501 C C . ILE B 1 191 ? 4.484 -17.859 -6.035 1 98.56 191 ILE B C 1
ATOM 3503 O O . ILE B 1 191 ? 5.359 -18.188 -5.234 1 98.56 191 ILE B O 1
ATOM 3507 N N . ILE B 1 192 ? 4.594 -16.828 -6.797 1 98.69 192 ILE B N 1
ATOM 3508 C CA . ILE B 1 192 ? 5.605 -15.789 -6.625 1 98.69 192 ILE B CA 1
ATOM 3509 C C . ILE B 1 192 ? 4.93 -14.461 -6.312 1 98.69 192 ILE B C 1
ATOM 3511 O O . ILE B 1 192 ? 4.16 -13.938 -7.125 1 98.69 192 ILE B O 1
ATOM 3515 N N . VAL B 1 193 ? 5.207 -13.914 -5.152 1 98.19 193 VAL B N 1
ATOM 3516 C CA . VAL B 1 193 ? 4.48 -12.719 -4.742 1 98.19 193 VAL B CA 1
ATOM 3517 C C . VAL B 1 193 ? 5.453 -11.695 -4.156 1 98.19 193 VAL B C 1
ATOM 3519 O O . VAL B 1 193 ? 6.371 -12.055 -3.416 1 98.19 193 VAL B O 1
ATOM 3522 N N . ILE B 1 194 ? 5.328 -10.484 -4.582 1 96.19 194 ILE B N 1
ATOM 3523 C CA . ILE B 1 194 ? 6.059 -9.383 -3.957 1 96.19 194 ILE B CA 1
ATOM 3524 C C . ILE B 1 194 ? 5.273 -8.859 -2.758 1 96.19 194 ILE B C 1
ATOM 3526 O O . ILE B 1 194 ? 4.098 -8.508 -2.883 1 96.19 194 ILE B O 1
ATOM 3530 N N . LEU B 1 195 ? 5.918 -8.82 -1.573 1 92.81 195 LEU B N 1
ATOM 3531 C CA . LEU B 1 195 ? 5.309 -8.281 -0.362 1 92.81 195 LEU B CA 1
ATOM 3532 C C . LEU B 1 195 ? 6.23 -7.262 0.301 1 92.81 195 LEU B C 1
ATOM 3534 O O . LEU B 1 195 ? 7.453 -7.422 0.285 1 92.81 195 LEU B O 1
ATOM 3538 N N . HIS B 1 196 ? 5.586 -6.336 0.961 1 86.06 196 HIS B N 1
ATOM 3539 C CA . HIS B 1 196 ? 6.34 -5.395 1.781 1 86.06 196 HIS B CA 1
ATOM 3540 C C . HIS B 1 196 ? 6.188 -5.711 3.266 1 86.06 196 HIS B C 1
ATOM 3542 O O . HIS B 1 196 ? 6.961 -5.223 4.09 1 86.06 196 HIS B O 1
ATOM 3548 N N . ASP B 1 197 ? 5.27 -6.496 3.572 1 87.12 197 ASP B N 1
ATOM 3549 C CA . ASP B 1 197 ? 5 -6.812 4.973 1 87.12 197 ASP B CA 1
ATOM 3550 C C . ASP B 1 197 ? 5.836 -8.008 5.434 1 87.12 197 ASP B C 1
ATOM 3552 O O . ASP B 1 197 ? 5.629 -9.133 4.973 1 87.12 197 ASP B O 1
ATOM 3556 N N . LEU B 1 198 ? 6.586 -7.738 6.398 1 87.19 198 LEU B N 1
ATOM 3557 C CA . LEU B 1 198 ? 7.523 -8.734 6.895 1 87.19 198 LEU B CA 1
ATOM 3558 C C . LEU B 1 198 ? 6.789 -9.875 7.59 1 87.19 198 LEU B C 1
ATOM 3560 O O . LEU B 1 198 ? 7.164 -11.039 7.449 1 87.19 198 LEU B O 1
ATOM 3564 N N . ASN B 1 199 ? 5.844 -9.594 8.312 1 89.38 199 ASN B N 1
ATOM 3565 C CA . ASN B 1 199 ? 5.152 -10.625 9.078 1 89.38 199 ASN B CA 1
ATOM 3566 C C . ASN B 1 199 ? 4.301 -11.523 8.18 1 89.38 199 ASN B C 1
ATOM 3568 O O . ASN B 1 199 ? 4.168 -12.719 8.438 1 89.38 199 ASN B O 1
ATOM 3572 N N . LEU B 1 200 ? 3.725 -10.93 7.18 1 91 200 LEU B N 1
ATOM 3573 C CA . LEU B 1 200 ? 3.08 -11.773 6.176 1 91 200 LEU B CA 1
ATOM 3574 C C . LEU B 1 200 ? 4.09 -12.711 5.531 1 91 200 LEU B C 1
ATOM 3576 O O . LEU B 1 200 ? 3.795 -13.891 5.312 1 91 200 LEU B O 1
ATOM 3580 N N . THR B 1 201 ? 5.223 -12.195 5.254 1 92.69 201 THR B N 1
ATOM 3581 C CA . THR B 1 201 ? 6.285 -12.984 4.641 1 92.69 201 THR B CA 1
ATOM 3582 C C . THR B 1 201 ? 6.695 -14.141 5.551 1 92.69 201 THR B C 1
ATOM 3584 O O . THR B 1 201 ? 6.715 -15.297 5.121 1 92.69 201 THR B O 1
ATOM 3587 N N . LEU B 1 202 ? 6.922 -13.859 6.766 1 90.81 202 LEU B N 1
ATOM 3588 C CA . LEU B 1 202 ? 7.398 -14.859 7.715 1 90.81 202 LEU B CA 1
ATOM 3589 C C . LEU B 1 202 ? 6.336 -15.922 7.961 1 90.81 202 LEU B C 1
ATOM 3591 O O . LEU B 1 202 ? 6.664 -17.078 8.227 1 90.81 202 LEU B O 1
ATOM 3595 N N . ARG B 1 203 ? 5.176 -15.539 7.805 1 91 203 ARG B N 1
ATOM 3596 C CA . ARG B 1 203 ? 4.082 -16.453 8.125 1 91 203 ARG B CA 1
ATOM 3597 C C . ARG B 1 203 ? 3.803 -17.406 6.961 1 91 203 ARG B C 1
ATOM 3599 O O . ARG B 1 203 ? 3.496 -18.578 7.172 1 91 203 ARG B O 1
ATOM 3606 N N . TYR B 1 204 ? 3.994 -16.875 5.77 1 95 204 TYR B N 1
ATOM 3607 C CA . TYR B 1 204 ? 3.395 -17.641 4.68 1 95 204 TYR B CA 1
ATOM 3608 C C . TYR B 1 204 ? 4.461 -18.125 3.701 1 95 204 TYR B C 1
ATOM 3610 O O . TYR B 1 204 ? 4.266 -19.125 3.002 1 95 204 TYR B O 1
ATOM 3618 N N . ALA B 1 205 ? 5.547 -17.516 3.59 1 96.44 205 ALA B N 1
ATOM 3619 C CA . ALA B 1 205 ? 6.535 -17.828 2.564 1 96.44 205 ALA B CA 1
ATOM 3620 C C . ALA B 1 205 ? 7.195 -19.172 2.834 1 96.44 205 ALA B C 1
ATOM 3622 O O . ALA B 1 205 ? 7.508 -19.5 3.982 1 96.44 205 ALA B O 1
ATOM 3623 N N . THR B 1 206 ? 7.395 -19.984 1.823 1 97.31 206 THR B N 1
ATOM 3624 C CA . THR B 1 206 ? 8.234 -21.172 1.903 1 97.31 206 THR B CA 1
ATOM 3625 C C . THR B 1 206 ? 9.633 -20.875 1.381 1 97.31 206 THR B C 1
ATOM 3627 O O . THR B 1 206 ? 10.617 -21.438 1.882 1 97.31 206 THR B O 1
ATOM 3630 N N . ASP B 1 207 ? 9.695 -20.047 0.377 1 97.75 207 ASP B N 1
ATOM 3631 C CA . ASP B 1 207 ? 10.945 -19.625 -0.238 1 97.75 207 ASP B CA 1
ATOM 3632 C C . ASP B 1 207 ? 11.039 -18.094 -0.306 1 97.75 207 ASP B C 1
ATOM 3634 O O . ASP B 1 207 ? 10.016 -17.406 -0.298 1 97.75 207 ASP B O 1
ATOM 3638 N N . ILE B 1 208 ? 12.32 -17.625 -0.378 1 96.62 208 ILE B N 1
ATOM 3639 C CA . ILE B 1 208 ? 12.547 -16.188 -0.382 1 96.62 208 ILE B CA 1
ATOM 3640 C C . ILE B 1 208 ? 13.539 -15.828 -1.485 1 96.62 208 ILE B C 1
ATOM 3642 O O . ILE B 1 208 ? 14.539 -16.531 -1.688 1 96.62 208 ILE B O 1
ATOM 3646 N N . ILE B 1 209 ? 13.234 -14.766 -2.17 1 97.25 209 ILE B N 1
ATOM 3647 C CA . ILE B 1 209 ? 14.188 -14.062 -3.025 1 97.25 209 ILE B CA 1
ATOM 3648 C C . ILE B 1 209 ? 14.32 -12.617 -2.564 1 97.25 209 ILE B C 1
ATOM 3650 O O . ILE B 1 209 ? 13.352 -11.852 -2.605 1 97.25 209 ILE B O 1
ATOM 3654 N N . ALA B 1 210 ? 15.453 -12.281 -2.088 1 95.06 210 ALA B N 1
ATOM 3655 C CA . ALA B 1 210 ? 15.703 -10.906 -1.668 1 95.06 210 ALA B CA 1
ATOM 3656 C C . ALA B 1 210 ? 16.609 -10.18 -2.666 1 95.06 210 ALA B C 1
ATOM 3658 O O . ALA B 1 210 ? 17.672 -10.688 -3.027 1 95.06 210 ALA B O 1
ATOM 3659 N N . LEU B 1 211 ? 16.109 -9.039 -3.072 1 94 211 LEU B N 1
ATOM 3660 C CA . LEU B 1 211 ? 16.875 -8.227 -4.012 1 94 211 LEU B CA 1
ATOM 3661 C C . LEU B 1 211 ? 17.438 -6.988 -3.32 1 94 211 LEU B C 1
ATOM 3663 O O . LEU B 1 211 ? 16.781 -6.402 -2.449 1 94 211 LEU B O 1
ATOM 3667 N N . LYS B 1 212 ? 18.625 -6.68 -3.67 1 90.25 212 LYS B N 1
ATOM 3668 C CA . LYS B 1 212 ? 19.297 -5.465 -3.223 1 90.25 212 LYS B CA 1
ATOM 3669 C C . LYS B 1 212 ? 20.078 -4.816 -4.363 1 90.25 212 LYS B C 1
ATOM 3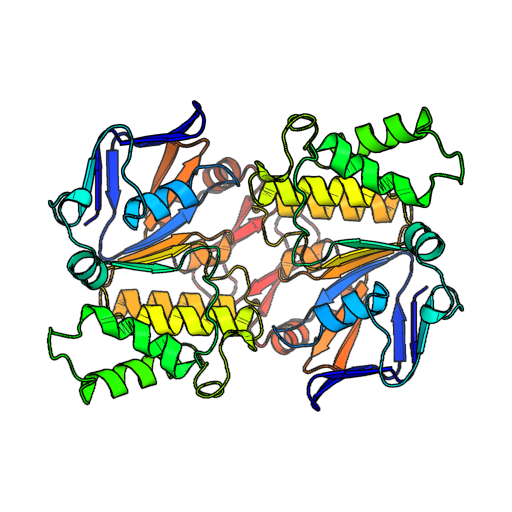671 O O . LYS B 1 212 ? 21 -5.414 -4.906 1 90.25 212 LYS B O 1
ATOM 3676 N N . SER B 1 213 ? 19.688 -3.619 -4.723 1 88.25 213 SER B N 1
ATOM 3677 C CA . SER B 1 213 ? 20.359 -2.828 -5.758 1 88.25 213 SER B CA 1
ATOM 3678 C C . SER B 1 213 ? 20.453 -3.605 -7.066 1 88.25 213 SER B C 1
ATOM 3680 O O . SER B 1 213 ? 21.516 -3.627 -7.703 1 88.25 213 SER B O 1
ATOM 3682 N N . GLY B 1 214 ? 19.438 -4.328 -7.359 1 92.69 214 GLY B N 1
ATOM 3683 C CA . GLY B 1 214 ? 19.359 -4.996 -8.648 1 92.69 214 GLY B CA 1
ATOM 3684 C C . GLY B 1 214 ? 19.953 -6.391 -8.633 1 92.69 214 GLY B C 1
ATOM 3685 O O . GLY B 1 214 ? 19.906 -7.109 -9.633 1 92.69 214 GLY B O 1
ATOM 3686 N N . ASP B 1 215 ? 20.531 -6.758 -7.48 1 95.06 215 ASP B N 1
ATOM 3687 C CA . ASP B 1 215 ? 21.172 -8.07 -7.359 1 95.06 215 ASP B CA 1
ATOM 3688 C C . ASP B 1 215 ? 20.406 -8.961 -6.391 1 95.06 215 ASP B C 1
ATOM 3690 O O . ASP B 1 215 ? 19.672 -8.469 -5.52 1 95.06 215 ASP B O 1
ATOM 3694 N N . ILE B 1 216 ? 20.578 -10.273 -6.57 1 95.94 216 ILE B N 1
ATOM 3695 C CA . ILE B 1 216 ? 20.031 -11.211 -5.598 1 95.94 216 ILE B CA 1
ATOM 3696 C C . ILE B 1 216 ? 20.891 -11.203 -4.336 1 95.94 216 ILE B C 1
ATOM 3698 O O . ILE B 1 216 ? 22.031 -11.664 -4.352 1 95.94 216 ILE B O 1
ATOM 3702 N N . ALA B 1 217 ? 20.359 -10.719 -3.301 1 92.56 217 ALA B N 1
ATOM 3703 C CA . ALA B 1 217 ? 21.078 -10.648 -2.029 1 92.56 217 ALA B CA 1
ATOM 3704 C C . ALA B 1 217 ? 20.906 -11.945 -1.24 1 92.56 217 ALA B C 1
ATOM 3706 O O . ALA B 1 217 ? 21.797 -12.328 -0.469 1 92.56 217 ALA B O 1
ATOM 3707 N N . PHE B 1 218 ? 19.797 -12.555 -1.398 1 92.81 218 PHE B N 1
ATOM 3708 C CA . PHE B 1 218 ? 19.5 -13.805 -0.713 1 92.81 218 PHE B CA 1
ATOM 3709 C C . PHE B 1 218 ? 18.484 -14.625 -1.503 1 92.81 218 PHE B C 1
ATOM 3711 O O . PHE B 1 218 ? 17.547 -14.07 -2.09 1 92.81 218 PHE B O 1
ATOM 3718 N N . HIS B 1 219 ? 18.734 -15.828 -1.593 1 95.69 219 HIS B N 1
ATOM 3719 C CA . HIS B 1 219 ? 17.812 -16.812 -2.146 1 95.69 219 HIS B CA 1
ATOM 3720 C C . HIS B 1 219 ? 17.844 -18.109 -1.362 1 95.69 219 HIS B C 1
ATOM 3722 O O . HIS B 1 219 ? 18.906 -18.734 -1.245 1 95.69 219 HIS B O 1
ATOM 3728 N N . GLY B 1 220 ? 16.688 -18.5 -0.835 1 95.06 220 GLY B N 1
ATOM 3729 C CA . GLY B 1 220 ? 16.656 -19.719 -0.042 1 95.06 220 GLY B CA 1
ATOM 3730 C C . GLY B 1 220 ? 15.328 -19.922 0.674 1 95.06 220 GLY B C 1
ATOM 3731 O O . GLY B 1 220 ? 14.336 -19.266 0.355 1 95.06 220 GLY B O 1
ATOM 3732 N N . LYS B 1 221 ? 15.352 -20.906 1.564 1 96.19 221 LYS B N 1
ATOM 3733 C CA . LYS B 1 221 ? 14.156 -21.219 2.344 1 96.19 221 LYS B CA 1
ATOM 3734 C C . LYS B 1 221 ? 13.828 -20.109 3.33 1 96.19 221 LYS B C 1
ATOM 3736 O O . LYS B 1 221 ? 14.727 -19.422 3.826 1 96.19 221 LYS B O 1
ATOM 3741 N N . ALA B 1 222 ? 12.539 -19.969 3.629 1 93.38 222 ALA B N 1
ATOM 3742 C CA . ALA B 1 222 ? 12.047 -18.875 4.465 1 93.38 222 ALA B CA 1
ATOM 3743 C C . ALA B 1 222 ? 12.648 -18.938 5.867 1 93.38 222 ALA B C 1
ATOM 3745 O O . ALA B 1 222 ? 12.914 -17.906 6.484 1 93.38 222 ALA B O 1
ATOM 3746 N N . HIS B 1 223 ? 12.891 -20.109 6.352 1 91.19 223 HIS B N 1
ATOM 3747 C CA . HIS B 1 223 ? 13.383 -20.25 7.715 1 91.19 223 HIS B CA 1
ATOM 3748 C C . HIS B 1 223 ? 14.773 -19.641 7.863 1 91.19 223 HIS B C 1
ATOM 3750 O O . HIS B 1 223 ? 15.188 -19.297 8.969 1 91.19 223 HIS B O 1
ATOM 3756 N N . HIS B 1 224 ? 15.445 -19.469 6.727 1 90.19 224 HIS B N 1
ATOM 3757 C CA . HIS B 1 224 ? 16.766 -18.844 6.758 1 90.19 224 HIS B CA 1
ATOM 3758 C C . HIS B 1 224 ? 16.641 -17.344 7.039 1 90.19 224 HIS B C 1
ATOM 3760 O O . HIS B 1 224 ? 17.625 -16.703 7.414 1 90.19 224 HIS B O 1
ATOM 3766 N N . LEU B 1 225 ? 15.461 -16.797 6.895 1 86.94 225 LEU B N 1
ATOM 3767 C CA . LEU B 1 225 ? 15.227 -15.383 7.156 1 86.94 225 LEU B CA 1
ATOM 3768 C C . LEU B 1 225 ? 15.023 -15.133 8.648 1 86.94 225 LEU B C 1
ATOM 3770 O O . LEU B 1 225 ? 15 -13.984 9.094 1 86.94 225 LEU B O 1
ATOM 3774 N N . LEU B 1 226 ? 14.898 -16.219 9.391 1 90.06 226 LEU B N 1
ATOM 3775 C CA . LEU B 1 226 ? 14.75 -16.078 10.836 1 90.06 226 LEU B CA 1
ATOM 3776 C C . LEU B 1 226 ? 16.078 -15.719 11.492 1 90.06 226 LEU B C 1
ATOM 3778 O O . LEU B 1 226 ? 16.594 -16.469 12.328 1 90.06 226 LEU B O 1
ATOM 3782 N N . ASP B 1 227 ? 16.641 -14.711 11.039 1 91.5 227 ASP B N 1
ATOM 3783 C CA . ASP B 1 227 ? 17.906 -14.109 11.438 1 91.5 227 ASP B CA 1
ATOM 3784 C C . ASP B 1 227 ? 17.797 -12.594 11.516 1 91.5 227 ASP B C 1
ATOM 3786 O O . ASP B 1 227 ? 17.75 -11.914 10.484 1 91.5 227 ASP B O 1
ATOM 3790 N N . GLU B 1 228 ? 17.844 -12.078 12.75 1 92.06 228 GLU B N 1
ATOM 3791 C CA . GLU B 1 228 ? 17.625 -10.656 12.992 1 92.06 228 GLU B CA 1
ATOM 3792 C C . GLU B 1 228 ? 18.641 -9.812 12.211 1 92.06 228 GLU B C 1
ATOM 3794 O O . GLU B 1 228 ? 18.297 -8.758 11.68 1 92.06 228 GLU B O 1
ATOM 3799 N N . THR B 1 229 ? 19.828 -10.289 12.211 1 92.69 229 THR B N 1
ATOM 3800 C CA . THR B 1 229 ? 20.891 -9.562 11.516 1 92.69 229 THR B CA 1
ATOM 3801 C C . THR B 1 229 ? 20.609 -9.5 10.016 1 92.69 229 THR B C 1
ATOM 3803 O O . THR B 1 229 ? 20.688 -8.438 9.406 1 92.69 229 THR B O 1
ATOM 3806 N N . LEU B 1 230 ? 20.266 -10.609 9.484 1 89.06 230 LEU B N 1
ATOM 3807 C CA . LEU B 1 230 ? 19.969 -10.688 8.055 1 89.06 230 LEU B CA 1
ATOM 3808 C C . LEU B 1 230 ? 18.781 -9.797 7.695 1 89.06 230 LEU B C 1
ATOM 3810 O O . LEU B 1 230 ? 18.844 -9.039 6.727 1 89.06 230 LEU B O 1
ATOM 3814 N N . LEU B 1 231 ? 17.766 -9.867 8.508 1 88.44 231 LEU B N 1
ATOM 3815 C CA . LEU B 1 231 ? 16.562 -9.086 8.258 1 88.44 231 LEU B CA 1
ATOM 3816 C C . LEU B 1 231 ? 16.859 -7.59 8.375 1 88.44 231 LEU B C 1
ATOM 3818 O O . LEU B 1 231 ? 16.438 -6.805 7.527 1 88.44 231 LEU B O 1
ATOM 3822 N N . SER B 1 232 ? 17.562 -7.25 9.391 1 90.62 232 SER B N 1
ATOM 3823 C CA . SER B 1 232 ? 17.891 -5.848 9.617 1 90.62 232 SER B CA 1
ATOM 3824 C C . SER B 1 232 ? 18.703 -5.273 8.469 1 90.62 232 SER B C 1
ATOM 3826 O O . SER B 1 232 ? 18.484 -4.137 8.047 1 90.62 232 SER B O 1
ATOM 3828 N N . ASP B 1 233 ? 19.547 -6.086 7.977 1 88.06 233 ASP B N 1
ATOM 3829 C CA . ASP B 1 233 ? 20.375 -5.668 6.848 1 88.06 233 ASP B CA 1
ATOM 3830 C C . ASP B 1 233 ? 19.547 -5.539 5.574 1 88.06 233 ASP B C 1
ATOM 3832 O O . ASP B 1 233 ? 19.672 -4.562 4.836 1 88.06 233 ASP B O 1
ATOM 3836 N N . LEU B 1 234 ? 18.703 -6.473 5.355 1 83.88 234 LEU B N 1
ATOM 3837 C CA . LEU B 1 234 ? 17.891 -6.52 4.148 1 83.88 234 LEU B CA 1
ATOM 3838 C C . LEU B 1 234 ? 16.922 -5.332 4.094 1 83.88 234 LEU B C 1
ATOM 3840 O O . LEU B 1 234 ? 16.719 -4.75 3.027 1 83.88 234 LEU B O 1
ATOM 3844 N N . TYR B 1 235 ? 16.438 -4.977 5.289 1 84.44 235 TYR B N 1
ATOM 3845 C CA . TYR B 1 235 ? 15.406 -3.941 5.316 1 84.44 235 TYR B CA 1
ATOM 3846 C C . TYR B 1 235 ? 15.984 -2.602 5.742 1 84.44 235 TYR B C 1
ATOM 3848 O O . TYR B 1 235 ? 15.281 -1.592 5.781 1 84.44 235 TYR B O 1
ATOM 3856 N N . THR B 1 236 ? 17.25 -2.611 6.055 1 85.12 236 THR B N 1
ATOM 3857 C CA . THR B 1 236 ? 17.953 -1.415 6.5 1 85.12 236 THR B CA 1
ATOM 3858 C C . THR B 1 236 ? 17.234 -0.769 7.68 1 85.12 236 THR B C 1
ATOM 3860 O O . THR B 1 236 ? 17.062 0.451 7.715 1 85.12 236 THR B O 1
ATOM 3863 N N . THR B 1 237 ? 16.734 -1.589 8.5 1 87 237 THR B N 1
ATOM 3864 C CA . THR B 1 237 ? 16.047 -1.193 9.719 1 87 237 THR B CA 1
ATOM 3865 C C . THR B 1 237 ? 16.266 -2.219 10.828 1 87 237 THR B C 1
ATOM 3867 O O . THR B 1 237 ? 16.422 -3.412 10.555 1 87 237 THR B O 1
ATOM 3870 N N . SER B 1 238 ? 16.312 -1.745 12.016 1 90.19 238 SER B N 1
ATOM 3871 C CA . SER B 1 238 ? 16.484 -2.66 13.141 1 90.19 238 SER B CA 1
ATOM 3872 C C . SER B 1 238 ? 15.234 -3.521 13.344 1 90.19 238 SER B C 1
ATOM 3874 O O . SER B 1 238 ? 14.148 -3.002 13.594 1 90.19 238 SER B O 1
ATOM 3876 N N . ILE B 1 239 ? 15.445 -4.832 13.211 1 89.56 239 ILE B N 1
ATOM 3877 C CA . ILE B 1 239 ? 14.336 -5.777 13.32 1 89.56 239 ILE B CA 1
ATOM 3878 C C . ILE B 1 239 ? 14.648 -6.812 14.398 1 89.56 239 ILE B C 1
ATOM 3880 O O . ILE B 1 239 ? 15.766 -7.328 14.469 1 89.56 239 ILE B O 1
ATOM 3884 N N . LYS B 1 240 ? 13.742 -7.078 15.195 1 90.5 240 LYS B N 1
ATOM 3885 C CA . LYS B 1 240 ? 13.82 -8.133 16.203 1 90.5 240 LYS B CA 1
ATOM 3886 C C . LYS B 1 240 ? 12.773 -9.211 15.953 1 90.5 240 LYS B C 1
ATOM 3888 O O . LYS B 1 240 ? 11.688 -8.93 15.438 1 90.5 240 LYS B O 1
ATOM 3893 N N . LEU B 1 241 ? 13.188 -10.406 16.297 1 90.44 241 LEU B N 1
ATOM 3894 C CA . LEU B 1 241 ? 12.281 -11.539 16.172 1 90.44 241 LEU B CA 1
ATOM 3895 C C . LEU B 1 241 ? 11.828 -12.023 17.531 1 90.44 241 LEU B C 1
ATOM 3897 O O . LEU B 1 241 ? 12.648 -12.242 18.422 1 90.44 241 LEU B O 1
ATOM 3901 N N . ILE B 1 242 ? 10.492 -12.117 17.625 1 86.62 242 ILE B N 1
ATOM 3902 C CA . ILE B 1 242 ? 9.945 -12.617 18.891 1 86.62 242 ILE B CA 1
ATOM 3903 C C . ILE B 1 242 ? 8.992 -13.773 18.609 1 86.62 242 ILE B C 1
ATOM 3905 O O . ILE B 1 242 ? 8.578 -13.984 17.469 1 86.62 242 ILE B O 1
ATOM 3909 N N . ASP B 1 243 ? 8.719 -14.555 19.672 1 84.38 243 ASP B N 1
ATOM 3910 C CA . ASP B 1 243 ? 7.777 -15.664 19.516 1 84.38 243 ASP B CA 1
ATOM 3911 C C . ASP B 1 243 ? 6.344 -15.156 19.406 1 84.38 243 ASP B C 1
ATOM 3913 O O . ASP B 1 243 ? 5.961 -14.219 20.125 1 84.38 243 ASP B O 1
ATOM 3917 N N . HIS B 1 244 ? 5.645 -15.703 18.5 1 81.56 244 HIS B N 1
ATOM 3918 C CA . HIS B 1 244 ? 4.211 -15.43 18.5 1 81.56 244 HIS B CA 1
ATOM 3919 C C . HIS B 1 244 ? 3.543 -15.953 19.766 1 81.56 244 HIS B C 1
ATOM 3921 O O . HIS B 1 244 ? 3.863 -17.047 20.234 1 81.56 244 HIS B O 1
ATOM 3927 N N . PRO B 1 245 ? 2.641 -15.234 20.312 1 77.69 245 PRO B N 1
ATOM 3928 C CA . PRO B 1 245 ? 2.07 -15.625 21.594 1 77.69 245 PRO B CA 1
ATOM 3929 C C . PRO B 1 245 ? 1.189 -16.875 21.516 1 77.69 245 PRO B C 1
ATOM 3931 O O . PRO B 1 245 ? 1.053 -17.609 22.484 1 77.69 245 PRO B O 1
ATOM 3934 N N . GLU B 1 246 ? 0.65 -17.141 20.281 1 81.62 246 GLU B N 1
ATOM 3935 C CA . GLU B 1 246 ? -0.323 -18.234 20.172 1 81.62 246 GLU B CA 1
ATOM 3936 C C . GLU B 1 246 ? 0.144 -19.297 19.188 1 81.62 246 GLU B C 1
ATOM 3938 O O . GLU B 1 246 ? -0.312 -20.438 19.234 1 81.62 246 GLU B O 1
ATOM 3943 N N . HIS B 1 247 ? 0.966 -18.859 18.297 1 78.31 247 HIS B N 1
ATOM 3944 C CA . HIS B 1 247 ? 1.369 -19.781 17.25 1 78.31 247 HIS B CA 1
ATOM 3945 C C . HIS B 1 247 ? 2.875 -20.016 17.266 1 78.31 247 HIS B C 1
ATOM 3947 O O . HIS B 1 247 ? 3.627 -19.203 17.828 1 78.31 247 HIS B O 1
ATOM 3953 N N . ASN B 1 248 ? 3.156 -21.094 16.656 1 77 248 ASN B N 1
ATOM 3954 C CA . ASN B 1 248 ? 4.562 -21.484 16.641 1 77 248 ASN B CA 1
ATOM 3955 C C . ASN B 1 248 ? 5.312 -20.859 15.477 1 77 248 ASN B C 1
ATOM 3957 O O . ASN B 1 248 ? 5.781 -21.578 14.586 1 77 248 ASN B O 1
ATOM 3961 N N . HIS B 1 249 ? 5.328 -19.594 15.508 1 79.88 249 HIS B N 1
ATOM 3962 C CA . HIS B 1 249 ? 6.148 -18.906 14.516 1 79.88 249 HIS B CA 1
ATOM 3963 C C . HIS B 1 249 ? 6.66 -17.578 15.055 1 79.88 249 HIS B C 1
ATOM 3965 O O . HIS B 1 249 ? 6.188 -17.109 16.094 1 79.88 249 HIS B O 1
ATOM 3971 N N . LYS B 1 250 ? 7.605 -17.094 14.398 1 83.38 250 LYS B N 1
ATOM 3972 C CA . LYS B 1 250 ? 8.219 -15.836 14.82 1 83.38 250 LYS B CA 1
ATOM 3973 C C . LYS B 1 250 ? 7.496 -14.641 14.211 1 83.38 250 LYS B C 1
ATOM 3975 O O . LYS B 1 250 ? 6.902 -14.75 13.133 1 83.38 250 LYS B O 1
ATOM 3980 N N . VAL B 1 251 ? 7.516 -13.633 14.945 1 86.06 251 VAL B N 1
ATOM 3981 C CA . VAL B 1 251 ? 7.004 -12.344 14.484 1 86.06 251 VAL B CA 1
ATOM 3982 C C . VAL B 1 251 ? 8.133 -11.312 14.469 1 86.06 251 VAL B C 1
ATOM 3984 O O . VAL B 1 251 ? 8.961 -11.281 15.375 1 86.06 251 VAL B O 1
ATOM 3987 N N . ALA B 1 252 ? 8.102 -10.594 13.43 1 85.31 252 ALA B N 1
ATOM 3988 C CA . ALA B 1 252 ? 9.109 -9.539 13.289 1 85.31 252 ALA B CA 1
ATOM 3989 C C . ALA B 1 252 ? 8.578 -8.203 13.805 1 85.31 252 ALA B C 1
ATOM 3991 O O . ALA B 1 252 ? 7.426 -7.848 13.539 1 85.31 252 ALA B O 1
ATOM 3992 N N . ILE B 1 253 ? 9.414 -7.586 14.578 1 84.5 253 ILE B N 1
ATOM 3993 C CA . ILE B 1 253 ? 9.102 -6.266 15.109 1 84.5 253 ILE B CA 1
ATOM 3994 C C . ILE B 1 253 ? 10.164 -5.262 14.672 1 84.5 253 ILE B C 1
ATOM 3996 O O . ILE B 1 253 ? 11.367 -5.52 14.812 1 84.5 253 ILE B O 1
ATOM 4000 N N . VAL B 1 254 ? 9.711 -4.207 14.117 1 81.5 254 VAL B N 1
ATOM 4001 C CA . VAL B 1 254 ? 10.633 -3.139 13.75 1 81.5 254 VAL B CA 1
ATOM 4002 C C . VAL B 1 254 ? 10.953 -2.289 14.977 1 81.5 254 VAL B C 1
ATOM 4004 O O . VAL B 1 254 ? 10.047 -1.902 15.727 1 81.5 254 VAL B O 1
ATOM 4007 N N . CYS B 1 255 ? 12.203 -2.057 15.227 1 82.12 255 CYS B N 1
ATOM 4008 C CA . CYS B 1 255 ? 12.617 -1.32 16.406 1 82.12 255 CYS B CA 1
ATOM 4009 C C . CYS B 1 255 ? 12.953 0.126 16.062 1 82.12 255 CYS B C 1
ATOM 4011 O O . CYS B 1 255 ? 13.336 0.426 14.938 1 82.12 255 CYS B O 1
#

Organism: Aliivibrio fischeri (strain ATCC 700601 / ES114) (NCBI:txid312309)